Protein 2GI3 (pdb70)

Organism: Thermotoga maritima (strain ATCC 43589 / DSM 3109 / JCM 10099 / NBRC 100826 / MSB8) (NCBI:txid243274)

CATH classification: 3.90.1300.10 (+1 more: 6.10.140.860)

InterPro domains:
  IPR000120 Amidase [PTHR11895] (24-460)
  IPR004412 Glutamyl-tRNA(Gln) amidotransferase A subunit [MF_00120] (1-461)
  IPR004412 Glutamyl-tRNA(Gln) amidotransferase A subunit [TIGR00132] (7-459)
  IPR020556 Amidase, conserved site [PS00571] (139-170)
  IPR023631 Amidase signature domain [PF01425] (52-449)
  IPR036928 Amidase signature (AS) superfamily [G3DSA:3.90.1300.10] (1-475)
  IPR036928 Amidase signature (AS) superfamily [SSF75304] (23-461)

B-factor: mean 18.01, std 11.63, range [2.0, 92.08]

Foldseek 3Di:
DQPPDQQQDALVVLLVDDPVRLQCNLVVLVVLCVFFCVLFVFFPDFADDDGWDPAASSASQEEEEALLFADARFRQLLPPVRSPHHPNDGFLLRVLVNNHYDYGGHTQFQRLWFWFSCNRVPHAGAALLGRQFTLTARNSSQLRSSLQGSQKYKDKCQLQRQFRSVQQNFWKGKDAFFQFADCGRRSAQANLFMDMAMTHRALQSRQVSLSGTADDPSGPSHDHDDFRAHDCQAVFQADEEEEEPVLVVDDFDPVLVVLQVVLQVLNVVRHYYYYYDYQPLLVCQLVLSVLRRVLSNVVVVPPDDPVVVVVVVVVVVVVVSNVVSVVPVVVSCSLVSSLVSLVVVQVVGFWYKDWQDSYHTDGSVPDPDPVVSSPSSPRRNCSSNSWIKMWHWADDDPSTTTTMMITHHRSCNNSRSNHNQNSQCRHPDDDNRHDRRHRDD

Structure (mmCIF, N/CA/C/O backbone):
data_2GI3
#
_entry.id   2GI3
#
_cell.length_a   131.776
_cell.length_b   131.776
_cell.length_c   61.987
_cell.angle_alpha   90.000
_cell.angle_beta   90.000
_cell.angle_gamma   120.000
#
_symmetry.space_group_name_H-M   'P 32 2 1'
#
loop_
_entity.id
_entity.type
_entity.pdbx_description
1 polymer 'Glutamyl-tRNA(Gln) amidotransferase subunit A'
2 non-polymer 'ACETATE ION'
3 non-polymer (4S)-2-METHYL-2,4-PENTANEDIOL
4 water water
#
loop_
_atom_site.group_PDB
_atom_site.id
_atom_site.type_symbol
_atom_site.label_atom_id
_atom_site.label_alt_id
_atom_site.label_comp_id
_atom_site.label_asym_id
_atom_site.label_entity_id
_atom_site.label_seq_id
_atom_site.pdbx_PDB_ins_code
_atom_site.Cartn_x
_atom_site.Cartn_y
_atom_site.Cartn_z
_atom_site.occupancy
_atom_site.B_iso_or_equiv
_atom_site.auth_seq_id
_atom_site.auth_comp_id
_atom_site.auth_asym_id
_atom_site.auth_atom_id
_atom_site.pdbx_PDB_model_num
ATOM 1 N N . GLY A 1 1 ? 89.610 55.035 6.332 1.00 35.19 0 GLY A N 1
ATOM 2 C CA . GLY A 1 1 ? 88.498 55.960 5.987 1.00 34.10 0 GLY A CA 1
ATOM 3 C C . GLY A 1 1 ? 87.238 55.585 6.752 1.00 33.80 0 GLY A C 1
ATOM 4 O O . GLY A 1 1 ? 87.051 54.448 7.156 1.00 36.16 0 GLY A O 1
ATOM 13 N N . ILE A 1 3 ? 83.946 55.683 5.822 1.00 19.67 2 ILE A N 1
ATOM 14 C CA . ILE A 1 3 ? 82.843 55.066 5.096 1.00 17.95 2 ILE A CA 1
ATOM 15 C C . ILE A 1 3 ? 83.126 53.614 4.707 1.00 15.14 2 ILE A C 1
ATOM 16 O O . ILE A 1 3 ? 84.179 53.327 4.194 1.00 15.74 2 ILE A O 1
ATOM 21 N N . ASP A 1 4 ? 82.164 52.724 4.910 1.00 13.78 3 ASP A N 1
ATOM 22 C CA . ASP A 1 4 ? 82.249 51.335 4.389 1.00 14.06 3 ASP A CA 1
ATOM 23 C C . ASP A 1 4 ? 81.983 51.315 2.876 1.00 13.05 3 ASP A C 1
ATOM 24 O O . ASP A 1 4 ? 80.853 51.227 2.455 1.00 15.54 3 ASP A O 1
ATOM 29 N N . LEU A 1 5 ? 83.035 51.361 2.071 1.00 12.54 4 LEU A N 1
ATOM 30 C CA . LEU A 1 5 ? 82.885 51.351 0.604 1.00 13.68 4 LEU A CA 1
ATOM 31 C C . LEU A 1 5 ? 82.534 50.007 -0.020 1.00 14.98 4 LEU A C 1
ATOM 32 O O . LEU A 1 5 ? 82.080 49.942 -1.171 1.00 17.93 4 LEU A O 1
ATOM 37 N N . ASP A 1 6 ? 82.824 48.922 0.694 1.00 15.83 5 ASP A N 1
ATOM 38 C CA . ASP A 1 6 ? 82.564 47.570 0.193 1.00 13.31 5 ASP A CA 1
ATOM 39 C C . ASP A 1 6 ? 82.769 46.609 1.345 1.00 13.29 5 ASP A C 1
ATOM 40 O O . ASP A 1 6 ? 83.928 46.295 1.734 1.00 13.26 5 ASP A O 1
ATOM 45 N N . PHE A 1 7 ? 81.644 46.195 1.909 1.00 10.50 6 PHE A N 1
ATOM 46 C CA . PHE A 1 7 ? 81.634 45.372 3.093 1.00 11.23 6 PHE A CA 1
ATOM 47 C C . PHE A 1 7 ? 82.513 44.114 2.909 1.00 11.46 6 PHE A C 1
ATOM 48 O O . PHE A 1 7 ? 83.193 43.688 3.836 1.00 12.54 6 PHE A O 1
ATOM 56 N N . ARG A 1 8 ? 82.479 43.543 1.716 1.00 14.01 7 ARG A N 1
ATOM 57 C CA . ARG A 1 8 ? 83.162 42.279 1.426 1.00 14.08 7 ARG A CA 1
ATOM 58 C C . ARG A 1 8 ? 84.658 42.374 1.681 1.00 12.85 7 ARG A C 1
ATOM 59 O O . ARG A 1 8 ? 85.316 41.368 1.993 1.00 11.49 7 ARG A O 1
ATOM 67 N N . LYS A 1 9 ? 85.198 43.582 1.514 1.00 9.43 8 LYS A N 1
ATOM 68 C CA . LYS A 1 9 ? 86.643 43.780 1.557 1.00 8.80 8 LYS A CA 1
ATOM 69 C C . LYS A 1 9 ? 87.161 44.155 2.940 1.00 9.52 8 LYS A C 1
ATOM 70 O O . LYS A 1 9 ? 88.380 44.236 3.145 1.00 13.49 8 LYS A O 1
ATOM 76 N N . LEU A 1 10 ? 86.249 44.343 3.888 1.00 11.67 9 LEU A N 1
ATOM 77 C CA . LEU A 1 10 ? 86.610 44.882 5.185 1.00 10.68 9 LEU A CA 1
ATOM 78 C C . LEU A 1 10 ? 87.449 43.937 6.046 1.00 10.29 9 LEU A C 1
ATOM 79 O O . LEU A 1 10 ? 87.146 42.757 6.150 1.00 9.10 9 LEU A O 1
ATOM 84 N N . THR A 1 11 ? 88.493 44.519 6.630 1.00 9.27 10 THR A N 1
ATOM 85 C CA . THR A 1 11 ? 89.363 43.887 7.615 1.00 9.98 10 THR A CA 1
ATOM 86 C C . THR A 1 11 ? 88.957 44.403 8.984 1.00 12.93 10 THR A C 1
ATOM 87 O O . THR A 1 11 ? 88.220 45.392 9.114 1.00 12.62 10 THR A O 1
ATOM 91 N N . ILE A 1 12 ? 89.448 43.735 10.016 1.00 10.17 11 ILE A N 1
ATOM 92 C CA . ILE A 1 12 ? 89.213 44.149 11.368 1.00 11.84 11 ILE A CA 1
ATOM 93 C C . ILE A 1 12 ? 89.759 45.572 11.575 1.00 15.13 11 ILE A C 1
ATOM 94 O O . ILE A 1 12 ? 89.098 46.414 12.180 1.00 11.59 11 ILE A O 1
ATOM 99 N N . GLU A 1 13 ? 90.939 45.847 11.046 1.00 13.38 12 GLU A N 1
ATOM 100 C CA . GLU A 1 13 ? 91.563 47.151 11.274 1.00 12.21 12 GLU A CA 1
ATOM 101 C C . GLU A 1 13 ? 90.813 48.258 10.550 1.00 11.91 12 GLU A C 1
ATOM 102 O O . GLU A 1 13 ? 90.738 49.368 11.068 1.00 12.65 12 GLU A O 1
ATOM 108 N N . GLU A 1 14 ? 90.276 47.984 9.369 1.00 12.60 13 GLU A N 1
ATOM 109 C CA . GLU A 1 14 ? 89.452 48.971 8.656 1.00 13.79 13 GLU A CA 1
ATOM 110 C C . GLU A 1 14 ? 88.156 49.240 9.391 1.00 14.03 13 GLU A C 1
ATOM 111 O O . GLU A 1 14 ? 87.720 50.374 9.503 1.00 13.68 13 GLU A O 1
ATOM 117 N N . CYS A 1 15 ? 87.531 48.200 9.909 1.00 13.28 14 CYS A N 1
ATOM 118 C CA . CYS A 1 15 ? 86.332 48.400 10.727 1.00 13.40 14 CYS A CA 1
ATOM 119 C C . CYS A 1 15 ? 86.582 49.430 11.841 1.00 14.18 14 CYS A C 1
ATOM 120 O O . CYS A 1 15 ? 85.727 50.278 12.094 1.00 13.85 14 CYS A O 1
ATOM 123 N N . LEU A 1 16 ? 87.740 49.359 12.497 1.00 15.77 15 LEU A N 1
ATOM 124 C CA . LEU A 1 16 ? 88.033 50.261 13.605 1.00 15.12 15 LEU A CA 1
ATOM 125 C C . LEU A 1 16 ? 88.071 51.718 13.179 1.00 15.69 15 LEU A C 1
ATOM 126 O O . LEU A 1 16 ? 87.933 52.577 14.039 1.00 17.67 15 LEU A O 1
ATOM 131 N N . LYS A 1 17 ? 88.260 51.991 11.888 1.00 17.05 16 LYS A N 1
ATOM 132 C CA . LYS A 1 17 ? 88.334 53.371 11.374 1.00 18.51 16 LYS A CA 1
ATOM 133 C C . LYS A 1 17 ? 87.012 53.911 10.842 1.00 17.74 16 LYS A C 1
ATOM 134 O O . LYS A 1 17 ? 86.932 55.085 10.457 1.00 16.58 16 LYS A O 1
ATOM 140 N N . LEU A 1 18 ? 85.993 53.066 10.786 1.00 13.61 17 LEU A N 1
ATOM 141 C CA . LEU A 1 18 ? 84.669 53.481 10.364 1.00 14.76 17 LEU A CA 1
ATOM 142 C C . LEU A 1 18 ? 84.029 54.421 11.370 1.00 15.82 17 LEU A C 1
ATOM 143 O O . LEU A 1 18 ? 84.257 54.340 12.596 1.00 13.75 17 LEU A O 1
ATOM 148 N N . SER A 1 19 ? 83.203 55.311 10.840 1.00 16.39 18 SER A N 1
ATOM 149 C CA . SER A 1 19 ? 82.397 56.169 11.664 1.00 17.06 18 SER A CA 1
ATOM 150 C C . SER A 1 19 ? 81.438 55.256 12.429 1.00 18.41 18 SER A C 1
ATOM 151 O O . SER A 1 19 ? 81.103 54.132 11.990 1.00 14.38 18 SER A O 1
ATOM 154 N N . GLU A 1 20 ? 81.012 55.705 13.602 1.00 19.16 19 GLU A N 1
ATOM 155 C CA . GLU A 1 20 ? 80.046 54.938 14.365 1.00 20.56 19 GLU A CA 1
ATOM 156 C C . GLU A 1 20 ? 78.817 54.550 13.539 1.00 18.31 19 GLU A C 1
ATOM 157 O O . GLU A 1 20 ? 78.320 53.417 13.632 1.00 19.40 19 GLU A O 1
ATOM 163 N N . GLU A 1 21 ? 78.308 55.469 12.731 1.00 15.60 20 GLU A N 1
ATOM 164 C CA . GLU A 1 21 ? 77.097 55.159 11.971 1.00 17.98 20 GLU A CA 1
ATOM 165 C C . GLU A 1 21 ? 77.317 53.988 11.000 1.00 15.94 20 GLU A C 1
ATOM 166 O O . GLU A 1 21 ? 76.467 53.121 10.867 1.00 18.16 20 GLU A O 1
ATOM 169 N N . GLU A 1 22 ? 78.454 53.989 10.319 1.00 17.80 21 GLU A N 1
ATOM 170 C CA . GLU A 1 22 ? 78.771 52.932 9.346 1.00 16.80 21 GLU A CA 1
ATOM 171 C C . GLU A 1 22 ? 79.110 51.637 10.072 1.00 14.79 21 GLU A C 1
ATOM 172 O O . GLU A 1 22 ? 78.761 50.543 9.642 1.00 15.10 21 GLU A O 1
ATOM 178 N N . ARG A 1 23 ? 79.778 51.766 11.215 1.00 13.50 22 ARG A N 1
ATOM 179 C CA . ARG A 1 23 ? 80.163 50.588 11.978 1.00 15.35 22 ARG A CA 1
ATOM 180 C C . ARG A 1 23 ? 78.950 49.849 12.562 1.00 15.92 22 ARG A C 1
ATOM 181 O O . ARG A 1 23 ? 78.894 48.593 12.531 1.00 13.61 22 ARG A O 1
ATOM 189 N N . GLU A 1 24 ? 77.928 50.579 13.033 1.00 16.53 23 GLU A N 1
ATOM 190 C CA . GLU A 1 24 ? 76.794 49.886 13.644 1.00 18.79 23 GLU A CA 1
ATOM 191 C C . GLU A 1 24 ? 75.951 49.104 12.620 1.00 16.21 23 GLU A C 1
ATOM 192 O O . GLU A 1 24 ? 75.167 48.274 13.017 1.00 21.47 23 GLU A O 1
ATOM 198 N N . LYS A 1 25 ? 76.150 49.340 11.323 1.00 18.68 24 LYS A N 1
ATOM 199 C CA . LYS A 1 25 ? 75.441 48.603 10.252 1.00 17.82 24 LYS A CA 1
ATOM 200 C C . LYS A 1 25 ? 76.064 47.243 9.919 1.00 15.16 24 LYS A C 1
ATOM 201 O O . LYS A 1 25 ? 75.474 46.461 9.199 1.00 14.05 24 LYS A O 1
ATOM 207 N N . LEU A 1 26 ? 77.253 46.967 10.432 1.00 14.64 25 LEU A N 1
ATOM 208 C CA . LEU A 1 26 ? 77.999 45.771 9.987 1.00 13.44 25 LEU A CA 1
ATOM 209 C C . LEU A 1 26 ? 77.299 44.438 10.243 1.00 10.86 25 LEU A C 1
ATOM 210 O O . LEU A 1 26 ? 77.257 43.617 9.343 1.00 8.42 25 LEU A O 1
ATOM 215 N N . PR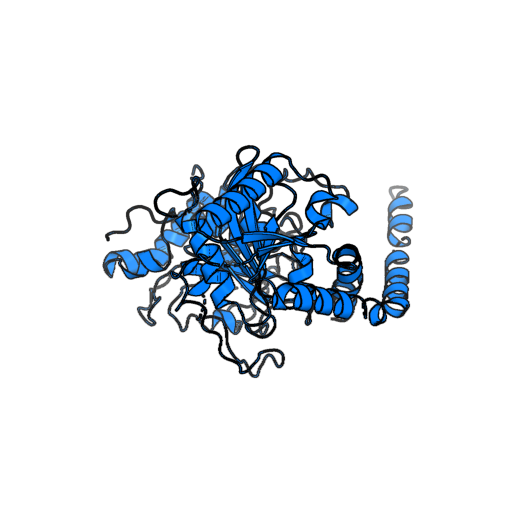O A 1 27 ? 76.776 44.188 11.451 1.00 8.95 26 PRO A N 1
ATOM 216 C CA . PRO A 1 27 ? 76.119 42.905 11.649 1.00 12.31 26 PRO A CA 1
ATOM 217 C C . PRO A 1 27 ? 74.930 42.676 10.729 1.00 14.09 26 PRO A C 1
ATOM 218 O O . PRO A 1 27 ? 74.753 41.570 10.223 1.00 13.80 26 PRO A O 1
ATOM 222 N N . GLN A 1 28 ? 74.137 43.716 10.484 1.00 14.90 27 GLN A N 1
ATOM 223 C CA . GLN A 1 28 ? 73.020 43.589 9.556 1.00 16.53 27 GLN A CA 1
ATOM 224 C C . GLN A 1 28 ? 73.496 43.408 8.124 1.00 12.85 27 GLN A C 1
ATOM 225 O O . GLN A 1 28 ? 72.948 42.608 7.377 1.00 14.40 27 GLN A O 1
ATOM 231 N N . LEU A 1 29 ? 74.513 44.148 7.729 1.00 12.83 28 LEU A N 1
ATOM 232 C CA . LEU A 1 29 ? 75.043 44.028 6.385 1.00 12.60 28 LEU A CA 1
ATOM 233 C C . LEU A 1 29 ? 75.677 42.620 6.147 1.00 13.10 28 LEU A C 1
ATOM 234 O O . LEU A 1 29 ? 75.596 42.059 5.053 1.00 12.80 28 LEU A O 1
ATOM 239 N N . SER A 1 30 ? 76.256 42.043 7.191 1.00 12.88 29 SER A N 1
ATOM 240 C CA . SER A 1 30 ? 76.752 40.663 7.125 1.00 11.04 29 SER A CA 1
ATOM 241 C C . SER A 1 30 ? 75.601 39.698 6.844 1.00 11.00 29 SER A C 1
ATOM 242 O O . SER A 1 30 ? 75.698 38.837 5.963 1.00 9.50 29 SER A O 1
ATOM 245 N N . LEU A 1 31 ? 74.526 39.798 7.609 1.00 10.80 30 LEU A N 1
ATOM 246 C CA . LEU A 1 31 ? 73.364 38.953 7.373 1.00 11.65 30 LEU A CA 1
ATOM 247 C C . LEU A 1 31 ? 72.852 39.106 5.934 1.00 11.48 30 LEU A C 1
ATOM 248 O O . LEU A 1 31 ? 72.471 38.121 5.301 1.00 14.09 30 LEU A O 1
ATOM 253 N N . GLU A 1 32 ? 72.840 40.328 5.423 1.00 13.71 31 GLU A N 1
ATOM 254 C CA . GLU A 1 32 ? 72.339 40.576 4.063 1.00 13.77 31 GLU A CA 1
ATOM 255 C C . GLU A 1 32 ? 73.266 39.983 3.022 1.00 15.01 31 GLU A C 1
ATOM 256 O O . GLU A 1 32 ? 72.806 39.461 2.009 1.00 12.18 31 GLU A O 1
ATOM 267 N N . THR A 1 33 ? 74.576 40.091 3.260 1.00 14.32 32 THR A N 1
ATOM 268 C CA . THR A 1 33 ? 75.575 39.516 2.358 1.00 13.67 32 THR A CA 1
ATOM 269 C C . THR A 1 33 ? 75.476 37.978 2.323 1.00 11.72 32 THR A C 1
ATOM 270 O O . THR A 1 33 ? 75.581 37.358 1.251 1.00 13.49 32 THR A O 1
ATOM 274 N N . ILE A 1 34 ? 75.255 37.371 3.499 1.00 11.98 33 ILE A N 1
ATOM 275 C CA . ILE A 1 34 ? 75.023 35.923 3.635 1.00 11.83 33 ILE A CA 1
ATOM 276 C C . ILE A 1 34 ? 73.757 35.516 2.808 1.00 12.72 33 ILE A C 1
ATOM 277 O O . ILE A 1 34 ? 73.794 34.642 1.905 1.00 13.53 33 ILE A O 1
ATOM 282 N N . LYS A 1 35 ? 72.646 36.201 3.068 1.00 15.52 34 LYS A N 1
ATOM 283 C CA . LYS A 1 35 ? 71.425 35.981 2.266 1.00 17.02 34 LYS A CA 1
ATOM 284 C C . LYS A 1 35 ? 71.676 36.008 0.735 1.00 17.88 34 LYS A C 1
ATOM 285 O O . LYS A 1 35 ? 71.167 35.149 -0.012 1.00 16.03 34 LYS A O 1
ATOM 291 N N . ARG A 1 36 ? 72.465 36.970 0.262 1.00 17.47 35 ARG A N 1
ATOM 292 C CA . ARG A 1 36 ? 72.833 37.078 -1.162 1.00 19.35 35 ARG A CA 1
ATOM 293 C C . ARG A 1 36 ? 73.800 36.001 -1.657 1.00 17.17 35 ARG A C 1
ATOM 294 O O . ARG A 1 36 ? 73.652 35.475 -2.760 1.00 12.48 35 ARG A O 1
ATOM 307 N N . LEU A 1 37 ? 74.858 35.733 -0.880 1.00 14.79 36 LEU A N 1
ATOM 308 C CA . LEU A 1 37 ? 75.947 34.892 -1.365 1.00 13.45 36 LEU A CA 1
ATOM 309 C C . LEU A 1 37 ? 75.860 33.466 -0.898 1.00 10.92 36 LEU A C 1
ATOM 310 O O . LEU A 1 37 ? 76.307 32.571 -1.625 1.00 13.19 36 LEU A O 1
ATOM 315 N N . ASP A 1 38 ? 75.286 33.215 0.277 1.00 10.92 37 ASP A N 1
ATOM 316 C CA . ASP A 1 38 ? 75.350 31.881 0.803 1.00 9.51 37 ASP A CA 1
ATOM 317 C C . ASP A 1 38 ? 74.558 30.817 0.013 1.00 13.42 37 ASP A C 1
ATOM 318 O O . ASP A 1 38 ? 74.929 29.659 0.047 1.00 12.93 37 ASP A O 1
ATOM 323 N N . PRO A 1 39 ? 73.485 31.212 -0.721 1.00 14.05 38 PRO A N 1
ATOM 324 C CA . PRO A 1 39 ? 72.840 30.209 -1.573 1.00 14.75 38 PRO A CA 1
ATOM 325 C C . PRO A 1 39 ? 73.809 29.597 -2.611 1.00 12.36 38 PRO A C 1
ATOM 326 O O . PRO A 1 39 ? 73.635 28.461 -2.991 1.00 12.58 38 PRO A O 1
ATOM 330 N N . HIS A 1 40 ? 74.831 30.341 -3.018 1.00 11.81 39 HIS A N 1
ATOM 331 C CA . HIS A 1 40 ? 75.859 29.858 -3.932 1.00 12.26 39 HIS A CA 1
ATOM 332 C C . HIS A 1 40 ? 77.032 29.165 -3.210 1.00 12.55 39 HIS A C 1
ATOM 333 O O . HIS A 1 40 ? 77.510 28.135 -3.647 1.00 16.73 39 HIS A O 1
ATOM 340 N N . VAL A 1 41 ? 77.491 29.763 -2.124 1.00 11.97 40 VAL A N 1
ATOM 341 C CA . VAL A 1 41 ? 78.688 29.272 -1.391 1.00 10.75 40 VAL A CA 1
ATOM 342 C C . VAL A 1 41 ? 78.378 28.144 -0.414 1.00 10.92 40 VAL A C 1
ATOM 343 O O . VAL A 1 41 ? 79.181 27.195 -0.257 1.00 12.53 40 VAL A O 1
ATOM 347 N N . LYS A 1 42 ? 77.228 28.234 0.254 1.00 11.06 41 LYS A N 1
ATOM 348 C CA . LYS A 1 42 ? 76.811 27.256 1.285 1.00 11.00 41 LYS A CA 1
ATOM 349 C C . LYS A 1 42 ? 77.854 27.106 2.417 1.00 10.83 41 LYS A C 1
ATOM 350 O O . LYS A 1 42 ? 78.232 25.993 2.794 1.00 11.06 41 LYS A O 1
ATOM 356 N N . ALA A 1 43 ? 78.274 28.249 2.975 1.00 9.27 42 ALA A N 1
ATOM 357 C CA . ALA A 1 43 ? 79.265 28.308 4.038 1.00 11.50 42 ALA A CA 1
ATOM 358 C C . ALA A 1 43 ? 78.637 28.114 5.435 1.00 8.89 42 ALA A C 1
ATOM 359 O O . ALA A 1 43 ? 79.321 27.676 6.371 1.00 13.75 42 ALA A O 1
ATOM 361 N N . PHE A 1 44 ? 77.369 28.522 5.577 1.00 11.22 43 PHE A N 1
ATOM 362 C CA . PHE A 1 44 ? 76.686 28.556 6.862 1.00 9.93 43 PHE A CA 1
ATOM 363 C C . PHE A 1 44 ? 75.678 27.441 7.093 1.00 11.62 43 PHE A C 1
ATOM 364 O O . PHE A 1 44 ? 74.930 27.065 6.182 1.00 15.32 43 PHE A O 1
ATOM 372 N N . ILE A 1 45 ? 75.699 26.930 8.319 1.00 11.00 44 ILE A N 1
ATOM 373 C CA . ILE A 1 45 ? 74.693 26.005 8.829 1.00 10.49 44 ILE A CA 1
ATOM 374 C C . ILE A 1 45 ? 73.539 26.798 9.449 1.00 14.58 44 ILE A C 1
ATOM 375 O O . ILE A 1 45 ? 72.385 26.474 9.191 1.00 15.56 44 ILE A O 1
ATOM 380 N N . SER A 1 46 ? 73.857 27.835 10.225 1.00 11.88 45 SER A N 1
ATOM 381 C CA . SER A 1 46 ? 72.862 28.732 10.819 1.00 11.63 45 SER A CA 1
ATOM 382 C C . SER A 1 46 ? 73.355 30.188 10.906 1.00 12.33 45 SER A C 1
ATOM 383 O O . SER A 1 46 ? 74.563 30.470 10.922 1.00 10.80 45 SER A O 1
ATOM 388 N N . VAL A 1 47 ? 72.412 31.125 10.913 1.00 11.05 46 VAL A N 1
ATOM 389 C CA . VAL A 1 47 ? 72.713 32.547 11.127 1.00 13.14 46 VAL A CA 1
ATOM 390 C C . VAL A 1 47 ? 71.882 33.078 12.285 1.00 15.76 46 VAL A C 1
ATOM 391 O O . VAL A 1 47 ? 70.844 32.503 12.616 1.00 19.90 46 VAL A O 1
ATOM 395 N N . ARG A 1 48 ? 72.375 34.128 12.943 1.00 18.12 47 ARG A N 1
ATOM 396 C CA . ARG A 1 48 ? 71.722 34.663 14.124 1.00 23.34 47 ARG A CA 1
ATOM 397 C C . ARG A 1 48 ? 70.510 35.486 13.726 1.00 24.93 47 ARG A C 1
ATOM 398 O O . ARG A 1 48 ? 70.332 35.834 12.543 1.00 24.30 47 ARG A O 1
ATOM 406 N N . GLU A 1 49 ? 69.688 35.765 14.741 1.00 30.10 48 GLU A N 1
ATOM 407 C CA . GLU A 1 49 ? 68.620 36.772 14.693 1.00 33.67 48 GLU A CA 1
ATOM 408 C C . GLU A 1 49 ? 69.207 38.197 14.694 1.00 34.06 48 GLU A C 1
ATOM 409 O O . GLU A 1 49 ? 69.995 38.557 15.584 1.00 31.84 48 GLU A O 1
ATOM 411 N N . ASN A 1 50 ? 68.852 39.010 13.698 1.00 34.93 49 ASN A N 1
ATOM 412 C CA . ASN A 1 50 ? 69.404 40.367 13.618 1.00 36.29 49 ASN A CA 1
ATOM 413 C C . ASN A 1 50 ? 68.949 41.161 14.837 1.00 37.90 49 ASN A C 1
ATOM 414 O O . ASN A 1 50 ? 67.738 41.329 15.049 1.00 40.19 49 ASN A O 1
ATOM 419 N N . VAL A 1 51 ? 69.895 41.607 15.658 1.00 37.77 50 VAL A N 1
ATOM 420 C CA . VAL A 1 51 ? 69.549 42.324 16.891 1.00 38.29 50 VAL A CA 1
ATOM 421 C C . VAL A 1 51 ? 70.359 43.601 17.052 1.00 38.36 50 VAL A C 1
ATOM 422 O O . VAL A 1 51 ? 71.283 43.873 16.280 1.00 37.48 50 VAL A O 1
ATOM 426 N N . SER A 1 52 ? 69.966 44.389 18.052 1.00 37.63 51 SER A N 1
ATOM 427 C CA . SER A 1 52 ? 70.598 45.664 18.351 1.00 38.18 51 SER A CA 1
ATOM 428 C C . SER A 1 52 ? 72.088 45.434 18.578 1.00 36.19 51 SER A C 1
ATOM 429 O O . SER A 1 52 ? 72.487 44.456 19.205 1.00 36.33 51 SER A O 1
ATOM 432 N N . VAL A 1 53 ? 72.900 46.331 18.039 1.00 34.58 52 VAL A N 1
ATOM 433 C CA . VAL A 1 53 ? 74.338 46.234 18.142 1.00 33.11 52 VAL A CA 1
ATOM 434 C C . VAL A 1 53 ? 74.760 46.915 19.430 1.00 33.02 52 VAL A C 1
ATOM 435 O O . VAL A 1 53 ? 74.457 48.086 19.628 1.00 34.94 52 VAL A O 1
ATOM 439 N N . GLU A 1 54 ? 75.440 46.184 20.312 1.00 34.13 53 GLU A N 1
ATOM 440 C CA . GLU A 1 54 ? 76.022 46.786 21.514 1.00 35.30 53 GLU A CA 1
ATOM 441 C C . GLU A 1 54 ? 77.308 47.490 21.121 1.00 32.56 53 GLU A C 1
ATOM 442 O O . GLU A 1 54 ? 78.064 47.008 20.274 1.00 32.73 53 GLU A O 1
ATOM 448 N N . LYS A 1 55 ? 77.585 48.615 21.748 1.00 29.39 54 LYS A N 1
ATOM 449 C CA . LYS A 1 55 ? 78.811 49.327 21.458 1.00 30.06 54 LYS A CA 1
ATOM 450 C C . LYS A 1 55 ? 79.718 49.131 22.647 1.00 30.02 54 LYS A C 1
ATOM 451 O O . LYS A 1 55 ? 80.080 50.081 23.322 1.00 34.13 54 LYS A O 1
ATOM 457 N N . LYS A 1 56 ? 80.056 47.876 22.920 1.00 25.59 55 LYS A N 1
ATOM 458 C CA . LYS A 1 56 ? 80.894 47.529 24.070 1.00 27.87 55 LYS A CA 1
ATOM 459 C C . LYS A 1 56 ? 82.086 46.710 23.618 1.00 21.54 55 LYS A C 1
ATOM 460 O O . LYS A 1 56 ? 81.934 45.726 22.912 1.00 23.60 55 LYS A O 1
ATOM 466 N N . GLY A 1 57 ? 83.271 47.109 24.039 1.00 17.55 56 GLY A N 1
ATOM 467 C CA . GLY A 1 57 ? 84.489 46.453 23.622 1.00 14.92 56 GLY A CA 1
ATOM 468 C C . GLY A 1 57 ? 85.061 47.202 22.434 1.00 13.41 56 GLY A C 1
ATOM 469 O O . GLY A 1 57 ? 84.336 47.837 21.677 1.00 14.60 56 GLY A O 1
ATOM 470 N N . LYS A 1 58 ? 86.380 47.157 22.317 1.00 12.30 57 LYS A N 1
ATOM 471 C CA . LYS A 1 58 ? 87.108 47.818 21.248 1.00 13.06 57 LYS A CA 1
ATOM 472 C C . LYS A 1 58 ? 86.690 47.366 19.853 1.00 13.29 57 LYS A C 1
ATOM 473 O O . LYS A 1 58 ? 86.742 48.152 18.887 1.00 13.00 57 LYS A O 1
ATOM 479 N N . PHE A 1 59 ? 86.250 46.120 19.761 1.00 11.06 58 PHE A N 1
ATOM 480 C CA . PHE A 1 59 ? 85.952 45.488 18.484 1.00 14.20 58 PHE A CA 1
ATOM 481 C C . PHE A 1 59 ? 84.443 45.344 18.264 1.00 12.82 58 PHE A C 1
ATOM 482 O O . PHE A 1 59 ? 83.975 44.495 17.475 1.00 12.62 58 PHE A O 1
ATOM 490 N N . TRP A 1 60 ? 83.692 46.253 18.893 1.00 12.67 59 TRP A N 1
ATOM 491 C CA . TRP A 1 60 ? 82.245 46.183 18.879 1.00 11.21 59 TRP A CA 1
ATOM 492 C C . TRP A 1 60 ? 81.755 46.238 17.424 1.00 8.64 59 TRP A C 1
ATOM 493 O O . TRP A 1 60 ? 82.372 46.896 16.569 1.00 10.58 59 TRP A O 1
ATOM 504 N N . GLY A 1 61 ? 80.668 45.520 17.157 1.00 10.82 60 GLY A N 1
ATOM 505 C CA . GLY A 1 61 ? 79.993 45.538 15.853 1.00 11.67 60 GLY A CA 1
ATOM 506 C C . GLY A 1 61 ? 80.596 44.699 14.743 1.00 12.35 60 GLY A C 1
ATOM 507 O O . GLY A 1 61 ? 80.030 44.636 13.683 1.00 12.16 60 GLY A O 1
ATOM 508 N N . ILE A 1 62 ? 81.759 44.065 14.958 1.00 12.82 61 ILE A N 1
ATOM 509 C CA . ILE A 1 62 ? 82.500 43.473 13.846 1.00 11.50 61 ILE A CA 1
ATOM 510 C C . ILE A 1 62 ? 82.004 42.024 13.638 1.00 8.39 61 ILE A C 1
ATOM 511 O O . ILE A 1 62 ? 82.126 41.202 14.543 1.00 12.05 61 ILE A O 1
ATOM 516 N N . PRO A 1 63 ? 81.389 41.733 12.490 1.00 11.32 62 PRO A N 1
ATOM 517 C CA . PRO A 1 63 ? 80.764 40.394 12.371 1.00 9.60 62 PRO A CA 1
ATOM 518 C C . PRO A 1 63 ? 81.755 39.275 12.041 1.00 8.77 62 PRO A C 1
ATOM 519 O O . PRO A 1 63 ? 82.610 39.425 11.145 1.00 7.23 62 PRO A O 1
ATOM 523 N N . VAL A 1 64 ? 81.589 38.137 12.719 1.00 8.54 63 VAL A N 1
ATOM 524 C CA . VAL A 1 64 ? 82.455 36.949 12.570 1.00 8.27 63 VAL A CA 1
ATOM 525 C C . VAL A 1 64 ? 81.623 35.660 12.493 1.00 8.94 63 VAL A C 1
ATOM 526 O O . VAL A 1 64 ? 80.480 35.615 12.971 1.00 9.73 63 VAL A O 1
ATOM 530 N N . ALA A 1 65 ? 82.198 34.631 11.853 1.00 7.93 64 ALA A N 1
ATOM 531 C CA . ALA A 1 65 ? 81.631 33.294 11.805 1.00 7.46 64 ALA A CA 1
ATOM 532 C C . ALA A 1 65 ? 82.408 32.361 12.721 1.00 8.23 64 ALA A C 1
ATOM 533 O O . ALA A 1 65 ? 83.622 32.505 12.910 1.00 7.79 64 ALA A O 1
ATOM 535 N N . ILE A 1 66 ? 81.692 31.418 13.305 1.00 8.25 65 ILE A N 1
ATOM 536 C CA . ILE A 1 66 ? 82.279 30.430 14.191 1.00 7.81 65 ILE A CA 1
ATOM 537 C C . ILE A 1 66 ? 81.965 29.028 13.602 1.00 9.76 65 ILE A C 1
ATOM 538 O O . ILE A 1 66 ? 80.799 28.658 13.415 1.00 9.00 65 ILE A O 1
ATOM 543 N N . LYS A 1 67 ? 83.005 28.232 13.380 1.00 7.28 66 LYS A N 1
ATOM 544 C CA . LYS A 1 67 ? 82.846 26.834 12.930 1.00 4.63 66 LYS A CA 1
ATOM 545 C C . LYS A 1 67 ? 81.886 26.096 13.824 1.00 8.73 66 LYS A C 1
ATOM 546 O O . LYS A 1 67 ? 81.978 26.202 15.038 1.00 6.89 66 LYS A O 1
ATOM 552 N N . ASP A 1 68 ? 81.016 25.274 13.244 1.00 7.44 67 ASP A N 1
ATOM 553 C CA . ASP A 1 68 ? 79.906 24.701 14.026 1.00 7.53 67 ASP A CA 1
ATOM 554 C C . ASP A 1 68 ? 80.249 23.448 14.859 1.00 9.47 67 ASP A C 1
ATOM 555 O O . ASP A 1 68 ? 79.370 22.672 15.207 1.00 9.10 67 ASP A O 1
ATOM 560 N N . ASN A 1 69 ? 81.529 23.251 15.182 1.00 9.03 68 ASN A N 1
ATOM 561 C CA . ASN A 1 69 ? 81.935 22.363 16.287 1.00 8.40 68 ASN A CA 1
ATOM 562 C C . ASN A 1 69 ? 82.379 23.133 17.545 1.00 8.85 68 ASN A C 1
ATOM 563 O O . ASN A 1 69 ? 82.885 22.542 18.509 1.00 10.56 68 ASN A O 1
ATOM 568 N N . ILE A 1 70 ? 82.093 24.428 17.559 1.00 8.64 69 ILE A N 1
ATOM 569 C CA . ILE A 1 70 ? 82.377 25.306 18.695 1.00 10.28 69 ILE A CA 1
ATOM 570 C C . ILE A 1 70 ? 81.045 25.799 19.269 1.00 10.17 69 ILE A C 1
ATOM 571 O O . ILE A 1 70 ? 80.214 26.371 18.546 1.00 8.61 69 ILE A O 1
ATOM 576 N N . LEU A 1 71 ? 80.856 25.520 20.555 1.00 11.35 70 LEU A N 1
ATOM 577 C CA . LEU A 1 71 ? 79.593 25.754 21.265 1.00 12.71 70 LEU A CA 1
ATOM 578 C C . LEU A 1 71 ? 79.303 27.236 21.424 1.00 13.44 70 LEU A C 1
ATOM 579 O O . LEU A 1 71 ? 80.189 28.021 21.743 1.00 15.78 70 LEU A O 1
ATOM 584 N N . THR A 1 72 ? 78.052 27.615 21.154 1.00 14.89 71 THR A N 1
ATOM 585 C CA . THR A 1 72 ? 77.612 29.016 21.212 1.00 11.94 71 THR A CA 1
ATOM 586 C C . THR A 1 72 ? 76.220 29.150 21.823 1.00 15.76 71 THR A C 1
ATOM 587 O O . THR A 1 72 ? 75.324 28.376 21.533 1.00 15.39 71 THR A O 1
ATOM 591 N N . LEU A 1 73 ? 76.071 30.134 22.704 1.00 17.54 72 LEU A N 1
ATOM 592 C CA . LEU A 1 73 ? 74.780 30.621 23.117 1.00 16.37 72 LEU A CA 1
ATOM 593 C C . LEU A 1 73 ? 74.000 31.104 21.901 1.00 16.76 72 LEU A C 1
ATOM 594 O O . LEU A 1 73 ? 74.544 31.669 20.927 1.00 17.51 72 LEU A O 1
ATOM 599 N N . GLY A 1 74 ? 72.697 30.875 21.909 1.00 16.97 73 GLY A N 1
ATOM 600 C CA . GLY A 1 74 ? 71.854 31.633 21.001 1.00 17.27 73 GLY A CA 1
ATOM 601 C C . GLY A 1 74 ? 71.545 30.896 19.732 1.00 18.17 73 GLY A C 1
ATOM 602 O O . GLY A 1 74 ? 70.478 31.020 19.176 1.00 20.91 73 GLY A O 1
ATOM 615 N N . ARG A 1 76 ? 72.283 27.040 17.567 1.00 13.20 75 ARG A N 1
ATOM 616 C CA . ARG A 1 76 ? 72.564 25.640 17.766 1.00 15.91 75 ARG A CA 1
ATOM 617 C C . ARG A 1 76 ? 74.010 25.332 17.328 1.00 12.54 75 ARG A C 1
ATOM 618 O O . ARG A 1 76 ? 74.637 26.150 16.652 1.00 11.80 75 ARG A O 1
ATOM 626 N N . THR A 1 77 ? 74.533 24.196 17.795 1.00 11.98 76 THR A N 1
ATOM 627 C CA . THR A 1 77 ? 75.840 23.691 17.398 1.00 10.52 76 THR A CA 1
ATOM 628 C C . THR A 1 77 ? 75.609 22.267 16.877 1.00 9.86 76 THR A C 1
ATOM 629 O O . THR A 1 77 ? 75.312 21.373 17.618 1.00 10.74 76 THR A O 1
ATOM 633 N N . THR A 1 78 ? 75.679 22.087 15.576 1.00 9.59 77 THR A N 1
ATOM 634 C CA . THR A 1 78 ? 75.333 20.829 14.984 1.00 7.34 77 THR A CA 1
ATOM 635 C C . THR A 1 78 ? 76.501 19.886 14.805 1.00 9.09 77 THR A C 1
ATOM 636 O O . THR A 1 78 ? 76.293 18.700 14.547 1.00 8.60 77 THR A O 1
ATOM 640 N N . CYS A 1 79 ? 77.739 20.411 14.838 1.00 10.58 78 CYS A N 1
ATOM 641 C CA . CYS A 1 79 ? 78.915 19.662 14.331 1.00 9.60 78 CYS A CA 1
ATOM 642 C C . CYS A 1 79 ? 78.725 19.049 12.937 1.00 11.56 78 CYS A C 1
ATOM 643 O O . CYS A 1 79 ? 79.327 18.029 12.613 1.00 14.04 78 CYS A O 1
ATOM 646 N N . ALA A 1 80 ? 77.882 19.696 12.114 1.00 11.00 79 ALA A N 1
ATOM 647 C CA . ALA A 1 80 ? 77.452 19.245 10.805 1.00 9.18 79 ALA A CA 1
ATOM 648 C C . ALA A 1 80 ? 76.974 17.799 10.808 1.00 8.62 79 ALA A C 1
ATOM 649 O O . ALA A 1 80 ? 77.295 17.037 9.898 1.00 9.52 79 ALA A O 1
ATOM 651 N N . SER A 1 81 ? 76.269 17.430 11.878 1.00 10.34 80 SER A N 1
ATOM 652 C CA . SER A 1 81 ? 75.696 16.100 12.059 1.00 12.93 80 SER A CA 1
ATOM 653 C C . SER A 1 81 ? 74.180 16.187 12.146 1.00 15.06 80 SER A C 1
ATOM 654 O O . SER A 1 81 ? 73.642 17.061 12.820 1.00 12.13 80 SER A O 1
ATOM 657 N N . ARG A 1 82 ? 73.502 15.226 11.534 1.00 17.60 81 ARG A N 1
ATOM 658 C CA . ARG A 1 82 ? 72.052 15.188 11.605 1.00 21.00 81 ARG A CA 1
ATOM 659 C C . ARG A 1 82 ? 71.569 15.016 13.029 1.00 17.43 81 ARG A C 1
ATOM 660 O O . ARG A 1 82 ? 70.569 15.612 13.432 1.00 19.54 81 ARG A O 1
ATOM 668 N N . ILE A 1 83 ? 72.291 14.233 13.817 1.00 17.86 82 ILE A N 1
ATOM 669 C CA . ILE A 1 83 ? 71.839 13.966 15.171 1.00 20.96 82 ILE A CA 1
ATOM 670 C C . ILE A 1 83 ? 71.825 15.213 16.060 1.00 20.54 82 ILE A C 1
ATOM 671 O O . ILE A 1 83 ? 71.100 15.246 17.074 1.00 16.72 82 ILE A O 1
ATOM 676 N N . LEU A 1 84 ? 72.609 16.234 15.688 1.00 15.71 83 LEU A N 1
ATOM 677 C CA . LEU A 1 84 ? 72.703 17.440 16.491 1.00 14.93 83 LEU A CA 1
ATOM 678 C C . LEU A 1 84 ? 72.033 18.594 15.762 1.00 13.71 83 LEU A C 1
ATOM 679 O O . LEU A 1 84 ? 72.188 19.770 16.112 1.00 13.43 83 LEU A O 1
ATOM 684 N N . GLU A 1 85 ? 71.207 18.262 14.787 1.00 13.44 84 GLU A N 1
ATOM 685 C CA . GLU A 1 85 ? 70.559 19.298 14.007 1.00 15.19 84 GLU A CA 1
ATOM 686 C C . GLU A 1 85 ? 69.839 20.314 14.866 1.00 15.10 84 GLU A C 1
ATOM 687 O O . GLU A 1 85 ? 69.727 21.450 14.473 1.00 14.86 84 GLU A O 1
ATOM 698 N N . ASN A 1 86 ? 69.291 19.893 16.013 1.00 14.50 85 ASN A N 1
ATOM 699 C CA . ASN A 1 86 ? 68.551 20.807 16.852 1.00 15.56 85 ASN A CA 1
ATOM 700 C C . ASN A 1 86 ? 69.189 21.000 18.220 1.00 15.40 85 ASN A C 1
ATOM 701 O O . ASN A 1 86 ? 68.537 21.484 19.127 1.00 14.96 85 ASN A O 1
ATOM 706 N N . TYR A 1 87 ? 70.486 20.663 18.356 1.00 12.08 86 TYR A N 1
ATOM 707 C CA . TYR A 1 87 ? 71.178 20.797 19.611 1.00 11.76 86 TYR A CA 1
ATOM 708 C C . TYR A 1 87 ? 71.535 22.254 19.971 1.00 12.10 86 TYR A C 1
ATOM 709 O O . TYR A 1 87 ? 72.138 22.971 19.190 1.00 13.74 86 TYR A O 1
ATOM 718 N N . GLU A 1 88 ? 71.199 22.646 21.192 1.00 17.29 87 GLU A N 1
ATOM 719 C CA . GLU A 1 88 ? 71.540 23.954 21.731 1.00 16.70 87 GLU A CA 1
ATOM 720 C C . GLU A 1 88 ? 72.394 23.774 22.956 1.00 16.52 87 GLU A C 1
ATOM 721 O O . GLU A 1 88 ? 71.976 23.132 23.905 1.00 17.34 87 GLU A O 1
ATOM 727 N N . SER A 1 89 ? 73.599 24.350 22.933 1.00 14.11 88 SER A N 1
ATOM 728 C CA . SER A 1 89 ? 74.510 24.277 24.056 1.00 16.91 88 SER A CA 1
ATOM 729 C C . SER A 1 89 ? 74.052 25.150 25.211 1.00 15.82 88 SER A C 1
ATOM 730 O O . SER A 1 89 ? 74.366 24.840 26.361 1.00 19.96 88 SER A O 1
ATOM 733 N N . VAL A 1 90 ? 73.403 26.274 24.914 1.00 18.45 89 VAL A N 1
ATOM 734 C CA . VAL A 1 90 ? 73.109 27.278 25.949 1.00 20.51 89 VAL A CA 1
ATOM 735 C C . VAL A 1 90 ? 74.382 27.640 26.740 1.00 21.61 89 VAL A C 1
ATOM 736 O O . VAL A 1 90 ? 74.350 27.830 27.944 1.00 20.13 89 VAL A O 1
ATOM 740 N N . PHE A 1 91 ? 75.502 27.765 26.029 1.00 21.57 90 PHE A N 1
ATOM 741 C CA . PHE A 1 91 ? 76.822 27.921 26.655 1.00 18.00 90 PHE A CA 1
ATOM 742 C C . PHE A 1 91 ? 77.794 28.314 25.553 1.00 14.43 90 PHE A C 1
ATOM 743 O O . PHE A 1 91 ? 77.799 27.672 24.505 1.00 15.56 90 PHE A O 1
ATOM 751 N N . ASP A 1 92 ? 78.595 29.352 25.798 1.00 13.13 91 ASP A N 1
ATOM 752 C CA . ASP A 1 92 ? 79.664 29.803 24.886 1.00 10.77 91 ASP A CA 1
ATOM 753 C C . ASP A 1 92 ? 81.006 29.123 25.217 1.00 10.31 91 ASP A C 1
ATOM 754 O O . ASP A 1 92 ? 81.431 29.134 26.370 1.00 13.84 91 ASP A O 1
ATOM 759 N N . ALA A 1 93 ? 81.658 28.529 24.218 1.00 11.29 92 ALA A N 1
ATOM 760 C CA . ALA A 1 93 ? 83.070 28.163 24.301 1.00 11.13 92 ALA A CA 1
ATOM 761 C C . ALA A 1 93 ? 83.866 29.355 24.826 1.00 8.24 92 ALA A C 1
ATOM 762 O O . ALA A 1 93 ? 83.558 30.504 24.532 1.00 9.65 92 ALA A O 1
ATOM 764 N N . THR A 1 94 ? 84.936 29.063 25.552 1.00 7.53 93 THR A N 1
ATOM 765 C CA . THR A 1 94 ? 85.849 30.097 26.049 1.00 8.32 93 THR A CA 1
ATOM 766 C C . THR A 1 94 ? 86.292 31.070 24.960 1.00 7.46 93 THR A C 1
ATOM 767 O O . THR A 1 94 ? 86.218 32.252 25.165 1.00 6.94 93 THR A O 1
ATOM 771 N N . VAL A 1 95 ? 86.671 30.574 23.786 1.00 6.82 94 VAL A N 1
ATOM 772 C CA . VAL A 1 95 ? 87.109 31.464 22.678 1.00 7.52 94 VAL A CA 1
ATOM 773 C C . VAL A 1 95 ? 85.959 32.393 22.210 1.00 8.04 94 VAL A C 1
ATOM 774 O O . VAL A 1 95 ? 86.175 33.571 21.918 1.00 6.70 94 VAL A O 1
ATOM 778 N N . VAL A 1 96 ? 84.729 31.891 22.239 1.00 7.52 95 VAL A N 1
ATOM 779 C CA . VAL A 1 96 ? 83.556 32.716 21.937 1.00 8.62 95 VAL A CA 1
ATOM 780 C C . VAL A 1 96 ? 83.276 33.744 23.037 1.00 5.17 95 VAL A C 1
ATOM 781 O O . VAL A 1 96 ? 83.013 34.900 22.733 1.00 7.03 95 VAL A O 1
ATOM 785 N N . LYS A 1 97 ? 83.378 33.369 24.309 1.00 8.97 96 LYS A N 1
ATOM 786 C CA . LYS A 1 97 ? 83.275 34.352 25.400 1.00 10.15 96 LYS A CA 1
ATOM 787 C C . LYS A 1 97 ? 84.264 35.505 25.195 1.00 10.96 96 LYS A C 1
ATOM 788 O O . LYS A 1 97 ? 83.889 36.684 25.226 1.00 10.52 96 LYS A O 1
ATOM 794 N N . LYS A 1 98 ? 85.536 35.140 24.962 1.00 10.14 97 LYS A N 1
ATOM 795 C CA . LYS A 1 98 ? 86.597 36.105 24.656 1.00 8.41 97 LYS A CA 1
ATOM 796 C C . LYS A 1 98 ? 86.302 37.039 23.481 1.00 6.61 97 LYS A C 1
ATOM 797 O O . LYS A 1 98 ? 86.473 38.271 23.597 1.00 6.98 97 LYS A O 1
ATOM 815 N N . LYS A 1 100 ? 83.395 37.744 22.193 1.00 8.77 99 LYS A N 1
ATOM 816 C CA . LYS A 1 100 ? 82.231 38.595 22.452 1.00 10.65 99 LYS A CA 1
ATOM 817 C C . LYS A 1 100 ? 82.582 39.679 23.469 1.00 12.83 99 LYS A C 1
ATOM 818 O O . LYS A 1 100 ? 82.171 40.827 23.311 1.00 13.30 99 LYS A O 1
ATOM 824 N N . GLU A 1 101 ? 83.391 39.340 24.465 1.00 14.65 100 GLU A N 1
ATOM 825 C CA . GLU A 1 101 ? 83.848 40.347 25.431 1.00 15.25 100 GLU A CA 1
ATOM 826 C C . GLU A 1 101 ? 84.663 41.443 24.770 1.00 13.67 100 GLU A C 1
ATOM 827 O O . GLU A 1 101 ? 84.584 42.583 25.176 1.00 13.40 100 GLU A O 1
ATOM 833 N N . ALA A 1 102 ? 85.423 41.102 23.731 1.00 11.47 101 ALA A N 1
ATOM 834 C CA . ALA A 1 102 ? 86.196 42.068 22.954 1.00 10.96 101 ALA A CA 1
ATOM 835 C C . ALA A 1 102 ? 85.311 42.942 22.040 1.00 10.75 101 ALA A C 1
ATOM 836 O O . ALA A 1 102 ? 85.786 43.970 21.542 1.00 11.67 101 ALA A O 1
ATOM 838 N N . GLY A 1 103 ? 84.065 42.506 21.817 1.00 9.96 102 GLY A N 1
ATOM 839 C CA . GLY A 1 103 ? 83.043 43.234 21.048 1.00 10.32 102 GLY A CA 1
ATOM 840 C C . GLY A 1 103 ? 82.575 42.558 19.763 1.00 11.56 102 GLY A C 1
ATOM 841 O O . GLY A 1 103 ? 81.597 42.980 19.127 1.00 12.03 102 GLY A O 1
ATOM 842 N N . PHE A 1 104 ? 83.298 41.539 19.313 1.00 10.04 103 PHE A N 1
ATOM 843 C CA . PHE A 1 104 ? 82.910 40.887 18.068 1.00 10.16 103 PHE A CA 1
ATOM 844 C C . PHE A 1 104 ? 81.491 40.303 18.168 1.00 10.00 103 PHE A C 1
ATOM 845 O O . PHE A 1 104 ? 81.033 39.876 19.255 1.00 12.70 103 PHE A O 1
ATOM 853 N N . VAL A 1 105 ? 80.810 40.283 17.025 1.00 13.14 104 VAL A N 1
ATOM 854 C CA . VAL A 1 105 ? 79.433 39.804 16.919 1.00 11.22 104 VAL A CA 1
ATOM 855 C C . VAL A 1 105 ? 79.400 38.505 16.116 1.00 10.55 104 VAL A C 1
ATOM 856 O O . VAL A 1 105 ? 79.791 38.464 14.946 1.00 9.84 104 VAL A O 1
ATOM 860 N N . VAL A 1 106 ? 78.922 37.442 16.749 1.00 11.38 105 VAL A N 1
ATOM 861 C CA . VAL A 1 106 ? 78.879 36.147 16.102 1.00 13.26 105 VAL A CA 1
ATOM 862 C C . VAL A 1 106 ? 77.583 36.090 15.291 1.00 12.39 105 VAL A C 1
ATOM 863 O O . VAL A 1 106 ? 76.488 35.973 15.840 1.00 11.20 105 VAL A O 1
ATOM 867 N N . VAL A 1 107 ? 77.710 36.195 13.993 1.00 9.45 106 VAL A N 1
ATOM 868 C CA . VAL A 1 107 ? 76.517 36.275 13.123 1.00 11.67 106 VAL A CA 1
ATOM 869 C C . VAL A 1 107 ? 76.087 34.943 12.587 1.00 13.37 106 VAL A C 1
ATOM 870 O O . VAL A 1 107 ? 74.959 34.788 12.108 1.00 10.53 106 VAL A O 1
ATOM 874 N N . GLY A 1 108 ? 76.963 33.947 12.680 1.00 13.52 107 GLY A N 1
ATOM 875 C CA . GLY A 1 108 ? 76.603 32.630 12.209 1.00 9.68 107 GLY A CA 1
ATOM 876 C C . GLY A 1 108 ? 77.556 31.502 12.521 1.00 9.74 107 GLY A C 1
ATOM 877 O O . GLY A 1 108 ? 78.704 31.714 12.960 1.00 11.14 107 GLY A O 1
ATOM 878 N N . LYS A 1 109 ? 77.061 30.287 12.282 1.00 10.23 108 LYS A N 1
ATOM 879 C CA . LYS A 1 109 ? 77.855 29.074 12.487 1.00 6.81 108 LYS A CA 1
ATOM 880 C C . LYS A 1 109 ? 78.169 28.422 11.127 1.00 9.05 108 LYS A C 1
ATOM 881 O O . LYS A 1 109 ? 77.269 28.147 10.337 1.00 8.85 108 LYS A O 1
ATOM 887 N N . ALA A 1 110 ? 79.463 28.194 10.883 1.00 5.76 109 ALA A N 1
ATOM 888 C CA . ALA A 1 110 ? 79.994 27.787 9.571 1.00 6.49 109 ALA A CA 1
ATOM 889 C C . ALA A 1 110 ? 80.063 26.260 9.433 1.00 6.13 109 ALA A C 1
ATOM 890 O O . ALA A 1 110 ? 80.392 25.541 10.383 1.00 9.57 109 ALA A O 1
ATOM 892 N N . ASN A 1 111 ? 79.849 25.795 8.203 1.00 6.80 110 ASN A N 1
ATOM 893 C CA . ASN A 1 111 ? 79.810 24.395 7.856 1.00 2.82 110 ASN A CA 1
ATOM 894 C C . ASN A 1 111 ? 81.209 23.752 7.996 1.00 8.01 110 ASN A C 1
ATOM 895 O O . ASN A 1 111 ? 82.257 24.438 7.971 1.00 11.56 110 ASN A O 1
ATOM 900 N N . LEU A 1 112 ? 81.206 22.440 8.170 1.00 8.24 111 LEU A N 1
ATOM 901 C CA . LEU A 1 112 ? 82.416 21.642 8.408 1.00 7.87 111 LEU A CA 1
ATOM 902 C C . LEU A 1 112 ? 82.109 20.220 7.976 1.00 12.37 111 LEU A C 1
ATOM 903 O O . LEU A 1 112 ? 80.933 19.838 7.812 1.00 9.39 111 LEU A O 1
ATOM 908 N N . ASP A 1 113 ? 83.157 19.419 7.815 1.00 13.05 112 ASP A N 1
ATOM 909 C CA . ASP A 1 113 ? 82.984 17.975 7.731 1.00 11.41 112 ASP A CA 1
ATOM 910 C C . ASP A 1 113 ? 82.329 17.505 9.028 1.00 8.58 112 ASP A C 1
ATOM 911 O O . ASP A 1 113 ? 82.574 18.086 10.133 1.00 7.10 112 ASP A O 1
ATOM 916 N N . GLU A 1 114 ? 81.470 16.489 8.951 1.00 9.64 113 GLU A N 1
ATOM 917 C CA . GLU A 1 114 ? 80.753 16.047 10.136 1.00 8.87 113 GLU A CA 1
ATOM 918 C C . GLU A 1 114 ? 81.745 15.661 11.265 1.00 10.11 113 GLU A C 1
ATOM 919 O O . GLU A 1 114 ? 82.648 14.857 11.057 1.00 11.57 113 GLU A O 1
ATOM 925 N N . PHE A 1 115 ? 81.542 16.243 12.445 1.00 11.35 114 PHE A N 1
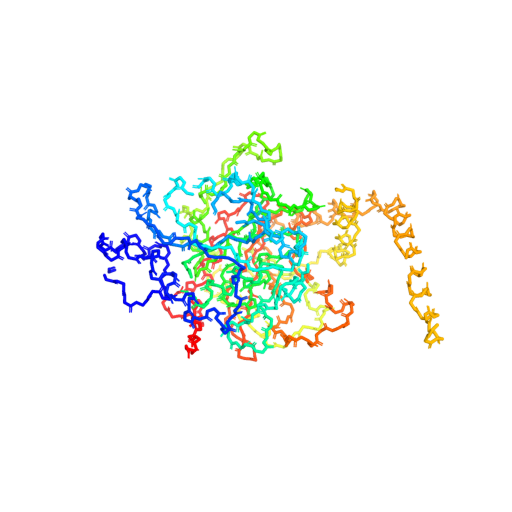ATOM 926 C CA . PHE A 1 115 ? 82.412 16.041 13.616 1.00 9.86 114 PHE A CA 1
ATOM 927 C C . PHE A 1 115 ? 83.889 16.411 13.347 1.00 12.47 114 PHE A C 1
ATOM 928 O O . PHE A 1 115 ? 84.804 15.970 14.075 1.00 13.71 114 PHE A O 1
ATOM 936 N N . ALA A 1 116 ? 84.098 17.269 12.352 1.00 13.12 115 ALA A N 1
ATOM 937 C CA . ALA A 1 116 ? 85.415 17.742 11.917 1.00 11.99 115 ALA A CA 1
ATOM 938 C C . ALA A 1 116 ? 86.299 16.627 11.338 1.00 16.77 115 ALA A C 1
ATOM 939 O O . ALA A 1 116 ? 87.515 16.754 11.260 1.00 15.67 115 ALA A O 1
ATOM 949 N N . GLY A 1 118 ? 87.369 15.372 8.395 1.00 16.42 117 GLY A N 1
ATOM 950 C CA . GLY A 1 118 ? 87.636 15.433 6.972 1.00 15.67 117 GLY A CA 1
ATOM 951 C C . GLY A 1 118 ? 88.517 16.596 6.547 1.00 13.87 117 GLY A C 1
ATOM 952 O O . GLY A 1 118 ? 88.913 17.450 7.354 1.00 18.09 117 GLY A O 1
ATOM 953 N N . SER A 1 119 ? 88.799 16.638 5.256 1.00 13.49 118 SER A N 1
ATOM 954 C CA . SER A 1 119 ? 89.752 17.581 4.680 1.00 12.03 118 SER A CA 1
ATOM 955 C C . SER A 1 119 ? 89.139 18.365 3.500 1.00 11.52 118 SER A C 1
ATOM 956 O O . SER A 1 119 ? 89.860 19.021 2.767 1.00 9.46 118 SER A O 1
ATOM 961 N N . SER A 1 120 ? 87.812 18.337 3.311 1.00 9.71 119 SER A N 1
ATOM 962 C CA . SER A 1 120 ? 87.216 19.046 2.176 1.00 10.87 119 SER A CA 1
ATOM 963 C C . SER A 1 120 ? 85.832 19.648 2.387 1.00 9.69 119 SER A C 1
ATOM 964 O O . SER A 1 120 ? 85.306 20.299 1.474 1.00 9.37 119 SER A O 1
ATOM 967 N N . THR A 1 121 ? 85.244 19.406 3.559 1.00 9.30 120 THR A N 1
ATOM 968 C CA . THR A 1 121 ? 83.908 19.862 3.956 1.00 12.50 120 THR A CA 1
ATOM 969 C C . THR A 1 121 ? 82.774 19.077 3.268 1.00 9.25 120 THR A C 1
ATOM 970 O O . THR A 1 121 ? 81.627 19.195 3.665 1.00 10.02 120 THR A O 1
ATOM 974 N N . GLU A 1 122 ? 83.123 18.177 2.344 1.00 12.01 121 GLU A N 1
ATOM 975 C CA . GLU A 1 122 ? 82.151 17.392 1.584 1.00 13.09 121 GLU A CA 1
ATOM 976 C C . GLU A 1 122 ? 81.411 16.406 2.416 1.00 13.38 121 GLU A C 1
ATOM 977 O O . GLU A 1 122 ? 80.342 15.950 1.986 1.00 13.02 121 GLU A O 1
ATOM 983 N N . ARG A 1 123 ? 81.987 16.035 3.569 1.00 10.21 122 ARG A N 1
ATOM 984 C CA . ARG A 1 123 ? 81.362 15.131 4.531 1.00 12.38 122 ARG A CA 1
ATOM 985 C C . ARG A 1 123 ? 80.441 15.799 5.555 1.00 11.23 122 ARG A C 1
ATOM 986 O O . ARG A 1 123 ? 79.992 15.160 6.482 1.00 9.13 122 ARG A O 1
ATOM 994 N N . SER A 1 124 ? 80.101 17.073 5.349 1.00 10.67 123 SER A N 1
ATOM 995 C CA . SER A 1 124 ? 79.019 17.682 6.072 1.00 12.44 123 SER A CA 1
ATOM 996 C C . SER A 1 124 ? 77.738 16.848 5.895 1.00 11.53 123 SER A C 1
ATOM 997 O O . SER A 1 124 ? 77.449 16.409 4.780 1.00 12.60 123 SER A O 1
ATOM 1000 N N . ALA A 1 125 ? 77.002 16.637 6.990 1.00 10.64 124 ALA A N 1
ATOM 1001 C CA . ALA A 1 125 ? 75.715 15.921 6.913 1.00 9.03 124 ALA A CA 1
ATOM 1002 C C . ALA A 1 125 ? 74.702 16.728 6.104 1.00 14.32 124 ALA A C 1
ATOM 1003 O O . ALA A 1 125 ? 73.735 16.167 5.575 1.00 14.23 124 ALA A O 1
ATOM 1005 N N . PHE A 1 126 ? 74.921 18.038 5.979 1.00 14.56 125 PHE A N 1
ATOM 1006 C CA . PHE A 1 126 ? 73.945 18.922 5.383 1.00 13.14 125 PHE A CA 1
ATOM 1007 C C . PHE A 1 126 ? 74.180 19.205 3.894 1.00 13.82 125 PHE A C 1
ATOM 1008 O O . PHE A 1 126 ? 73.277 19.036 3.081 1.00 14.57 125 PHE A O 1
ATOM 1016 N N . PHE A 1 127 ? 75.380 19.622 3.524 1.00 12.92 126 PHE A N 1
ATOM 1017 C CA . PHE A 1 127 ? 75.678 19.975 2.147 1.00 12.95 126 PHE A CA 1
ATOM 1018 C C . PHE A 1 127 ? 77.169 20.319 2.035 1.00 12.29 126 PHE A C 1
ATOM 1019 O O . PHE A 1 127 ? 77.759 20.722 3.019 1.00 12.27 126 PHE A O 1
ATOM 1027 N N . PRO A 1 128 ? 77.749 20.200 0.838 1.00 14.12 127 PRO A N 1
ATOM 1028 C CA . PRO A 1 128 ? 79.125 20.678 0.736 1.00 12.63 127 PRO A CA 1
ATOM 1029 C C . PRO A 1 128 ? 79.163 22.211 0.650 1.00 13.13 127 PRO A C 1
ATOM 1030 O O . PRO A 1 128 ? 78.209 22.835 0.172 1.00 13.21 127 PRO A O 1
ATOM 1034 N N . THR A 1 129 ? 80.218 22.807 1.206 1.00 7.15 128 THR A N 1
ATOM 1035 C CA . THR A 1 129 ? 80.523 24.212 1.030 1.00 7.71 128 THR A CA 1
ATOM 1036 C C . THR A 1 129 ? 81.283 24.296 -0.275 1.00 9.47 128 THR A C 1
ATOM 1037 O O . THR A 1 129 ? 81.963 23.318 -0.671 1.00 11.68 128 THR A O 1
ATOM 1041 N N . ARG A 1 130 ? 81.120 25.405 -0.979 1.00 10.35 129 ARG A N 1
ATOM 1042 C CA . ARG A 1 130 ? 81.737 25.599 -2.291 1.00 10.20 129 ARG A CA 1
ATOM 1043 C C . ARG A 1 130 ? 82.736 26.748 -2.267 1.00 10.80 129 ARG A C 1
ATOM 1044 O O . ARG A 1 130 ? 82.537 27.755 -1.588 1.00 11.25 129 ARG A O 1
ATOM 1052 N N . ASN A 1 131 ? 83.838 26.574 -2.978 1.00 10.39 130 ASN A N 1
ATOM 1053 C CA . ASN A 1 131 ? 84.934 27.550 -2.980 1.00 8.50 130 ASN A CA 1
ATOM 1054 C C . ASN A 1 131 ? 84.496 28.843 -3.674 1.00 9.90 130 ASN A C 1
ATOM 1055 O O . ASN A 1 131 ? 84.088 28.810 -4.816 1.00 11.09 130 ASN A O 1
ATOM 1060 N N . PRO A 1 132 ? 84.579 29.993 -2.984 1.00 10.08 131 PRO A N 1
ATOM 1061 C CA . PRO A 1 132 ? 84.204 31.235 -3.693 1.00 11.14 131 PRO A CA 1
ATOM 1062 C C . PRO A 1 132 ? 84.971 31.528 -4.988 1.00 12.34 131 PRO A C 1
ATOM 1063 O O . PRO A 1 132 ? 84.446 32.227 -5.832 1.00 12.14 131 PRO A O 1
ATOM 1067 N N . TRP A 1 133 ? 86.173 30.982 -5.148 1.00 11.46 132 TRP A N 1
ATOM 1068 C CA . TRP A 1 133 ? 86.972 31.210 -6.358 1.00 11.17 132 TRP A CA 1
ATOM 1069 C C . TRP A 1 133 ? 86.501 30.343 -7.549 1.00 12.91 132 TRP A C 1
ATOM 1070 O O . TRP A 1 133 ? 86.901 30.606 -8.682 1.00 11.98 132 TRP A O 1
ATOM 1081 N N . ASP A 1 134 ? 85.729 29.295 -7.247 1.00 12.83 133 ASP A N 1
ATOM 1082 C CA . ASP A 1 134 ? 85.213 28.316 -8.224 1.00 12.16 133 ASP A CA 1
ATOM 1083 C C . ASP A 1 134 ? 84.241 27.385 -7.489 1.00 10.57 133 ASP A C 1
ATOM 1084 O O . ASP A 1 134 ? 84.657 26.475 -6.760 1.00 13.00 133 ASP A O 1
ATOM 1089 N N . LEU A 1 135 ? 82.944 27.611 -7.721 1.00 12.41 134 LEU A N 1
ATOM 1090 C CA . LEU A 1 135 ? 81.861 26.959 -6.937 1.00 10.53 134 LEU A CA 1
ATOM 1091 C C . LEU A 1 135 ? 81.668 25.474 -7.183 1.00 10.17 134 LEU A C 1
ATOM 1092 O O . LEU A 1 135 ? 80.984 24.780 -6.402 1.00 14.77 134 LEU A O 1
ATOM 1097 N N . GLU A 1 136 ? 82.336 24.982 -8.222 1.00 12.28 135 GLU A N 1
ATOM 1098 C CA . GLU A 1 136 ? 82.494 23.559 -8.485 1.00 14.69 135 GLU A CA 1
ATOM 1099 C C . GLU A 1 136 ? 83.481 22.856 -7.547 1.00 11.95 135 GLU A C 1
ATOM 1100 O O . GLU A 1 136 ? 83.551 21.621 -7.516 1.00 10.36 135 GLU A O 1
ATOM 1111 N N . ARG A 1 137 ? 84.256 23.658 -6.833 1.00 12.49 136 ARG A N 1
ATOM 1112 C CA . ARG A 1 137 ? 85.389 23.143 -6.063 1.00 9.95 136 ARG A CA 1
ATOM 1113 C C . ARG A 1 137 ? 85.213 23.256 -4.566 1.00 10.10 136 ARG A C 1
ATOM 1114 O O . ARG A 1 137 ? 84.405 24.043 -4.064 1.00 9.74 136 ARG A O 1
ATOM 1122 N N . VAL A 1 138 ? 85.991 22.431 -3.876 1.00 8.85 137 VAL A N 1
ATOM 1123 C CA . VAL A 1 138 ? 86.025 22.362 -2.436 1.00 11.50 137 VAL A CA 1
ATOM 1124 C C . VAL A 1 138 ? 86.747 23.597 -1.867 1.00 8.82 137 VAL A C 1
ATOM 1125 O O . VAL A 1 138 ? 87.646 24.163 -2.518 1.00 9.32 137 VAL A O 1
ATOM 1129 N N . PRO A 1 139 ? 86.347 24.004 -0.665 1.00 7.81 138 PRO A N 1
ATOM 1130 C CA . PRO A 1 139 ? 86.992 25.090 0.072 1.00 8.05 138 PRO A CA 1
ATOM 1131 C C . PRO A 1 139 ? 88.097 24.543 1.016 1.00 10.05 138 PRO A C 1
ATOM 1132 O O . PRO A 1 139 ? 88.653 25.286 1.812 1.00 9.73 138 PRO A O 1
ATOM 1136 N N . GLY A 1 140 ? 88.399 23.253 0.893 1.00 6.66 139 GLY A N 1
ATOM 1137 C CA . GLY A 1 140 ? 89.190 22.516 1.883 1.00 8.41 139 GLY A CA 1
ATOM 1138 C C . GLY A 1 140 ? 88.375 22.201 3.109 1.00 9.72 139 GLY A C 1
ATOM 1139 O O . GLY A 1 140 ? 87.145 22.419 3.151 1.00 6.24 139 GLY A O 1
ATOM 1140 N N . GLY A 1 141 ? 89.058 21.756 4.150 1.00 7.71 140 GLY A N 1
ATOM 1141 C CA . GLY A 1 141 ? 88.381 21.404 5.371 1.00 7.78 140 GLY A CA 1
ATOM 1142 C C . GLY A 1 141 ? 89.343 20.956 6.450 1.00 8.84 140 GLY A C 1
ATOM 1143 O O . GLY A 1 141 ? 90.550 20.870 6.208 1.00 10.86 140 GLY A O 1
ATOM 1144 N N . SER A 1 142 ? 88.835 20.623 7.623 1.00 8.00 141 SER A N 1
ATOM 1145 C CA . SER A 1 142 ? 87.403 20.615 7.965 1.00 7.86 141 SER A CA 1
ATOM 1146 C C . SER A 1 142 ? 86.738 21.980 8.229 1.00 8.33 141 SER A C 1
ATOM 1147 O O . SER A 1 142 ? 85.510 22.038 8.332 1.00 9.69 141 SER A O 1
ATOM 1150 N N . SER A 1 143 ? 87.514 23.064 8.296 1.00 8.39 142 SER A N 1
ATOM 1151 C CA . SER A 1 143 ? 86.960 24.399 8.531 1.00 6.15 142 SER A CA 1
ATOM 1152 C C . SER A 1 143 ? 86.624 25.137 7.222 1.00 5.90 142 SER A C 1
ATOM 1153 O O . SER A 1 143 ? 86.938 26.308 7.076 1.00 6.89 142 SER A O 1
ATOM 1156 N N . GLY A 1 144 ? 86.012 24.437 6.269 1.00 4.63 143 GLY A N 1
ATOM 1157 C CA . GLY A 1 144 ? 85.740 24.984 4.917 1.00 6.67 143 GLY A CA 1
ATOM 1158 C C . GLY A 1 144 ? 84.725 26.099 4.930 1.00 6.17 143 GLY A C 1
ATOM 1159 O O . GLY A 1 144 ? 84.854 27.097 4.180 1.00 7.03 143 GLY A O 1
ATOM 1160 N N . GLY A 1 145 ? 83.689 25.937 5.750 1.00 4.86 144 GLY A N 1
ATOM 1161 C CA . GLY A 1 145 ? 82.649 26.975 5.868 1.00 7.36 144 GLY A CA 1
ATOM 1162 C C . GLY A 1 145 ? 83.244 28.280 6.352 1.00 7.73 144 GLY A C 1
ATOM 1163 O O . GLY A 1 145 ? 82.947 29.349 5.810 1.00 6.50 144 GLY A O 1
ATOM 1164 N N . SER A 1 146 ? 84.125 28.188 7.355 1.00 7.55 145 SER A N 1
ATOM 1165 C CA . SER A 1 146 ? 84.761 29.368 7.927 1.00 5.83 145 SER A CA 1
ATOM 1166 C C . SER A 1 146 ? 85.664 30.085 6.923 1.00 4.78 145 SER A C 1
ATOM 1167 O O . SER A 1 146 ? 85.590 31.322 6.788 1.00 9.44 145 SER A O 1
ATOM 1170 N N . ALA A 1 147 ? 86.490 29.334 6.206 1.00 6.31 146 ALA A N 1
ATOM 1171 C CA . ALA A 1 147 ? 87.377 29.913 5.204 1.00 8.06 146 ALA A CA 1
ATOM 1172 C C . ALA A 1 147 ? 86.569 30.540 4.039 1.00 7.88 146 ALA A C 1
ATOM 1173 O O . ALA A 1 147 ? 86.919 31.645 3.578 1.00 7.66 146 ALA A O 1
ATOM 1175 N N . ALA A 1 148 ? 85.544 29.833 3.553 1.00 9.44 147 ALA A N 1
ATOM 1176 C CA . ALA A 1 148 ? 84.713 30.296 2.424 1.00 9.78 147 ALA A CA 1
ATOM 1177 C C . ALA A 1 148 ? 83.941 31.588 2.778 1.00 10.25 147 ALA A C 1
ATOM 1178 O O . ALA A 1 148 ? 83.770 32.498 1.939 1.00 9.49 147 ALA A O 1
ATOM 1180 N N . ALA A 1 149 ? 83.424 31.641 3.995 1.00 10.45 148 ALA A N 1
ATOM 1181 C CA . ALA A 1 149 ? 82.721 32.831 4.480 1.00 8.76 148 ALA A CA 1
ATOM 1182 C C . ALA A 1 149 ? 83.597 34.071 4.525 1.00 8.39 148 ALA A C 1
ATOM 1183 O O . ALA A 1 149 ? 83.107 35.156 4.200 1.00 7.87 148 ALA A O 1
ATOM 1185 N N . VAL A 1 150 ? 84.846 33.925 4.963 1.00 6.92 149 VAL A N 1
ATOM 1186 C CA . VAL A 1 150 ? 85.817 35.033 5.003 1.00 6.88 149 VAL A CA 1
ATOM 1187 C C . VAL A 1 150 ? 86.217 35.433 3.572 1.00 9.41 149 VAL A C 1
ATOM 1188 O O . VAL A 1 150 ? 86.163 36.627 3.192 1.00 7.59 149 VAL A O 1
ATOM 1192 N N . SER A 1 151 ? 86.556 34.439 2.759 1.00 8.21 150 SER A N 1
ATOM 1193 C CA . SER A 1 151 ? 87.010 34.669 1.402 1.00 9.35 150 SER A CA 1
ATOM 1194 C C . SER A 1 151 ? 85.943 35.420 0.613 1.00 7.25 150 SER A C 1
ATOM 1195 O O . SER A 1 151 ? 86.225 36.440 -0.001 1.00 10.99 150 SER A O 1
ATOM 1198 N N . ALA A 1 152 ? 84.716 34.919 0.690 1.00 8.49 151 ALA A N 1
ATOM 1199 C CA . ALA A 1 152 ? 83.558 35.511 -0.006 1.00 9.48 151 ALA A CA 1
ATOM 1200 C C . ALA A 1 152 ? 83.113 36.873 0.561 1.00 12.37 151 ALA A C 1
ATOM 1201 O O . ALA A 1 152 ? 82.343 37.606 -0.095 1.00 11.59 151 ALA A O 1
ATOM 1203 N N . GLY A 1 153 ? 83.596 37.208 1.753 1.00 11.51 152 GLY A N 1
ATOM 1204 C CA . GLY A 1 153 ? 83.338 38.487 2.399 1.00 12.56 152 GLY A CA 1
ATOM 1205 C C . GLY A 1 153 ? 82.003 38.564 3.111 1.00 10.14 152 GLY A C 1
ATOM 1206 O O . GLY A 1 153 ? 81.506 39.646 3.342 1.00 12.38 152 GLY A O 1
ATOM 1215 N N . VAL A 1 155 ? 81.617 37.611 6.105 1.00 9.63 154 VAL A N 1
ATOM 1216 C CA . VAL A 1 155 ? 82.052 38.086 7.415 1.00 7.67 154 VAL A CA 1
ATOM 1217 C C . VAL A 1 155 ? 83.453 38.703 7.334 1.00 5.92 154 VAL A C 1
ATOM 1218 O O . VAL A 1 155 ? 84.157 38.507 6.349 1.00 10.11 154 VAL A O 1
ATOM 1222 N N . VAL A 1 156 ? 83.861 39.394 8.400 1.00 6.79 155 VAL A N 1
ATOM 1223 C CA . VAL A 1 156 ? 85.167 40.053 8.448 1.00 7.97 155 VAL A CA 1
ATOM 1224 C C . VAL A 1 156 ? 86.297 39.024 8.793 1.00 8.59 155 VAL A C 1
ATOM 1225 O O . VAL A 1 156 ? 87.401 39.100 8.231 1.00 11.49 155 VAL A O 1
ATOM 1229 N N . ALA A 1 157 ? 85.962 38.054 9.651 1.00 9.54 156 ALA A N 1
ATOM 1230 C CA . ALA A 1 157 ? 86.871 37.004 10.107 1.00 7.92 156 ALA A CA 1
ATOM 1231 C C . ALA A 1 157 ? 86.099 35.807 10.655 1.00 8.49 156 ALA A C 1
ATOM 1232 O O . ALA A 1 157 ? 84.875 35.871 10.892 1.00 9.42 156 ALA A O 1
ATOM 1234 N N . ALA A 1 158 ? 86.829 34.725 10.943 1.00 8.31 157 ALA A N 1
ATOM 1235 C CA . ALA A 1 158 ? 86.212 33.526 11.475 1.00 8.37 157 ALA A CA 1
ATOM 1236 C C . ALA A 1 158 ? 87.168 32.743 12.350 1.00 6.48 157 ALA A C 1
ATOM 1237 O O . ALA A 1 158 ? 88.386 32.985 12.311 1.00 7.69 157 ALA A O 1
ATOM 1239 N N . LEU A 1 159 ? 86.596 31.822 13.138 1.00 9.51 158 LEU A N 1
ATOM 1240 C CA . LEU A 1 159 ? 87.363 30.802 13.888 1.00 6.45 158 LEU A CA 1
ATOM 1241 C C . LEU A 1 159 ? 87.083 29.427 13.298 1.00 6.27 158 LEU A C 1
ATOM 1242 O O . LEU A 1 159 ? 85.942 29.142 12.872 1.00 8.61 158 LEU A O 1
ATOM 1247 N N . GLY A 1 160 ? 88.146 28.626 13.177 1.00 6.70 159 GLY A N 1
ATOM 1248 C CA . GLY A 1 160 ? 88.072 27.205 12.910 1.00 7.18 159 GLY A CA 1
ATOM 1249 C C . GLY A 1 160 ? 88.824 26.382 13.948 1.00 6.56 159 GLY A C 1
ATOM 1250 O O . GLY A 1 160 ? 89.232 26.879 15.016 1.00 7.10 159 GLY A O 1
ATOM 1251 N N . SER A 1 161 ? 89.010 25.116 13.647 1.00 9.22 160 SER A N 1
ATOM 1252 C CA . SER A 1 161 ? 89.729 24.203 14.543 1.00 6.50 160 SER A CA 1
ATOM 1253 C C . SER A 1 161 ? 90.695 23.451 13.690 1.00 9.46 160 SER A C 1
ATOM 1254 O O . SER A 1 161 ? 90.424 23.237 12.530 1.00 7.07 160 SER A O 1
ATOM 1257 N N . ASP A 1 162 ? 91.826 23.059 14.260 1.00 9.19 161 ASP A N 1
ATOM 1258 C CA . ASP A 1 162 ? 92.941 22.496 13.466 1.00 8.60 161 ASP A CA 1
ATOM 1259 C C . ASP A 1 162 ? 93.598 21.339 14.231 1.00 7.62 161 ASP A C 1
ATOM 1260 O O . ASP A 1 162 ? 94.304 21.550 15.228 1.00 11.34 161 ASP A O 1
ATOM 1265 N N . THR A 1 163 ? 93.327 20.121 13.780 1.00 9.33 162 THR A N 1
ATOM 1266 C CA . THR A 1 163 ? 93.897 18.921 14.356 1.00 12.34 162 THR A CA 1
ATOM 1267 C C . THR A 1 163 ? 95.101 18.429 13.576 1.00 10.82 162 THR A C 1
ATOM 1268 O O . THR A 1 163 ? 96.019 17.902 14.160 1.00 9.47 162 THR A O 1
ATOM 1272 N N . GLY A 1 164 ? 95.032 18.526 12.248 1.00 11.13 163 GLY A N 1
ATOM 1273 C CA . GLY A 1 164 ? 96.092 18.100 11.339 1.00 10.22 163 GLY A CA 1
ATOM 1274 C C . GLY A 1 164 ? 96.209 19.011 10.123 1.00 12.00 163 GLY A C 1
ATOM 1275 O O . GLY A 1 164 ? 96.812 18.664 9.114 1.00 12.45 163 GLY A O 1
ATOM 1276 N N . GLY A 1 165 ? 95.672 20.217 10.259 1.00 8.27 164 GLY A N 1
ATOM 1277 C CA . GLY A 1 165 ? 95.649 21.165 9.177 1.00 8.54 164 GLY A CA 1
ATOM 1278 C C . GLY A 1 165 ? 94.323 21.849 8.919 1.00 9.78 164 GLY A C 1
ATOM 1279 O O . GLY A 1 165 ? 94.231 22.621 7.993 1.00 4.70 164 GLY A O 1
ATOM 1280 N N . SER A 1 166 ? 93.298 21.565 9.714 1.00 6.91 165 SER A N 1
ATOM 1281 C CA . SER A 1 166 ? 91.918 21.949 9.350 1.00 7.11 165 SER A CA 1
ATOM 1282 C C . SER A 1 166 ? 91.577 23.450 9.463 1.00 8.19 165 SER A C 1
ATOM 1283 O O . SER A 1 166 ? 90.463 23.850 9.081 1.00 7.96 165 SER A O 1
ATOM 1288 N N . VAL A 1 167 ? 92.521 24.276 9.908 1.00 5.37 166 VAL A N 1
ATOM 1289 C CA . VAL A 1 167 ? 92.419 25.726 9.750 1.00 7.27 166 VAL A CA 1
ATOM 1290 C C . VAL A 1 167 ? 93.264 26.204 8.586 1.00 5.49 166 VAL A C 1
ATOM 1291 O O . VAL A 1 167 ? 92.806 26.955 7.731 1.00 7.91 166 VAL A O 1
ATOM 1295 N N . ARG A 1 168 ? 94.535 25.795 8.593 1.00 8.38 167 ARG A N 1
ATOM 1296 C CA . ARG A 1 168 ? 95.498 26.189 7.569 1.00 7.34 167 ARG A CA 1
ATOM 1297 C C . ARG A 1 168 ? 95.178 25.771 6.127 1.00 4.92 167 ARG A C 1
ATOM 1298 O O . ARG A 1 168 ? 95.306 26.563 5.194 1.00 8.10 167 ARG A O 1
ATOM 1306 N N . GLN A 1 169 ? 94.747 24.536 5.955 1.00 8.58 168 GLN A N 1
ATOM 1307 C CA . GLN A 1 169 ? 94.466 23.991 4.641 1.00 9.95 168 GLN A CA 1
ATOM 1308 C C . GLN A 1 169 ? 93.249 24.656 3.944 1.00 6.46 168 GLN A C 1
ATOM 1309 O O . GLN A 1 169 ? 93.361 24.993 2.772 1.00 9.39 168 GLN A O 1
ATOM 1315 N N . PRO A 1 170 ? 92.088 24.819 4.645 1.00 4.90 169 PRO A N 1
ATOM 1316 C CA . PRO A 1 170 ? 90.984 25.523 3.988 1.00 6.82 169 PRO A CA 1
ATOM 1317 C C . PRO A 1 170 ? 91.310 26.976 3.683 1.00 7.17 169 PRO A C 1
ATOM 1318 O O . PRO A 1 170 ? 90.865 27.514 2.693 1.00 7.44 169 PRO A O 1
ATOM 1322 N N . ALA A 1 171 ? 92.073 27.619 4.570 1.00 7.92 170 ALA A N 1
ATOM 1323 C CA . ALA A 1 171 ? 92.523 28.969 4.305 1.00 7.78 170 ALA A CA 1
ATOM 1324 C C . ALA A 1 171 ? 93.362 28.986 3.030 1.00 6.49 170 ALA A C 1
ATOM 1325 O O . ALA A 1 171 ? 93.187 29.855 2.180 1.00 8.55 170 ALA A O 1
ATOM 1327 N N . SER A 1 172 ? 94.305 28.056 2.918 1.00 7.70 171 SER A N 1
ATOM 1328 C CA . SER A 1 172 ? 95.128 27.930 1.715 1.00 7.54 171 SER A CA 1
ATOM 1329 C C . SER A 1 172 ? 94.247 27.805 0.457 1.00 8.00 171 SER A C 1
ATOM 1330 O O . SER A 1 172 ? 94.412 28.552 -0.489 1.00 9.80 171 SER A O 1
ATOM 1333 N N . LEU A 1 173 ? 93.301 26.878 0.476 1.00 8.24 172 LEU A N 1
ATOM 1334 C CA . LEU A 1 173 ? 92.489 26.585 -0.711 1.00 8.92 172 LEU A CA 1
ATOM 1335 C C . LEU A 1 173 ? 91.523 27.733 -1.081 1.00 8.22 172 LEU A C 1
ATOM 1336 O O . LEU A 1 173 ? 91.149 27.886 -2.244 1.00 8.85 172 LEU A O 1
ATOM 1341 N N . CYS A 1 174 ? 91.109 28.524 -0.087 1.00 7.72 173 CYS A N 1
ATOM 1342 C CA . CYS A 1 174 ? 90.221 29.678 -0.309 1.00 8.03 173 CYS A CA 1
ATOM 1343 C C . CYS A 1 174 ? 90.935 31.042 -0.491 1.00 5.73 173 CYS A C 1
ATOM 1344 O O . CYS A 1 174 ? 90.300 32.045 -0.710 1.00 9.24 173 CYS A O 1
ATOM 1347 N N . GLY A 1 175 ? 92.260 31.087 -0.319 1.00 7.84 174 GLY A N 1
ATOM 1348 C CA . GLY A 1 175 ? 93.005 32.295 -0.507 1.00 7.54 174 GLY A CA 1
ATOM 1349 C C . GLY A 1 175 ? 92.863 33.305 0.601 1.00 7.57 174 GLY A C 1
ATOM 1350 O O . GLY A 1 175 ? 92.754 34.507 0.334 1.00 8.45 174 GLY A O 1
ATOM 1351 N N . VAL A 1 176 ? 92.891 32.798 1.842 1.00 8.15 175 VAL A N 1
ATOM 1352 C CA . VAL A 1 176 ? 92.833 33.638 3.018 1.00 9.27 175 VAL A CA 1
ATOM 1353 C C . VAL A 1 176 ? 93.925 33.145 4.013 1.00 8.00 175 VAL A C 1
ATOM 1354 O O . VAL A 1 176 ? 94.595 32.141 3.787 1.00 8.06 175 VAL A O 1
ATOM 1358 N N . VAL A 1 177 ? 94.081 33.882 5.098 1.00 5.85 176 VAL A N 1
ATOM 1359 C CA . VAL A 1 177 ? 95.099 33.574 6.125 1.00 5.73 176 VAL A CA 1
ATOM 1360 C C . VAL A 1 177 ? 94.462 32.584 7.098 1.00 5.69 176 VAL A C 1
ATOM 1361 O O . VAL A 1 177 ? 93.338 32.776 7.512 1.00 5.44 176 VAL A O 1
ATOM 1365 N N . GLY A 1 178 ? 95.194 31.529 7.461 1.00 7.78 177 GLY A N 1
ATOM 1366 C CA . GLY A 1 178 ? 94.755 30.605 8.468 1.00 4.03 177 GLY A CA 1
ATOM 1367 C C . GLY A 1 178 ? 95.880 30.381 9.488 1.00 5.18 177 GLY A C 1
ATOM 1368 O O . GLY A 1 178 ? 97.001 30.108 9.097 1.00 4.43 177 GLY A O 1
ATOM 1369 N N . TYR A 1 179 ? 95.590 30.527 10.778 1.00 6.77 178 TYR A N 1
ATOM 1370 C CA . TYR A 1 179 ? 96.649 30.402 11.801 1.00 4.52 178 TYR A CA 1
ATOM 1371 C C . TYR A 1 179 ? 96.379 29.291 12.810 1.00 7.45 178 TYR A C 1
ATOM 1372 O O . TYR A 1 179 ? 95.310 29.222 13.387 1.00 7.66 178 TYR A O 1
ATOM 1381 N N . LYS A 1 180 ? 97.383 28.467 13.086 1.00 5.82 179 LYS A N 1
ATOM 1382 C CA . LYS A 1 180 ? 97.300 27.486 14.138 1.00 7.14 179 LYS A CA 1
ATOM 1383 C C . LYS A 1 180 ? 98.370 27.818 15.168 1.00 6.59 179 LYS A C 1
ATOM 1384 O O . LYS A 1 180 ? 99.573 27.725 14.860 1.00 8.32 179 LYS A O 1
ATOM 1390 N N . PRO A 1 181 ? 97.946 28.201 16.389 1.00 6.14 180 PRO A N 1
ATOM 1391 C CA . PRO A 1 181 ? 98.947 28.647 17.380 1.00 5.57 180 PRO A CA 1
ATOM 1392 C C . PRO A 1 181 ? 99.721 27.506 18.014 1.00 6.49 180 PRO A C 1
ATOM 1393 O O . PRO A 1 181 ? 99.350 26.319 17.867 1.00 6.99 180 PRO A O 1
ATOM 1397 N N . THR A 1 182 ? 100.783 27.855 18.743 1.00 8.51 181 THR A N 1
ATOM 1398 C CA . THR A 1 182 ? 101.458 26.892 19.602 1.00 9.42 181 THR A CA 1
ATOM 1399 C C . THR A 1 182 ? 100.451 26.163 20.475 1.00 9.32 181 THR A C 1
ATOM 1400 O O . THR A 1 182 ? 99.588 26.782 21.076 1.00 5.99 181 THR A O 1
ATOM 1404 N N . TYR A 1 183 ? 100.611 24.855 20.590 1.00 9.59 182 TYR A N 1
ATOM 1405 C CA . TYR A 1 183 ? 99.792 24.076 21.512 1.00 9.98 182 TYR A CA 1
ATOM 1406 C C . TYR A 1 183 ? 99.835 24.631 22.934 1.00 8.99 182 TYR A C 1
ATOM 1407 O O . TYR A 1 183 ? 100.896 24.902 23.511 1.00 9.56 182 TYR A O 1
ATOM 1416 N N . GLY A 1 184 ? 98.674 24.812 23.522 1.00 9.00 183 GLY A N 1
ATOM 1417 C CA . GLY A 1 184 ? 98.605 25.351 24.887 1.00 5.29 183 GLY A CA 1
ATOM 1418 C C . GLY A 1 184 ? 98.209 26.832 24.950 1.00 5.80 183 GLY A C 1
ATOM 1419 O O . GLY A 1 184 ? 97.857 27.322 25.999 1.00 7.51 183 GLY A O 1
ATOM 1420 N N . LEU A 1 185 ? 98.208 27.547 23.819 1.00 7.43 184 LEU A N 1
ATOM 1421 C CA . LEU A 1 185 ? 97.812 28.957 23.856 1.00 6.44 184 LEU A CA 1
ATOM 1422 C C . LEU A 1 185 ? 96.304 29.254 23.809 1.00 8.29 184 LEU A C 1
ATOM 1423 O O . LEU A 1 185 ? 95.891 30.313 24.281 1.00 10.13 184 LEU A O 1
ATOM 1428 N N . VAL A 1 186 ? 95.498 28.318 23.290 1.00 9.01 185 VAL A N 1
ATOM 1429 C CA . VAL A 1 186 ? 94.058 28.560 23.096 1.00 7.91 185 VAL A CA 1
ATOM 1430 C C . VAL A 1 186 ? 93.233 27.444 23.707 1.00 7.85 185 VAL A C 1
ATOM 1431 O O . VAL A 1 186 ? 93.487 26.273 23.460 1.00 5.70 185 VAL A O 1
ATOM 1435 N N . SER A 1 187 ? 92.277 27.833 24.550 1.00 8.81 186 SER A N 1
ATOM 1436 C CA . SER A 1 187 ? 91.377 26.874 25.216 1.00 9.41 186 SER A CA 1
ATOM 1437 C C . SER A 1 187 ? 90.558 26.065 24.199 1.00 8.15 186 SER A C 1
ATOM 1438 O O . SER A 1 187 ? 90.008 26.639 23.269 1.00 8.66 186 SER A O 1
ATOM 1441 N N . ARG A 1 188 ? 90.445 24.768 24.444 1.00 8.94 187 ARG A N 1
ATOM 1442 C CA . ARG A 1 188 ? 89.501 23.883 23.741 1.00 9.37 187 ARG A CA 1
ATOM 1443 C C . ARG A 1 188 ? 88.190 23.686 24.516 1.00 8.22 187 ARG A C 1
ATOM 1444 O O . ARG A 1 188 ? 87.403 22.827 24.192 1.00 9.49 187 ARG A O 1
ATOM 1452 N N . TYR A 1 189 ? 87.957 24.471 25.547 1.00 11.57 188 TYR A N 1
ATOM 1453 C CA . TYR A 1 189 ? 86.728 24.315 26.333 1.00 11.07 188 TYR A CA 1
ATOM 1454 C C . TYR A 1 189 ? 85.575 24.859 25.513 1.00 8.09 188 TYR A C 1
ATOM 1455 O O . TYR A 1 189 ? 85.551 26.056 25.230 1.00 6.94 188 TYR A O 1
ATOM 1464 N N . GLY A 1 190 ? 84.643 23.988 25.136 1.00 9.74 189 GLY A N 1
ATOM 1465 C CA . GLY A 1 190 ? 83.589 24.337 24.181 1.00 11.39 189 GLY A CA 1
ATOM 1466 C C . GLY A 1 190 ? 83.846 23.888 22.739 1.00 9.69 189 GLY A C 1
ATOM 1467 O O . GLY A 1 190 ? 83.016 24.126 21.904 1.00 13.37 189 GLY A O 1
ATOM 1468 N N . LEU A 1 191 ? 85.006 23.272 22.452 1.00 10.00 190 LEU A N 1
ATOM 1469 C CA . LEU A 1 191 ? 85.253 22.627 21.179 1.00 10.06 190 LEU A CA 1
ATOM 1470 C C . LEU A 1 191 ? 84.775 21.193 21.294 1.00 13.28 190 LEU A C 1
ATOM 1471 O O . LEU A 1 191 ? 85.179 20.494 22.223 1.00 13.87 190 LEU A O 1
ATOM 1476 N N . VAL A 1 192 ? 83.939 20.747 20.359 1.00 13.90 191 VAL A N 1
ATOM 1477 C CA . VAL A 1 192 ? 83.498 19.348 20.327 1.00 16.51 191 VAL A CA 1
ATOM 1478 C C . VAL A 1 192 ? 84.567 18.624 19.488 1.00 19.23 191 VAL A C 1
ATOM 1479 O O . VAL A 1 192 ? 84.574 18.719 18.287 1.00 21.35 191 VAL A O 1
ATOM 1483 N N . ALA A 1 193 ? 85.516 17.984 20.166 1.00 26.26 192 ALA A N 1
ATOM 1484 C CA . ALA A 1 193 ? 86.819 17.539 19.580 1.00 26.70 192 ALA A CA 1
ATOM 1485 C C . ALA A 1 193 ? 87.086 16.128 19.997 1.00 31.04 192 ALA A C 1
ATOM 1486 O O . ALA A 1 193 ? 86.694 15.715 21.108 1.00 31.16 192 ALA A O 1
ATOM 1488 N N . PHE A 1 194 ? 87.788 15.386 19.149 1.00 35.88 193 PHE A N 1
ATOM 1489 C CA . PHE A 1 194 ? 88.096 13.962 19.455 1.00 39.93 193 PHE A CA 1
ATOM 1490 C C . PHE A 1 194 ? 89.605 13.630 19.686 1.00 40.03 193 PHE A C 1
ATOM 1491 O O . PHE A 1 194 ? 89.947 12.444 19.927 1.00 37.44 193 PHE A O 1
ATOM 1499 N N . ALA A 1 195 ? 90.463 14.682 19.679 1.00 39.84 194 ALA A N 1
ATOM 1500 C CA . ALA A 1 195 ? 91.957 14.565 19.795 1.00 37.45 194 ALA A CA 1
ATOM 1501 C C . ALA A 1 195 ? 92.678 15.677 20.638 1.00 35.28 194 ALA A C 1
ATOM 1502 O O . ALA A 1 195 ? 93.201 16.696 20.118 1.00 35.99 194 ALA A O 1
ATOM 1504 N N . SER A 1 196 ? 92.767 15.425 21.936 1.00 30.11 195 SER A N 1
ATOM 1505 C CA . SER A 1 196 ? 93.298 16.385 22.890 1.00 27.79 195 SER A CA 1
ATOM 1506 C C . SER A 1 196 ? 94.746 16.797 22.719 1.00 23.75 195 SER A C 1
ATOM 1507 O O . SER A 1 196 ? 95.090 17.899 23.125 1.00 23.06 195 SER A O 1
ATOM 1510 N N . SER A 1 197 ? 95.610 15.955 22.152 1.00 17.55 196 SER A N 1
ATOM 1511 C CA . SER A 1 197 ? 97.020 16.335 22.092 1.00 15.87 196 SER A CA 1
ATOM 1512 C C . SER A 1 197 ? 97.380 17.107 20.823 1.00 11.82 196 SER A C 1
ATOM 1513 O O . SER A 1 197 ? 98.512 17.496 20.636 1.00 13.00 196 SER A O 1
ATOM 1516 N N . LEU A 1 198 ? 96.421 17.322 19.940 1.00 13.40 197 LEU A N 1
ATOM 1517 C CA . LEU A 1 198 ? 96.731 17.800 18.577 1.00 14.80 197 LEU A CA 1
ATOM 1518 C C . LEU A 1 198 ? 95.993 19.099 18.205 1.00 16.15 197 LEU A C 1
ATOM 1519 O O . LEU A 1 198 ? 96.489 19.905 17.416 1.00 16.87 197 LEU A O 1
ATOM 1524 N N . ASP A 1 199 ? 94.806 19.272 18.761 1.00 16.18 198 ASP A N 1
ATOM 1525 C CA . ASP A 1 199 ? 93.904 20.379 18.395 1.00 17.10 198 ASP A CA 1
ATOM 1526 C C . ASP A 1 199 ? 94.257 21.745 18.971 1.00 14.85 198 ASP A C 1
ATOM 1527 O O . ASP A 1 199 ? 94.604 21.857 20.165 1.00 14.30 198 ASP A O 1
ATOM 1532 N N . GLN A 1 200 ? 94.205 22.781 18.111 1.00 14.01 199 GLN A N 1
ATOM 1533 C CA . GLN A 1 200 ? 93.977 24.145 18.543 1.00 13.89 199 GLN A CA 1
ATOM 1534 C C . GLN A 1 200 ? 92.871 24.769 17.678 1.00 10.85 199 GLN A C 1
ATOM 1535 O O . GLN A 1 200 ? 92.750 24.511 16.489 1.00 14.80 199 GLN A O 1
ATOM 1541 N N . ILE A 1 201 ? 92.135 25.651 18.318 1.00 9.60 200 ILE A N 1
ATOM 1542 C CA . ILE A 1 201 ? 91.304 26.597 17.642 1.00 9.13 200 ILE A CA 1
ATOM 1543 C C . ILE A 1 201 ? 92.218 27.690 17.102 1.00 8.98 200 ILE A C 1
ATOM 1544 O O . ILE A 1 201 ? 93.158 28.140 17.788 1.00 9.15 200 ILE A O 1
ATOM 1549 N N . GLY A 1 202 ? 91.885 28.158 15.902 1.00 8.65 201 GLY A N 1
ATOM 1550 C CA . GLY A 1 202 ? 92.617 29.239 15.260 1.00 8.33 201 GLY A CA 1
ATOM 1551 C C . GLY A 1 202 ? 91.783 30.142 14.366 1.00 5.98 201 GLY A C 1
ATOM 1552 O O . GLY A 1 202 ? 90.705 29.755 13.876 1.00 7.72 201 GLY A O 1
ATOM 1553 N N . PRO A 1 203 ? 92.289 31.352 14.129 1.00 4.94 202 PRO A N 1
ATOM 1554 C CA . PRO A 1 203 ? 91.555 32.315 13.322 1.00 5.82 202 PRO A CA 1
ATOM 1555 C C . PRO A 1 203 ? 91.781 32.145 11.838 1.00 7.87 202 PRO A C 1
ATOM 1556 O O . PRO A 1 203 ? 92.853 31.696 11.419 1.00 5.60 202 PRO A O 1
ATOM 1560 N N . ILE A 1 204 ? 90.773 32.535 11.064 1.00 6.92 203 ILE A N 1
ATOM 1561 C CA . ILE A 1 204 ? 90.853 32.618 9.636 1.00 6.18 203 ILE A CA 1
ATOM 1562 C C . ILE A 1 204 ? 90.457 34.038 9.265 1.00 9.19 203 ILE A C 1
ATOM 1563 O O . ILE A 1 204 ? 89.361 34.509 9.647 1.00 6.05 203 ILE A O 1
ATOM 1568 N N . THR A 1 205 ? 91.336 34.685 8.502 1.00 6.36 204 THR A N 1
ATOM 1569 C CA . THR A 1 205 ? 91.274 36.128 8.263 1.00 6.60 204 THR A CA 1
ATOM 1570 C C . THR A 1 205 ? 91.676 36.554 6.839 1.00 8.66 204 THR A C 1
ATOM 1571 O O . THR A 1 205 ? 92.252 35.797 6.044 1.00 6.48 204 THR A O 1
ATOM 1575 N N . LYS A 1 206 ? 91.443 37.825 6.561 1.00 6.43 205 LYS A N 1
ATOM 1576 C CA . LYS A 1 206 ? 91.757 38.428 5.261 1.00 7.81 205 LYS A CA 1
ATOM 1577 C C . LYS A 1 206 ? 93.179 38.984 5.172 1.00 10.13 205 LYS A C 1
ATOM 1578 O O . LYS A 1 206 ? 93.691 39.252 4.072 1.00 12.26 205 LYS A O 1
ATOM 1584 N N . THR A 1 207 ? 93.802 39.203 6.327 1.00 7.65 206 THR A N 1
ATOM 1585 C CA . THR A 1 207 ? 95.153 39.716 6.454 1.00 7.94 206 THR A CA 1
ATOM 1586 C C . THR A 1 207 ? 95.861 39.024 7.594 1.00 7.91 206 THR A C 1
ATOM 1587 O O . THR A 1 207 ? 95.221 38.494 8.538 1.00 8.14 206 THR A O 1
ATOM 1591 N N . VAL A 1 208 ? 97.188 39.062 7.530 1.00 5.94 207 VAL A N 1
ATOM 1592 C CA . VAL A 1 208 ? 98.054 38.464 8.573 1.00 6.16 207 VAL A CA 1
ATOM 1593 C C . VAL A 1 208 ? 97.867 39.192 9.925 1.00 6.16 207 VAL A C 1
ATOM 1594 O O . VAL A 1 208 ? 97.635 38.556 10.970 1.00 4.82 207 VAL A O 1
ATOM 1598 N N . ARG A 1 209 ? 97.870 40.516 9.893 1.00 8.76 208 ARG A N 1
ATOM 1599 C CA . ARG A 1 209 ? 97.624 41.315 11.110 1.00 8.27 208 ARG A CA 1
ATOM 1600 C C . ARG A 1 209 ? 96.256 41.016 11.793 1.00 9.34 208 ARG A C 1
ATOM 1601 O O . ARG A 1 209 ? 96.151 40.926 13.035 1.00 6.84 208 ARG A O 1
ATOM 1609 N N . ASP A 1 210 ? 95.203 40.859 10.993 1.00 5.67 209 ASP A N 1
ATOM 1610 C CA . ASP A 1 210 ? 93.880 40.461 11.539 1.00 7.59 209 ASP A CA 1
ATOM 1611 C C . ASP A 1 210 ? 93.961 39.139 12.311 1.00 6.97 209 ASP A C 1
ATOM 1612 O O . ASP A 1 210 ? 93.285 38.942 13.332 1.00 5.31 209 ASP A O 1
ATOM 1617 N N . ALA A 1 211 ? 94.752 38.182 11.803 1.00 8.01 210 ALA A N 1
ATOM 1618 C CA . ALA A 1 211 ? 94.939 36.888 12.527 1.00 7.57 210 ALA A CA 1
ATOM 1619 C C . ALA A 1 211 ? 95.706 37.080 13.843 1.00 9.96 210 ALA A C 1
ATOM 1620 O O . ALA A 1 211 ? 95.334 36.511 14.863 1.00 5.04 210 ALA A O 1
ATOM 1622 N N . ALA A 1 212 ? 96.732 37.929 13.833 1.00 8.57 211 ALA A N 1
ATOM 1623 C CA . ALA A 1 212 ? 97.464 38.276 15.088 1.00 7.83 211 ALA A CA 1
ATOM 1624 C C . ALA A 1 212 ? 96.561 38.939 16.114 1.00 5.40 211 ALA A C 1
ATOM 1625 O O . ALA A 1 212 ? 96.657 38.687 17.369 1.00 6.85 211 ALA A O 1
ATOM 1627 N N . ILE A 1 213 ? 95.697 39.821 15.634 1.00 7.97 212 ILE A N 1
ATOM 1628 C CA . ILE A 1 213 ? 94.727 40.506 16.503 1.00 7.99 212 ILE A CA 1
ATOM 1629 C C . ILE A 1 213 ? 93.785 39.487 17.173 1.00 7.22 212 ILE A C 1
ATOM 1630 O O . ILE A 1 213 ? 93.624 39.498 18.397 1.00 9.10 212 ILE A O 1
ATOM 1635 N N . LEU A 1 214 ? 93.232 38.549 16.402 1.00 5.92 213 LEU A N 1
ATOM 1636 C CA . LEU A 1 214 ? 92.349 37.539 16.995 1.00 7.15 213 LEU A CA 1
ATOM 1637 C C . LEU A 1 214 ? 93.112 36.632 17.972 1.00 5.77 213 LEU A C 1
ATOM 1638 O O . LEU A 1 214 ? 92.536 36.260 19.001 1.00 8.69 213 LEU A O 1
ATOM 1651 N N . GLU A 1 216 ? 95.561 37.569 19.870 1.00 8.80 215 GLU A N 1
ATOM 1652 C CA . GLU A 1 216 ? 95.677 38.353 21.087 1.00 9.56 215 GLU A CA 1
ATOM 1653 C C . GLU A 1 216 ? 94.390 38.193 21.901 1.00 11.67 215 GLU A C 1
ATOM 1654 O O . GLU A 1 216 ? 94.442 38.166 23.112 1.00 11.21 215 GLU A O 1
ATOM 1665 N N . ILE A 1 217 ? 93.246 38.092 21.210 1.00 8.27 216 ILE A N 1
ATOM 1666 C CA . ILE A 1 217 ? 91.943 37.990 21.875 1.00 8.48 216 ILE A CA 1
ATOM 1667 C C . ILE A 1 217 ? 91.605 36.579 22.473 1.00 9.36 216 ILE A C 1
ATOM 1668 O O . ILE A 1 217 ? 91.203 36.471 23.644 1.00 10.97 216 ILE A O 1
ATOM 1673 N N . ILE A 1 218 ? 91.814 35.518 21.696 1.00 8.03 217 ILE A N 1
ATOM 1674 C CA . ILE A 1 218 ? 91.331 34.175 22.045 1.00 5.91 217 ILE A CA 1
ATOM 1675 C C . ILE A 1 218 ? 92.320 33.381 22.879 1.00 6.06 217 ILE A C 1
ATOM 1676 O O . ILE A 1 218 ? 91.923 32.412 23.512 1.00 10.88 217 ILE A O 1
ATOM 1681 N N . SER A 1 219 ? 93.588 33.803 22.889 1.00 7.32 218 SER A N 1
ATOM 1682 C CA . SER A 1 219 ? 94.615 33.110 23.659 1.00 7.48 218 SER A CA 1
ATOM 1683 C C . SER A 1 219 ? 94.411 33.333 25.156 1.00 6.61 218 SER A C 1
ATOM 1684 O O . SER A 1 219 ? 93.771 34.317 25.581 1.00 10.74 218 SER A O 1
ATOM 1687 N N . GLY A 1 220 ? 94.977 32.426 25.945 1.00 10.97 219 GLY A N 1
ATOM 1688 C CA . GLY A 1 220 ? 95.123 32.643 27.361 1.00 10.78 219 GLY A CA 1
ATOM 1689 C C . GLY A 1 220 ? 94.661 31.485 28.221 1.00 12.16 219 GLY A C 1
A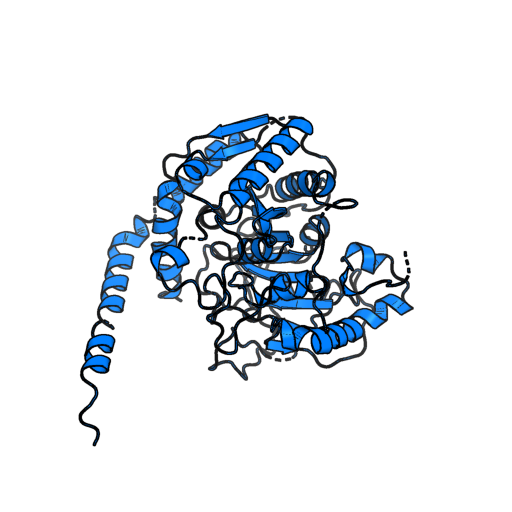TOM 1690 O O . GLY A 1 220 ? 93.854 30.670 27.817 1.00 10.44 219 GLY A O 1
ATOM 1691 N N . ARG A 1 221 ? 95.192 31.462 29.431 1.00 9.98 220 ARG A N 1
ATOM 1692 C CA . ARG A 1 221 ? 94.911 30.435 30.408 1.00 11.44 220 ARG A CA 1
ATOM 1693 C C . ARG A 1 221 ? 93.418 30.342 30.668 1.00 10.17 220 ARG A C 1
ATOM 1694 O O . ARG A 1 221 ? 92.753 31.350 30.787 1.00 10.92 220 ARG A O 1
ATOM 1702 N N . ASP A 1 222 ? 92.923 29.112 30.732 1.00 13.34 221 ASP A N 1
ATOM 1703 C CA . ASP A 1 222 ? 91.531 28.796 31.046 1.00 14.47 221 ASP A CA 1
ATOM 1704 C C . ASP A 1 222 ? 91.528 27.609 32.020 1.00 13.89 221 ASP A C 1
ATOM 1705 O O . ASP A 1 222 ? 91.948 26.508 31.685 1.00 13.66 221 ASP A O 1
ATOM 1710 N N . GLU A 1 223 ? 91.015 27.831 33.226 1.00 17.97 222 GLU A N 1
ATOM 1711 C CA . GLU A 1 223 ? 90.945 26.769 34.246 1.00 19.30 222 GLU A CA 1
ATOM 1712 C C . GLU A 1 223 ? 90.117 25.558 33.762 1.00 18.64 222 GLU A C 1
ATOM 1713 O O . GLU A 1 223 ? 90.333 24.442 34.232 1.00 18.98 222 GLU A O 1
ATOM 1719 N N . ASN A 1 224 ? 89.212 25.778 32.806 1.00 16.62 223 ASN A N 1
ATOM 1720 C CA . ASN A 1 224 ? 88.429 24.700 32.198 1.00 17.56 223 ASN A CA 1
ATOM 1721 C C . ASN A 1 224 ? 89.163 23.894 31.159 1.00 17.26 223 ASN A C 1
ATOM 1722 O O . ASN A 1 224 ? 88.635 22.896 30.687 1.00 15.57 223 ASN A O 1
ATOM 1727 N N . ASP A 1 225 ? 90.354 24.346 30.752 1.00 13.94 224 ASP A N 1
ATOM 1728 C CA . ASP A 1 225 ? 91.236 23.529 29.939 1.00 14.84 224 ASP A CA 1
ATOM 1729 C C . ASP A 1 225 ? 92.639 23.525 30.544 1.00 14.68 224 ASP A C 1
ATOM 1730 O O . ASP A 1 225 ? 93.415 24.478 30.385 1.00 16.71 224 ASP A O 1
ATOM 1735 N N . ALA A 1 226 ? 92.954 22.414 31.200 1.00 13.76 225 ALA A N 1
ATOM 1736 C CA . ALA A 1 226 ? 94.228 22.216 31.880 1.00 14.79 225 ALA A CA 1
ATOM 1737 C C . ALA A 1 226 ? 95.442 22.229 30.934 1.00 15.54 225 ALA A C 1
ATOM 1738 O O . ALA A 1 226 ? 96.553 22.456 31.389 1.00 17.87 225 ALA A O 1
ATOM 1740 N N . THR A 1 227 ? 95.234 22.013 29.641 1.00 14.94 226 THR A N 1
ATOM 1741 C CA . THR A 1 227 ? 96.327 22.117 28.654 1.00 14.31 226 THR A CA 1
ATOM 1742 C C . THR A 1 227 ? 96.752 23.557 28.325 1.00 11.55 226 THR A C 1
ATOM 1743 O O . THR A 1 227 ? 97.797 23.753 27.681 1.00 13.86 226 THR A O 1
ATOM 1747 N N . THR A 1 228 ? 95.956 24.546 28.730 1.00 11.60 227 THR A N 1
ATOM 1748 C CA . THR A 1 228 ? 96.266 25.937 28.465 1.00 10.18 227 THR A CA 1
ATOM 1749 C C . THR A 1 228 ? 97.400 26.407 29.381 1.00 13.22 227 THR A C 1
ATOM 1750 O O . THR A 1 228 ? 97.438 26.098 30.582 1.00 12.94 227 THR A O 1
ATOM 1754 N N . VAL A 1 229 ? 98.350 27.126 28.804 1.00 11.24 228 VAL A N 1
ATOM 1755 C CA . VAL A 1 229 ? 99.539 27.529 29.559 1.00 11.35 228 VAL A CA 1
ATOM 1756 C C . VAL A 1 229 ? 99.356 28.905 30.141 1.00 10.60 228 VAL A C 1
ATOM 1757 O O . VAL A 1 229 ? 98.455 29.673 29.714 1.00 12.11 228 VAL A O 1
ATOM 1761 N N . ASN A 1 230 ? 100.162 29.203 31.165 1.00 11.30 229 ASN A N 1
ATOM 1762 C CA . ASN A 1 230 ? 100.173 30.523 31.782 1.00 12.07 229 ASN A CA 1
ATOM 1763 C C . ASN A 1 230 ? 101.086 31.521 31.065 1.00 12.67 229 ASN A C 1
ATOM 1764 O O . ASN A 1 230 ? 100.925 32.700 31.198 1.00 14.85 229 ASN A O 1
ATOM 1769 N N . ARG A 1 231 ? 102.025 31.005 30.277 1.00 12.12 230 ARG A N 1
ATOM 1770 C CA . ARG A 1 231 ? 102.921 31.826 29.474 1.00 15.12 230 ARG A CA 1
ATOM 1771 C C . ARG A 1 231 ? 102.142 32.734 28.525 1.00 14.73 230 ARG A C 1
ATOM 1772 O O . ARG A 1 231 ? 101.334 32.248 27.747 1.00 14.87 230 ARG A O 1
ATOM 1780 N N . LYS A 1 232 ? 102.357 34.048 28.619 1.00 14.21 231 LYS A N 1
ATOM 1781 C CA . LYS A 1 232 ? 101.784 35.016 27.682 1.00 15.48 231 LYS A CA 1
ATOM 1782 C C . LYS A 1 232 ? 102.699 35.228 26.455 1.00 11.83 231 LYS A C 1
ATOM 1783 O O . LYS A 1 232 ? 103.912 35.445 26.602 1.00 11.23 231 LYS A O 1
ATOM 1789 N N . VAL A 1 233 ? 102.106 35.146 25.265 1.00 12.81 232 VAL A N 1
ATOM 1790 C CA . VAL A 1 233 ? 102.812 35.340 23.991 1.00 12.31 232 VAL A CA 1
ATOM 1791 C C . VAL A 1 233 ? 102.290 36.598 23.325 1.00 12.26 232 VAL A C 1
ATOM 1792 O O . VAL A 1 233 ? 101.091 36.811 23.272 1.00 12.87 232 VAL A O 1
ATOM 1796 N N . ASP A 1 234 ? 103.193 37.440 22.830 1.00 10.07 233 ASP A N 1
ATOM 1797 C CA . ASP A 1 234 ? 102.820 38.657 22.138 1.00 12.21 233 ASP A CA 1
ATOM 1798 C C . ASP A 1 234 ? 102.757 38.326 20.659 1.00 9.85 233 ASP A C 1
ATOM 1799 O O . ASP A 1 234 ? 103.772 37.896 20.076 1.00 11.98 233 ASP A O 1
ATOM 1804 N N . PHE A 1 235 ? 101.593 38.483 20.042 1.00 9.16 234 PHE A N 1
ATOM 1805 C CA . PHE A 1 235 ? 101.456 38.124 18.604 1.00 8.59 234 PHE A CA 1
ATOM 1806 C C . PHE A 1 235 ? 101.647 39.279 17.622 1.00 13.26 234 PHE A C 1
ATOM 1807 O O . PHE A 1 235 ? 101.879 39.060 16.434 1.00 10.73 234 PHE A O 1
ATOM 1815 N N . LEU A 1 236 ? 101.529 40.507 18.109 1.00 14.15 235 LEU A N 1
ATOM 1816 C CA . LEU A 1 236 ? 101.300 41.640 17.237 1.00 17.44 235 LEU A CA 1
ATOM 1817 C C . LEU A 1 236 ? 102.460 42.655 17.250 1.00 18.01 235 LEU A C 1
ATOM 1818 O O . LEU A 1 236 ? 102.702 43.339 16.264 1.00 18.69 235 LEU A O 1
ATOM 1823 N N . SER A 1 237 ? 103.212 42.724 18.339 1.00 18.91 236 SER A N 1
ATOM 1824 C CA . SER A 1 237 ? 104.105 43.872 18.543 1.00 20.65 236 SER A CA 1
ATOM 1825 C C . SER A 1 237 ? 105.205 43.988 17.486 1.00 20.88 236 SER A C 1
ATOM 1826 O O . SER A 1 237 ? 105.544 45.096 17.046 1.00 20.22 236 SER A O 1
ATOM 1829 N N . GLU A 1 238 ? 105.753 42.850 17.091 1.00 17.59 237 GLU A N 1
ATOM 1830 C CA . GLU A 1 238 ? 106.879 42.819 16.180 1.00 18.41 237 GLU A CA 1
ATOM 1831 C C . GLU A 1 238 ? 106.493 42.547 14.750 1.00 14.00 237 GLU A C 1
ATOM 1832 O O . GLU A 1 238 ? 107.351 42.267 13.906 1.00 13.41 237 GLU A O 1
ATOM 1838 N N . ILE A 1 239 ? 105.200 42.624 14.477 1.00 9.95 238 ILE A N 1
ATOM 1839 C CA . ILE A 1 239 ? 104.693 42.051 13.249 1.00 7.90 238 ILE A CA 1
ATOM 1840 C C . ILE A 1 239 ? 105.242 42.753 11.990 1.00 9.69 238 ILE A C 1
ATOM 1841 O O . ILE A 1 239 ? 105.332 42.143 10.919 1.00 10.65 238 ILE A O 1
ATOM 1846 N N . GLU A 1 240 ? 105.624 44.022 12.126 1.00 10.44 239 GLU A N 1
ATOM 1847 C CA . GLU A 1 240 ? 106.077 44.814 10.985 1.00 11.79 239 GLU A CA 1
ATOM 1848 C C . GLU A 1 240 ? 107.574 44.797 10.751 1.00 12.74 239 GLU A C 1
ATOM 1849 O O . GLU A 1 240 ? 108.064 45.465 9.836 1.00 14.22 239 GLU A O 1
ATOM 1855 N N . GLU A 1 241 ? 108.331 44.066 11.558 1.00 10.54 240 GLU A N 1
ATOM 1856 C CA . GLU A 1 241 ? 109.776 44.276 11.566 1.00 14.49 240 GLU A CA 1
ATOM 1857 C C . GLU A 1 241 ? 110.600 43.540 10.531 1.00 11.63 240 GLU A C 1
ATOM 1858 O O . GLU A 1 241 ? 111.814 43.742 10.439 1.00 13.73 240 GLU A O 1
ATOM 1864 N N . GLY A 1 242 ? 109.975 42.662 9.762 1.00 8.09 241 GLY A N 1
ATOM 1865 C CA . GLY A 1 242 ? 110.623 42.118 8.571 1.00 8.68 241 GLY A CA 1
ATOM 1866 C C . GLY A 1 242 ? 111.511 40.929 8.846 1.00 8.08 241 GLY A C 1
ATOM 1867 O O . GLY A 1 242 ? 111.622 40.443 9.987 1.00 11.42 241 GLY A O 1
ATOM 1868 N N . VAL A 1 243 ? 112.187 40.454 7.805 1.00 8.09 242 VAL A N 1
ATOM 1869 C CA . VAL A 1 243 ? 112.917 39.206 7.860 1.00 11.12 242 VAL A CA 1
ATOM 1870 C C . VAL A 1 243 ? 114.378 39.344 7.444 1.00 9.81 242 VAL A C 1
ATOM 1871 O O . VAL A 1 243 ? 115.069 38.331 7.329 1.00 8.30 242 VAL A O 1
ATOM 1875 N N . SER A 1 244 ? 114.860 40.581 7.280 1.00 11.70 243 SER A N 1
ATOM 1876 C CA . SER A 1 244 ? 116.264 40.785 6.924 1.00 11.16 243 SER A CA 1
ATOM 1877 C C . SER A 1 244 ? 117.163 40.054 7.915 1.00 12.53 243 SER A C 1
ATOM 1878 O O . SER A 1 244 ? 116.925 40.096 9.103 1.00 11.94 243 SER A O 1
ATOM 1881 N N . GLY A 1 245 ? 118.157 39.331 7.427 1.00 10.05 244 GLY A N 1
ATOM 1882 C CA . GLY A 1 245 ? 119.085 38.643 8.295 1.00 11.02 244 GLY A CA 1
ATOM 1883 C C . GLY A 1 245 ? 118.599 37.340 8.912 1.00 10.83 244 GLY A C 1
ATOM 1884 O O . GLY A 1 245 ? 119.354 36.698 9.672 1.00 9.04 244 GLY A O 1
ATOM 1893 N N . LYS A 1 247 ? 117.157 33.313 8.723 1.00 12.18 246 LYS A N 1
ATOM 1894 C CA . LYS A 1 247 ? 117.593 32.064 8.117 1.00 13.17 246 LYS A CA 1
ATOM 1895 C C . LYS A 1 247 ? 116.408 31.107 8.112 1.00 12.45 246 LYS A C 1
ATOM 1896 O O . LYS A 1 247 ? 115.852 30.821 9.149 1.00 10.58 246 LYS A O 1
ATOM 1902 N N . PHE A 1 248 ? 116.029 30.612 6.945 1.00 8.77 247 PHE A N 1
ATOM 1903 C CA . PHE A 1 248 ? 114.864 29.725 6.849 1.00 10.90 247 PHE A CA 1
ATOM 1904 C C . PHE A 1 248 ? 115.216 28.367 6.282 1.00 10.63 247 PHE A C 1
ATOM 1905 O O . PHE A 1 248 ? 116.057 28.262 5.399 1.00 9.58 247 PHE A O 1
ATOM 1913 N N . ALA A 1 249 ? 114.536 27.335 6.780 1.00 10.15 248 ALA A N 1
ATOM 1914 C CA . ALA A 1 249 ? 114.787 25.947 6.372 1.00 11.50 248 ALA A CA 1
ATOM 1915 C C . ALA A 1 249 ? 113.652 25.400 5.527 1.00 12.26 248 ALA A C 1
ATOM 1916 O O . ALA A 1 249 ? 112.470 25.616 5.830 1.00 13.11 248 ALA A O 1
ATOM 1918 N N . VAL A 1 250 ? 114.007 24.691 4.458 1.00 11.87 249 VAL A N 1
ATOM 1919 C CA . VAL A 1 250 ? 113.048 24.040 3.600 1.00 12.48 249 VAL A CA 1
ATOM 1920 C C . VAL A 1 250 ? 113.331 22.519 3.632 1.00 14.58 249 VAL A C 1
ATOM 1921 O O . VAL A 1 250 ? 114.442 22.064 3.299 1.00 14.23 249 VAL A O 1
ATOM 1925 N N . PRO A 1 251 ? 112.350 21.725 4.056 1.00 11.46 250 PRO A N 1
ATOM 1926 C CA . PRO A 1 251 ? 112.591 20.282 4.139 1.00 14.35 250 PRO A CA 1
ATOM 1927 C C . PRO A 1 251 ? 112.778 19.688 2.746 1.00 16.27 250 PRO A C 1
ATOM 1928 O O . PRO A 1 251 ? 111.994 19.962 1.827 1.00 18.36 250 PRO A O 1
ATOM 1932 N N . GLU A 1 252 ? 113.830 18.899 2.611 1.00 18.87 251 GLU A N 1
ATOM 1933 C CA . GLU A 1 252 ? 114.069 18.115 1.406 1.00 21.21 251 GLU A CA 1
ATOM 1934 C C . GLU A 1 252 ? 112.882 17.266 1.010 1.00 20.87 251 GLU A C 1
ATOM 1935 O O . GLU A 1 252 ? 112.616 17.075 -0.167 1.00 19.44 251 GLU A O 1
ATOM 1941 N N . GLU A 1 253 ? 112.160 16.766 2.004 1.00 23.96 252 GLU A N 1
ATOM 1942 C CA . GLU A 1 253 ? 110.984 15.936 1.780 1.00 27.03 252 GLU A CA 1
ATOM 1943 C C . GLU A 1 253 ? 109.932 16.542 0.839 1.00 27.42 252 GLU A C 1
ATOM 1944 O O . GLU A 1 253 ? 109.258 15.811 0.129 1.00 29.95 252 GLU A O 1
ATOM 1950 N N . ILE A 1 254 ? 109.792 17.861 0.831 1.00 25.14 253 ILE A N 1
ATOM 1951 C CA . ILE A 1 254 ? 108.870 18.554 -0.091 1.00 26.97 253 ILE A CA 1
ATOM 1952 C C . ILE A 1 254 ? 109.125 18.165 -1.544 1.00 30.00 253 ILE A C 1
ATOM 1953 O O . ILE A 1 254 ? 108.192 18.060 -2.355 1.00 32.80 253 ILE A O 1
ATOM 1958 N N . TYR A 1 255 ? 110.400 17.976 -1.868 1.00 29.88 254 TYR A N 1
ATOM 1959 C CA . TYR A 1 255 ? 110.816 17.734 -3.236 1.00 31.09 254 TYR A CA 1
ATOM 1960 C C . TYR A 1 255 ? 110.724 16.250 -3.621 1.00 34.44 254 TYR A C 1
ATOM 1961 O O . TYR A 1 255 ? 110.913 15.899 -4.769 1.00 36.21 254 TYR A O 1
ATOM 1970 N N . GLU A 1 256 ? 110.378 15.397 -2.667 1.00 35.95 255 GLU A N 1
ATOM 1971 C CA . GLU A 1 256 ? 110.327 13.960 -2.893 1.00 39.28 255 GLU A CA 1
ATOM 1972 C C . GLU A 1 256 ? 108.888 13.475 -3.045 1.00 39.53 255 GLU A C 1
ATOM 1973 O O . GLU A 1 256 ? 108.575 12.305 -2.834 1.00 40.78 255 GLU A O 1
ATOM 1979 N N . HIS A 1 257 ? 108.017 14.408 -3.389 1.00 39.06 256 HIS A N 1
ATOM 1980 C CA . HIS A 1 257 ? 106.645 14.119 -3.691 1.00 39.61 256 HIS A CA 1
ATOM 1981 C C . HIS A 1 257 ? 106.306 14.955 -4.891 1.00 39.75 256 HIS A C 1
ATOM 1982 O O . HIS A 1 257 ? 106.776 16.103 -5.019 1.00 42.01 256 HIS A O 1
ATOM 1989 N N . ASP A 1 258 ? 105.477 14.380 -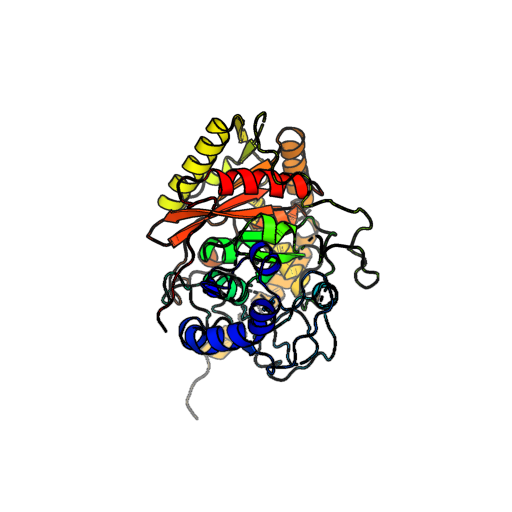5.753 1.00 37.30 257 ASP A N 1
ATOM 1990 C CA . ASP A 1 258 ? 105.047 15.040 -6.967 1.00 36.30 257 ASP A CA 1
ATOM 1991 C C . ASP A 1 258 ? 103.872 15.902 -6.618 1.00 31.89 257 ASP A C 1
ATOM 1992 O O . ASP A 1 258 ? 102.760 15.406 -6.531 1.00 37.30 257 ASP A O 1
ATOM 1997 N N . ILE A 1 259 ? 104.129 17.188 -6.409 1.00 23.96 258 ILE A N 1
ATOM 1998 C CA . ILE A 1 259 ? 103.081 18.149 -6.146 1.00 21.34 258 ILE A CA 1
ATOM 1999 C C . ILE A 1 259 ? 102.713 18.959 -7.396 1.00 18.65 258 ILE A C 1
ATOM 2000 O O . ILE A 1 259 ? 103.430 18.950 -8.406 1.00 16.15 258 ILE A O 1
ATOM 2005 N N . GLU A 1 260 ? 101.578 19.646 -7.313 1.00 15.38 259 GLU A N 1
ATOM 2006 C CA . GLU A 1 260 ? 101.064 20.433 -8.402 1.00 13.84 259 GLU A CA 1
ATOM 2007 C C . GLU A 1 260 ? 102.116 21.444 -8.836 1.00 16.59 259 GLU A C 1
ATOM 2008 O O . GLU A 1 260 ? 102.699 22.162 -7.995 1.00 15.32 259 GLU A O 1
ATOM 2014 N N . GLU A 1 261 ? 102.373 21.498 -10.140 1.00 17.67 260 GLU A N 1
ATOM 2015 C CA . GLU A 1 261 ? 103.466 22.298 -10.648 1.00 19.28 260 GLU A CA 1
ATOM 2016 C C . GLU A 1 261 ? 103.335 23.762 -10.266 1.00 17.10 260 GLU A C 1
ATOM 2017 O O . GLU A 1 261 ? 104.310 24.376 -9.884 1.00 16.12 260 GLU A O 1
ATOM 2028 N N . GLY A 1 262 ? 102.137 24.326 -10.376 1.00 15.58 261 GLY A N 1
ATOM 2029 C CA . GLY A 1 262 ? 101.946 25.719 -10.059 1.00 14.28 261 GLY A CA 1
ATOM 2030 C C . GLY A 1 262 ? 102.146 26.022 -8.592 1.00 11.93 261 GLY A C 1
ATOM 2031 O O . GLY A 1 262 ? 102.546 27.124 -8.231 1.00 14.78 261 GLY A O 1
ATOM 2032 N N . VAL A 1 263 ? 101.856 25.043 -7.742 1.00 11.25 262 VAL A N 1
ATOM 2033 C CA . VAL A 1 263 ? 102.082 25.179 -6.299 1.00 10.32 262 VAL A CA 1
ATOM 2034 C C . VAL A 1 263 ? 103.611 25.277 -6.041 1.00 11.79 262 VAL A C 1
ATOM 2035 O O . VAL A 1 263 ? 104.082 26.223 -5.397 1.00 8.78 262 VAL A O 1
ATOM 2039 N N . SER A 1 264 ? 104.368 24.363 -6.640 1.00 13.83 263 SER A N 1
ATOM 2040 C CA . SER A 1 264 ? 105.843 24.409 -6.613 1.00 14.03 263 SER A CA 1
ATOM 2041 C C . SER A 1 264 ? 106.389 25.732 -7.092 1.00 13.60 263 SER A C 1
ATOM 2042 O O . SER A 1 264 ? 107.344 26.242 -6.526 1.00 13.34 263 SER A O 1
ATOM 2047 N N . GLU A 1 265 ? 105.824 26.272 -8.164 1.00 14.61 264 GLU A N 1
ATOM 2048 C CA . GLU A 1 265 ? 106.330 27.507 -8.745 1.00 17.17 264 GLU A CA 1
ATOM 2049 C C . GLU A 1 265 ? 106.093 28.706 -7.836 1.00 16.20 264 GLU A C 1
ATOM 2050 O O . GLU A 1 265 ? 107.006 29.517 -7.608 1.00 14.23 264 GLU A O 1
ATOM 2056 N N . ARG A 1 266 ? 104.860 28.822 -7.343 1.00 13.77 265 ARG A N 1
ATOM 2057 C CA . ARG A 1 266 ? 104.534 29.824 -6.322 1.00 12.83 265 ARG A CA 1
ATOM 2058 C C . ARG A 1 266 ? 105.433 29.698 -5.089 1.00 10.30 265 ARG A C 1
ATOM 2059 O O . ARG A 1 266 ? 105.983 30.708 -4.626 1.00 12.78 265 ARG A O 1
ATOM 2067 N N . PHE A 1 267 ? 105.612 28.485 -4.571 1.00 11.26 266 PHE A N 1
ATOM 2068 C CA . PHE A 1 267 ? 106.479 28.293 -3.398 1.00 9.52 266 PHE A CA 1
ATOM 2069 C C . PHE A 1 267 ? 107.925 28.738 -3.675 1.00 10.86 266 PHE A C 1
ATOM 2070 O O . PHE A 1 267 ? 108.495 29.475 -2.884 1.00 9.88 266 PHE A O 1
ATOM 2078 N N . GLU A 1 268 ? 108.523 28.331 -4.795 1.00 12.30 267 GLU A N 1
ATOM 2079 C CA . GLU A 1 268 ? 109.860 28.798 -5.110 1.00 11.62 267 GLU A CA 1
ATOM 2080 C C . GLU A 1 268 ? 109.935 30.329 -5.220 1.00 12.27 267 GLU A C 1
ATOM 2081 O O . GLU A 1 268 ? 110.960 30.921 -4.859 1.00 10.62 267 GLU A O 1
ATOM 2092 N N . GLU A 1 269 ? 108.906 30.972 -5.759 1.00 10.45 268 GLU A N 1
ATOM 2093 C CA . GLU A 1 269 ? 108.901 32.428 -5.827 1.00 12.29 268 GLU A CA 1
ATOM 2094 C C . GLU A 1 269 ? 108.889 33.058 -4.413 1.00 12.90 268 GLU A C 1
ATOM 2095 O O . GLU A 1 269 ? 109.538 34.095 -4.165 1.00 14.76 268 GLU A O 1
ATOM 2101 N N . ALA A 1 270 ? 108.145 32.452 -3.490 1.00 9.17 269 ALA A N 1
ATOM 2102 C CA . ALA A 1 270 ? 108.119 32.970 -2.117 1.00 10.00 269 ALA A CA 1
ATOM 2103 C C . ALA A 1 270 ? 109.516 32.911 -1.491 1.00 9.19 269 ALA A C 1
ATOM 2104 O O . ALA A 1 270 ? 109.940 33.866 -0.816 1.00 10.18 269 ALA A O 1
ATOM 2106 N N . LEU A 1 271 ? 110.212 31.803 -1.726 1.00 9.90 270 LEU A N 1
ATOM 2107 C CA . LEU A 1 271 ? 111.591 31.609 -1.274 1.00 9.45 270 LEU A CA 1
ATOM 2108 C C . LEU A 1 271 ? 112.517 32.680 -1.840 1.00 13.28 270 LEU A C 1
ATOM 2109 O O . LEU A 1 271 ? 113.302 33.289 -1.100 1.00 11.58 270 LEU A O 1
ATOM 2114 N N . LYS A 1 272 ? 112.368 32.964 -3.135 1.00 11.36 271 LYS A N 1
ATOM 2115 C CA . LYS A 1 272 ? 113.154 34.019 -3.759 1.00 13.63 271 LYS A CA 1
ATOM 2116 C C . LYS A 1 272 ? 112.835 35.394 -3.201 1.00 15.03 271 LYS A C 1
ATOM 2117 O O . LYS A 1 272 ? 113.748 36.184 -2.999 1.00 13.53 271 LYS A O 1
ATOM 2123 N N . LEU A 1 273 ? 111.549 35.661 -2.918 1.00 11.77 272 LEU A N 1
ATOM 2124 C CA . LEU A 1 273 ? 111.160 36.928 -2.341 1.00 11.92 272 LEU A CA 1
ATOM 2125 C C . LEU A 1 273 ? 111.861 37.099 -0.982 1.00 11.58 272 LEU A C 1
ATOM 2126 O O . LEU A 1 273 ? 112.452 38.159 -0.707 1.00 11.26 272 LEU A O 1
ATOM 2131 N N . LEU A 1 274 ? 111.822 36.050 -0.165 1.00 11.18 273 LEU A N 1
ATOM 2132 C CA . LEU A 1 274 ? 112.489 36.069 1.142 1.00 8.12 273 LEU A CA 1
ATOM 2133 C C . LEU A 1 274 ? 113.980 36.399 1.040 1.00 13.79 273 LEU A C 1
ATOM 2134 O O . LEU A 1 274 ? 114.503 37.160 1.849 1.00 9.83 273 LEU A O 1
ATOM 2139 N N . GLU A 1 275 ? 114.652 35.862 0.031 1.00 13.03 274 GLU A N 1
ATOM 2140 C CA . GLU A 1 275 ? 116.065 36.175 -0.181 1.00 15.19 274 GLU A CA 1
ATOM 2141 C C . GLU A 1 275 ? 116.245 37.631 -0.599 1.00 15.47 274 GLU A C 1
ATOM 2142 O O . GLU A 1 275 ? 117.163 38.291 -0.105 1.00 16.31 274 GLU A O 1
ATOM 2148 N N . ARG A 1 276 ? 115.351 38.148 -1.442 1.00 14.06 275 ARG A N 1
ATOM 2149 C CA . ARG A 1 276 ? 115.368 39.570 -1.787 1.00 14.58 275 ARG A CA 1
ATOM 2150 C C . ARG A 1 276 ? 115.172 40.490 -0.603 1.00 15.47 275 ARG A C 1
ATOM 2151 O O . ARG A 1 276 ? 115.709 41.603 -0.579 1.00 15.05 275 ARG A O 1
ATOM 2159 N N . LEU A 1 277 ? 114.446 40.023 0.411 1.00 10.42 276 LEU A N 1
ATOM 2160 C CA . LEU A 1 277 ? 114.239 40.804 1.632 1.00 10.94 276 LEU A CA 1
ATOM 2161 C C . LEU A 1 277 ? 115.383 40.666 2.646 1.00 11.39 276 LEU A C 1
ATOM 2162 O O . LEU A 1 277 ? 115.320 41.247 3.712 1.00 13.98 276 LEU A O 1
ATOM 2167 N N . GLY A 1 278 ? 116.415 39.905 2.301 1.00 11.34 277 GLY A N 1
ATOM 2168 C CA . GLY A 1 278 ? 117.651 39.832 3.093 1.00 12.05 277 GLY A CA 1
ATOM 2169 C C . GLY A 1 278 ? 117.758 38.614 3.992 1.00 12.51 277 GLY A C 1
ATOM 2170 O O . GLY A 1 278 ? 118.644 38.545 4.881 1.00 9.86 277 GLY A O 1
ATOM 2171 N N . ALA A 1 279 ? 116.883 37.629 3.782 1.00 11.88 278 ALA A N 1
ATOM 2172 C CA . ALA A 1 279 ? 117.012 36.351 4.465 1.00 10.49 278 ALA A CA 1
ATOM 2173 C C . ALA A 1 279 ? 117.790 35.330 3.651 1.00 11.02 278 ALA A C 1
ATOM 2174 O O . ALA A 1 279 ? 117.967 35.444 2.420 1.00 13.36 278 ALA A O 1
ATOM 2176 N N . LYS A 1 280 ? 118.260 34.303 4.325 1.00 9.15 279 LYS A N 1
ATOM 2177 C CA . LYS A 1 280 ? 118.820 33.136 3.630 1.00 12.20 279 LYS A CA 1
ATOM 2178 C C . LYS A 1 280 ? 117.896 31.924 3.717 1.00 12.74 279 LYS A C 1
ATOM 2179 O O . LYS A 1 280 ? 117.258 31.707 4.747 1.00 13.78 279 LYS A O 1
ATOM 2185 N N . VAL A 1 281 ? 117.877 31.121 2.652 1.00 11.77 280 VAL A N 1
ATOM 2186 C CA . VAL A 1 281 ? 117.007 29.961 2.570 1.00 12.43 280 VAL A CA 1
ATOM 2187 C C . VAL A 1 281 ? 117.871 28.761 2.282 1.00 11.92 280 VAL A C 1
ATOM 2188 O O . VAL A 1 281 ? 118.666 28.780 1.318 1.00 15.79 280 VAL A O 1
ATOM 2192 N N . GLU A 1 282 ? 117.742 27.721 3.084 1.00 12.09 281 GLU A N 1
ATOM 2193 C CA . GLU A 1 282 ? 118.540 26.496 2.921 1.00 15.85 281 GLU A CA 1
ATOM 2194 C C . GLU A 1 282 ? 117.690 25.233 3.021 1.00 16.03 281 GLU A C 1
ATOM 2195 O O . GLU A 1 282 ? 116.760 25.177 3.836 1.00 12.71 281 GLU A O 1
ATOM 2201 N N . ARG A 1 283 ? 117.967 24.231 2.184 1.00 14.97 282 ARG A N 1
ATOM 2202 C CA . ARG A 1 283 ? 117.319 22.917 2.348 1.00 15.14 282 ARG A CA 1
ATOM 2203 C C . ARG A 1 283 ? 117.915 22.166 3.510 1.00 17.53 282 ARG A C 1
ATOM 2204 O O . ARG A 1 283 ? 119.121 22.193 3.725 1.00 19.56 282 ARG A O 1
ATOM 2212 N N . VAL A 1 284 ? 117.079 21.472 4.262 1.00 15.27 283 VAL A N 1
ATOM 2213 C CA . VAL A 1 284 ? 117.531 20.681 5.378 1.00 16.85 283 VAL A CA 1
ATOM 2214 C C . VAL A 1 284 ? 116.932 19.296 5.233 1.00 18.93 283 VAL A C 1
ATOM 2215 O O . VAL A 1 284 ? 115.937 19.125 4.542 1.00 18.16 283 VAL A O 1
ATOM 2219 N N . LYS A 1 285 ? 117.561 18.317 5.861 1.00 21.21 284 LYS A N 1
ATOM 2220 C CA . LYS A 1 285 ? 117.062 16.946 5.872 1.00 21.71 284 LYS A CA 1
ATOM 2221 C C . LYS A 1 2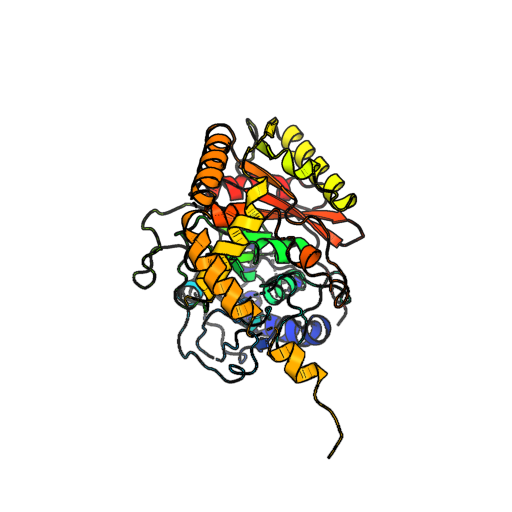85 ? 116.601 16.627 7.272 1.00 20.33 284 LYS A C 1
ATOM 2222 O O . LYS A 1 285 ? 117.370 16.760 8.218 1.00 20.78 284 LYS A O 1
ATOM 2228 N N . ILE A 1 286 ? 115.332 16.239 7.414 1.00 19.06 285 ILE A N 1
ATOM 2229 C CA . ILE A 1 286 ? 114.719 15.943 8.714 1.00 19.77 285 ILE A CA 1
ATOM 2230 C C . ILE A 1 286 ? 114.418 14.431 8.687 1.00 19.89 285 ILE A C 1
ATOM 2231 O O . ILE A 1 286 ? 113.434 14.000 8.093 1.00 21.20 285 ILE A O 1
ATOM 2236 N N . PRO A 1 287 ? 115.312 13.614 9.271 1.00 20.02 286 PRO A N 1
ATOM 2237 C CA . PRO A 1 287 ? 115.311 12.157 9.048 1.00 20.64 286 PRO A CA 1
ATOM 2238 C C . PRO A 1 287 ? 113.963 11.433 9.173 1.00 21.16 286 PRO A C 1
ATOM 2239 O O . PRO A 1 287 ? 113.622 10.628 8.302 1.00 23.37 286 PRO A O 1
ATOM 2243 N N . HIS A 1 288 ? 113.208 11.729 10.230 1.00 19.00 287 HIS A N 1
ATOM 2244 C CA . HIS A 1 288 ? 111.959 11.027 10.481 1.00 21.33 287 HIS A CA 1
ATOM 2245 C C . HIS A 1 288 ? 110.701 11.715 10.020 1.00 21.05 287 HIS A C 1
ATOM 2246 O O . HIS A 1 288 ? 109.617 11.220 10.314 1.00 20.04 287 HIS A O 1
ATOM 2253 N N . ILE A 1 289 ? 110.838 12.818 9.278 1.00 19.35 288 ILE A N 1
ATOM 2254 C CA . ILE A 1 289 ? 109.683 13.604 8.882 1.00 18.20 288 ILE A CA 1
ATOM 2255 C C . ILE A 1 289 ? 108.775 12.805 7.965 1.00 18.73 288 ILE A C 1
ATOM 2256 O O . ILE A 1 289 ? 107.574 13.025 7.943 1.00 16.07 288 ILE A O 1
ATOM 2261 N N . LYS A 1 290 ? 109.343 11.868 7.215 1.00 18.69 289 LYS A N 1
ATOM 2262 C CA . LYS A 1 290 ? 108.549 11.054 6.323 1.00 21.56 289 LYS A CA 1
ATOM 2263 C C . LYS A 1 290 ? 107.594 10.142 7.077 1.00 19.18 289 LYS A C 1
ATOM 2264 O O . LYS A 1 290 ? 106.667 9.636 6.482 1.00 20.04 289 LYS A O 1
ATOM 2270 N N . TYR A 1 291 ? 107.811 9.933 8.372 1.00 16.22 290 TYR A N 1
ATOM 2271 C CA . TYR A 1 291 ? 106.855 9.166 9.199 1.00 16.96 290 TYR A CA 1
ATOM 2272 C C . TYR A 1 291 ? 105.710 9.968 9.845 1.00 15.79 290 TYR A C 1
ATOM 2273 O O . TYR A 1 291 ? 104.923 9.401 10.620 1.00 15.19 290 TYR A O 1
ATOM 2282 N N . SER A 1 292 ? 105.601 11.253 9.517 1.00 16.77 291 SER A N 1
ATOM 2283 C CA . SER A 1 292 ? 104.611 12.144 10.158 1.00 14.26 291 SER A CA 1
ATOM 2284 C C . SER A 1 292 ? 103.151 11.711 9.946 1.00 14.31 291 SER A C 1
ATOM 2285 O O . SER A 1 292 ? 102.358 11.585 10.907 1.00 12.03 291 SER A O 1
ATOM 2288 N N . VAL A 1 293 ? 102.819 11.459 8.692 1.00 14.33 292 VAL A N 1
ATOM 2289 C CA . VAL A 1 293 ? 101.437 11.146 8.296 1.00 17.21 292 VAL A CA 1
ATOM 2290 C C . VAL A 1 293 ? 101.022 9.822 8.938 1.00 16.77 292 VAL A C 1
ATOM 2291 O O . VAL A 1 293 ? 100.025 9.784 9.636 1.00 15.99 292 VAL A O 1
ATOM 2295 N N . ALA A 1 294 ? 101.820 8.763 8.768 1.00 17.46 293 ALA A N 1
ATOM 2296 C CA . ALA A 1 294 ? 101.530 7.464 9.403 1.00 17.99 293 ALA A CA 1
ATOM 2297 C C . ALA A 1 294 ? 101.396 7.613 10.912 1.00 14.89 293 ALA A C 1
ATOM 2298 O O . ALA A 1 294 ? 100.491 7.051 11.531 1.00 13.38 293 ALA A O 1
ATOM 2300 N N . THR A 1 295 ? 102.279 8.395 11.509 1.00 14.07 294 THR A N 1
ATOM 2301 C CA . THR A 1 295 ? 102.238 8.602 12.979 1.00 11.43 294 THR A CA 1
ATOM 2302 C C . THR A 1 295 ? 100.935 9.301 13.410 1.00 12.51 294 THR A C 1
ATOM 2303 O O . THR A 1 295 ? 100.246 8.902 14.370 1.00 12.98 294 THR A O 1
ATOM 2307 N N . TYR A 1 296 ? 100.596 10.352 12.684 1.00 10.78 295 TYR A N 1
ATOM 2308 C CA . TYR A 1 296 ? 99.345 11.080 12.902 1.00 11.15 295 TYR A CA 1
ATOM 2309 C C . TYR A 1 296 ? 98.126 10.194 12.838 1.00 11.32 295 TYR A C 1
ATOM 2310 O O . TYR A 1 296 ? 97.256 10.252 13.676 1.00 11.11 295 TYR A O 1
ATOM 2319 N N . TYR A 1 297 ? 98.069 9.375 11.803 1.00 13.18 296 TYR A N 1
ATOM 2320 C CA . TYR A 1 297 ? 96.931 8.470 11.661 1.00 13.87 296 TYR A CA 1
ATOM 2321 C C . TYR A 1 297 ? 96.854 7.284 12.643 1.00 13.41 296 TYR A C 1
ATOM 2322 O O . TYR A 1 297 ? 95.839 6.583 12.638 1.00 15.04 296 TYR A O 1
ATOM 2331 N N . VAL A 1 298 ? 97.862 7.068 13.494 1.00 12.19 297 VAL A N 1
ATOM 2332 C CA . VAL A 1 298 ? 97.717 6.183 14.659 1.00 13.80 297 VAL A CA 1
ATOM 2333 C C . VAL A 1 298 ? 97.169 6.999 15.847 1.00 13.54 297 VAL A C 1
ATOM 2334 O O . VAL A 1 298 ? 96.269 6.566 16.604 1.00 15.46 297 VAL A O 1
ATOM 2338 N N . ILE A 1 299 ? 97.703 8.194 16.035 1.00 10.28 298 ILE A N 1
ATOM 2339 C CA . ILE A 1 299 ? 97.411 8.927 17.259 1.00 12.19 298 ILE A CA 1
ATOM 2340 C C . ILE A 1 299 ? 96.031 9.591 17.240 1.00 10.02 298 ILE A C 1
ATOM 2341 O O . ILE A 1 299 ? 95.262 9.474 18.190 1.00 15.14 298 ILE A O 1
ATOM 2346 N N . ALA A 1 300 ? 95.731 10.313 16.170 1.00 13.45 299 ALA A N 1
ATOM 2347 C CA . ALA A 1 300 ? 94.507 11.103 16.095 1.00 15.29 299 ALA A CA 1
ATOM 2348 C C . ALA A 1 300 ? 93.274 10.219 16.196 1.00 19.33 299 ALA A C 1
ATOM 2349 O O . ALA A 1 300 ? 92.394 10.490 17.014 1.00 22.01 299 ALA A O 1
ATOM 2351 N N . PRO A 1 301 ? 93.207 9.152 15.375 1.00 22.43 300 PRO A N 1
ATOM 2352 C CA . PRO A 1 301 ? 92.121 8.163 15.517 1.00 25.22 300 PRO A CA 1
ATOM 2353 C C . PRO A 1 301 ? 92.178 7.356 16.811 1.00 26.71 300 PRO A C 1
ATOM 2354 O O . PRO A 1 301 ? 91.157 7.225 17.462 1.00 28.31 300 PRO A O 1
ATOM 2358 N N . ALA A 1 302 ? 93.334 6.813 17.185 1.00 23.83 301 ALA A N 1
ATOM 2359 C CA . ALA A 1 302 ? 93.416 6.205 18.507 1.00 26.23 301 ALA A CA 1
ATOM 2360 C C . ALA A 1 302 ? 92.695 7.142 19.489 1.00 26.81 301 ALA A C 1
ATOM 2361 O O . ALA A 1 302 ? 91.753 6.717 20.126 1.00 29.34 301 ALA A O 1
ATOM 2363 N N . GLU A 1 303 ? 93.071 8.424 19.543 1.00 30.20 302 GLU A N 1
ATOM 2364 C CA . GLU A 1 303 ? 92.416 9.403 20.457 1.00 29.23 302 GLU A CA 1
ATOM 2365 C C . GLU A 1 303 ? 90.904 9.436 20.236 1.00 29.36 302 GLU A C 1
ATOM 2366 O O . GLU A 1 303 ? 90.145 9.310 21.188 1.00 29.84 302 GLU A O 1
ATOM 2372 N N . ALA A 1 304 ? 90.464 9.536 18.984 1.00 34.17 303 ALA A N 1
ATOM 2373 C CA . ALA A 1 304 ? 89.022 9.632 18.661 1.00 34.15 303 ALA A CA 1
ATOM 2374 C C . ALA A 1 304 ? 88.186 8.475 19.240 1.00 35.98 303 ALA A C 1
ATOM 2375 O O . ALA A 1 304 ? 87.144 8.696 19.870 1.00 33.29 303 ALA A O 1
ATOM 2377 N N . SER A 1 305 ? 88.683 7.252 19.021 1.00 39.04 304 SER A N 1
ATOM 2378 C CA . SER A 1 305 ? 88.074 6.013 19.529 1.00 42.00 304 SER A CA 1
ATOM 2379 C C . SER A 1 305 ? 88.147 5.935 21.054 1.00 45.32 304 SER A C 1
ATOM 2380 O O . SER A 1 305 ? 87.303 5.311 21.683 1.00 47.90 304 SER A O 1
ATOM 2383 N N . SER A 1 306 ? 89.147 6.584 21.639 1.00 49.06 305 SER A N 1
ATOM 2384 C CA . SER A 1 306 ? 89.203 6.840 23.081 1.00 51.73 305 SER A CA 1
ATOM 2385 C C . SER A 1 306 ? 88.698 8.268 23.471 1.00 53.61 305 SER A C 1
ATOM 2386 O O . SER A 1 306 ? 89.359 8.994 24.219 1.00 55.94 305 SER A O 1
ATOM 2389 N N . ASN A 1 307 ? 87.549 8.676 22.936 1.00 54.19 306 ASN A N 1
ATOM 2390 C CA . ASN A 1 307 ? 86.854 9.880 23.404 1.00 53.46 306 ASN A CA 1
ATOM 2391 C C . ASN A 1 307 ? 85.353 9.668 23.256 1.00 54.52 306 ASN A C 1
ATOM 2392 O O . ASN A 1 307 ? 84.898 8.549 22.974 1.00 55.00 306 ASN A O 1
ATOM 2394 N N . THR A 1 332 ? 61.396 -10.853 0.748 1.00 56.16 331 THR A N 1
ATOM 2395 C CA . THR A 1 332 ? 60.484 -10.005 -0.032 1.00 54.51 331 THR A CA 1
ATOM 2396 C C . THR A 1 332 ? 61.138 -9.359 -1.272 1.00 54.24 331 THR A C 1
ATOM 2397 O O . THR A 1 332 ? 60.430 -8.954 -2.206 1.00 54.15 331 THR A O 1
ATOM 2401 N N . ARG A 1 333 ? 62.472 -9.252 -1.273 1.00 52.40 332 ARG A N 1
ATOM 2402 C CA . ARG A 1 333 ? 63.227 -8.746 -2.443 1.00 50.85 332 ARG A CA 1
ATOM 2403 C C . ARG A 1 333 ? 64.373 -9.680 -2.912 1.00 49.41 332 ARG A C 1
ATOM 2404 O O . ARG A 1 333 ? 64.999 -9.424 -3.955 1.00 49.59 332 ARG A O 1
ATOM 2406 N N . ASN A 1 334 ? 64.616 -10.764 -2.165 1.00 47.53 333 ASN A N 1
ATOM 2407 C CA . ASN A 1 334 ? 65.779 -11.648 -2.367 1.00 47.17 333 ASN A CA 1
ATOM 2408 C C . ASN A 1 334 ? 67.120 -10.887 -2.461 1.00 46.27 333 ASN A C 1
ATOM 2409 O O . ASN A 1 334 ? 67.854 -10.990 -3.459 1.00 47.10 333 ASN A O 1
ATOM 2414 N N . VAL A 1 335 ? 67.422 -10.140 -1.399 1.00 45.77 334 VAL A N 1
ATOM 2415 C CA . VAL A 1 335 ? 68.529 -9.174 -1.383 1.00 45.88 334 VAL A CA 1
ATOM 2416 C C . VAL A 1 335 ? 69.207 -9.153 -0.005 1.00 44.20 334 VAL A C 1
ATOM 2417 O O . VAL A 1 335 ? 68.608 -9.570 0.997 1.00 42.43 334 VAL A O 1
ATOM 2421 N N . GLY A 1 336 ? 70.456 -8.679 0.030 1.00 43.93 335 GLY A N 1
ATOM 2422 C CA . GLY A 1 336 ? 71.127 -8.329 1.288 1.00 43.77 335 GLY A CA 1
ATOM 2423 C C . GLY A 1 336 ? 72.465 -9.000 1.540 1.00 43.61 335 GLY A C 1
ATOM 2424 O O . GLY A 1 336 ? 73.104 -8.728 2.562 1.00 42.42 335 GLY A O 1
ATOM 2425 N N . PHE A 1 337 ? 72.901 -9.873 0.631 1.00 41.50 336 PHE A N 1
ATOM 2426 C CA . PHE A 1 337 ? 74.184 -10.543 0.808 1.00 42.30 336 PHE A CA 1
ATOM 2427 C C . PHE A 1 337 ? 75.347 -9.529 0.829 1.00 42.67 336 PHE A C 1
ATOM 2428 O O . PHE A 1 337 ? 76.246 -9.631 1.658 1.00 43.17 336 PHE A O 1
ATOM 2436 N N . GLY A 1 338 ? 75.316 -8.564 -0.086 1.00 43.03 337 GLY A N 1
ATOM 2437 C CA . GLY A 1 338 ? 76.325 -7.512 -0.136 1.00 42.96 337 GLY A CA 1
ATOM 2438 C C . GLY A 1 338 ? 76.407 -6.698 1.143 1.00 42.55 337 GLY A C 1
ATOM 2439 O O . GLY A 1 338 ? 77.499 -6.490 1.674 1.00 42.28 337 GLY A O 1
ATOM 2440 N N . GLU A 1 339 ? 75.255 -6.246 1.643 1.00 42.03 338 GLU A N 1
ATOM 2441 C CA . GLU A 1 339 ? 75.216 -5.406 2.856 1.00 42.10 338 GLU A CA 1
ATOM 2442 C C . GLU A 1 339 ? 75.769 -6.122 4.080 1.00 41.85 338 GLU A C 1
ATOM 2443 O O . GLU A 1 339 ? 76.484 -5.511 4.875 1.00 42.71 338 GLU A O 1
ATOM 2445 N N . GLU A 1 340 ? 75.437 -7.403 4.232 1.00 40.13 339 GLU A N 1
ATOM 2446 C CA . GLU A 1 340 ? 75.894 -8.184 5.383 1.00 40.94 339 GLU A CA 1
ATOM 2447 C C . GLU A 1 340 ? 77.408 -8.401 5.329 1.00 40.40 339 GLU A C 1
ATOM 2448 O O . GLU A 1 340 ? 78.096 -8.355 6.367 1.00 39.56 339 GLU A O 1
ATOM 2454 N N . VAL A 1 341 ? 77.914 -8.670 4.125 1.00 39.09 340 VAL A N 1
ATOM 2455 C CA . VAL A 1 341 ? 79.334 -8.904 3.949 1.00 38.74 340 VAL A CA 1
ATOM 2456 C C . VAL A 1 341 ? 80.083 -7.604 4.233 1.00 39.09 340 VAL A C 1
ATOM 2457 O O . VAL A 1 341 ? 81.101 -7.625 4.907 1.00 37.96 340 VAL A O 1
ATOM 2461 N N . ARG A 1 342 ? 79.572 -6.481 3.727 1.00 41.92 341 ARG A N 1
ATOM 2462 C CA . ARG A 1 342 ? 80.190 -5.178 3.984 1.00 43.52 341 ARG A CA 1
ATOM 2463 C C . ARG A 1 342 ? 80.162 -4.846 5.483 1.00 42.54 341 ARG A C 1
ATOM 2464 O O . ARG A 1 342 ? 81.162 -4.398 6.044 1.00 41.18 341 ARG A O 1
ATOM 2472 N N . ARG A 1 343 ? 79.020 -5.084 6.124 1.00 42.42 342 ARG A N 1
ATOM 2473 C CA . ARG A 1 343 ? 78.880 -4.913 7.568 1.00 43.29 342 ARG A CA 1
ATOM 2474 C C . ARG A 1 343 ? 79.915 -5.707 8.333 1.00 37.98 342 ARG A C 1
ATOM 2475 O O . ARG A 1 343 ? 80.586 -5.170 9.209 1.00 36.34 342 ARG A O 1
ATOM 2483 N N . ARG A 1 344 ? 80.018 -6.995 8.026 1.00 33.58 343 ARG A N 1
ATOM 2484 C CA . ARG A 1 344 ? 80.940 -7.857 8.750 1.00 33.78 343 ARG A CA 1
ATOM 2485 C C . ARG A 1 344 ? 82.369 -7.360 8.566 1.00 30.23 343 ARG A C 1
ATOM 2486 O O . ARG A 1 344 ? 83.141 -7.292 9.524 1.00 27.98 343 ARG A O 1
ATOM 2494 N N . ILE A 1 345 ? 82.702 -6.990 7.337 1.00 29.41 344 ILE A N 1
ATOM 2495 C CA . ILE A 1 345 ? 84.047 -6.513 7.033 1.00 29.83 344 ILE A CA 1
ATOM 2496 C C . ILE A 1 345 ? 84.317 -5.198 7.772 1.00 29.05 344 ILE A C 1
ATOM 2497 O O . ILE A 1 345 ? 85.409 -4.989 8.315 1.00 27.72 344 ILE A O 1
ATOM 2510 N N . ILE A 1 347 ? 82.838 -4.080 10.593 1.00 25.33 346 ILE A N 1
ATOM 2511 C CA . ILE A 1 347 ? 82.962 -4.336 12.020 1.00 26.76 346 ILE A CA 1
ATOM 2512 C C . ILE A 1 347 ? 84.306 -5.011 12.304 1.00 25.74 346 ILE A C 1
ATOM 2513 O O . ILE A 1 347 ? 84.966 -4.719 13.308 1.00 24.24 346 ILE A O 1
ATOM 2518 N N . GLY A 1 348 ? 84.694 -5.925 11.412 1.00 23.57 347 GLY A N 1
ATOM 2519 C CA . GLY A 1 348 ? 85.976 -6.619 11.504 1.00 23.49 347 GLY A CA 1
ATOM 2520 C C . GLY A 1 348 ? 87.157 -5.667 11.455 1.00 23.04 347 GLY A C 1
ATOM 2521 O O . GLY A 1 348 ? 88.067 -5.753 12.288 1.00 18.77 347 GLY A O 1
ATOM 2522 N N . THR A 1 349 ? 87.134 -4.767 10.476 1.00 24.94 348 THR A N 1
ATOM 2523 C CA . THR A 1 349 ? 88.166 -3.735 10.345 1.00 24.92 348 THR A CA 1
ATOM 2524 C C . THR A 1 349 ? 88.258 -2.846 11.582 1.00 24.80 348 THR A C 1
ATOM 2525 O O . THR A 1 349 ? 89.353 -2.439 12.007 1.00 24.97 348 THR A O 1
ATOM 2529 N N . PHE A 1 350 ? 87.111 -2.565 12.176 1.00 22.60 349 PHE A N 1
ATOM 2530 C CA . PHE A 1 350 ? 87.098 -1.732 13.337 1.00 22.22 349 PHE A CA 1
ATOM 2531 C C . PHE A 1 350 ? 87.814 -2.393 14.512 1.00 22.10 349 PHE A C 1
ATOM 2532 O O . PHE A 1 350 ? 88.585 -1.750 15.220 1.00 18.67 349 PHE A O 1
ATOM 2540 N N . THR A 1 351 ? 87.544 -3.675 14.725 1.00 19.36 350 THR A N 1
ATOM 2541 C CA . THR A 1 351 ? 88.162 -4.418 15.825 1.00 19.52 350 THR A CA 1
ATOM 2542 C C . THR A 1 351 ? 89.656 -4.603 15.564 1.00 18.01 350 THR A C 1
ATOM 2543 O O . THR A 1 351 ? 90.481 -4.510 16.460 1.00 16.30 350 THR A O 1
ATOM 2547 N N . LEU A 1 352 ? 89.997 -4.845 14.315 1.00 18.57 351 LEU A N 1
ATOM 2548 C CA . LEU A 1 352 ? 91.407 -4.989 13.973 1.00 20.97 351 LEU A CA 1
ATOM 2549 C C . LEU A 1 352 ? 92.173 -3.664 14.190 1.00 21.08 351 LEU A C 1
ATOM 2550 O O . LEU A 1 352 ? 93.326 -3.681 14.631 1.00 19.86 351 LEU A O 1
ATOM 2555 N N . SER A 1 353 ? 91.535 -2.537 13.871 1.00 19.98 352 SER A N 1
ATOM 2556 C CA . SER A 1 353 ? 92.167 -1.220 14.051 1.00 18.86 352 SER A CA 1
ATOM 2557 C C . SER A 1 353 ? 92.402 -0.992 15.521 1.00 12.97 352 SER A C 1
ATOM 2558 O O . SER A 1 353 ? 93.434 -0.451 15.893 1.00 17.08 352 SER A O 1
ATOM 2561 N N . ALA A 1 354 ? 91.448 -1.398 16.365 1.00 15.15 353 ALA A N 1
ATOM 2562 C CA . ALA A 1 354 ? 91.608 -1.307 17.813 1.00 14.50 353 ALA A CA 1
ATOM 2563 C C . ALA A 1 354 ? 92.817 -2.062 18.325 1.00 16.22 353 ALA A C 1
ATOM 2564 O O . ALA A 1 354 ? 93.527 -1.590 19.238 1.00 16.99 353 ALA A O 1
ATOM 2566 N N . ALA A 1 355 ? 93.014 -3.270 17.787 1.00 17.27 354 ALA A N 1
ATOM 2567 C CA . ALA A 1 355 ? 94.208 -4.075 18.050 1.00 15.59 354 ALA A CA 1
ATOM 2568 C C . ALA A 1 355 ? 95.503 -3.319 17.651 1.00 13.85 354 ALA A C 1
ATOM 2569 O O . ALA A 1 355 ? 96.497 -3.315 18.392 1.00 14.32 354 ALA A O 1
ATOM 2571 N N . TYR A 1 356 ? 95.487 -2.751 16.462 1.00 15.94 355 TYR A N 1
ATOM 2572 C CA . TYR A 1 356 ? 96.597 -1.968 15.930 1.00 18.07 355 TYR A CA 1
ATOM 2573 C C . TYR A 1 356 ? 96.956 -0.820 16.858 1.00 17.83 355 TYR A C 1
ATOM 2574 O O . TYR A 1 356 ? 98.134 -0.659 17.216 1.00 21.82 355 TYR A O 1
ATOM 2583 N N . TYR A 1 357 ? 95.951 -0.061 17.301 1.00 18.69 356 TYR A N 1
ATOM 2584 C CA . TYR A 1 357 ? 96.195 1.052 18.240 1.00 19.73 356 TYR A CA 1
ATOM 2585 C C . TYR A 1 357 ? 96.815 0.520 19.510 1.00 19.54 356 TYR A C 1
ATOM 2586 O O . TYR A 1 357 ? 97.791 1.073 20.015 1.00 17.28 356 TYR A O 1
ATOM 2595 N N . GLU A 1 358 ? 96.273 -0.585 20.017 1.00 19.43 357 GLU A N 1
ATOM 2596 C CA . GLU A 1 358 ? 96.851 -1.202 21.190 1.00 16.93 357 GLU A CA 1
ATOM 2597 C C . GLU A 1 358 ? 98.311 -1.600 20.975 1.00 18.16 357 GLU A C 1
ATOM 2598 O O . GLU A 1 358 ? 99.140 -1.412 21.857 1.00 18.67 357 GLU A O 1
ATOM 2604 N N . ALA A 1 359 ? 98.633 -2.148 19.820 1.00 16.91 358 ALA A N 1
ATOM 2605 C CA . ALA A 1 359 ? 99.994 -2.641 19.570 1.00 17.88 358 ALA A CA 1
ATOM 2606 C C . ALA A 1 359 ? 100.966 -1.498 19.312 1.00 19.19 358 ALA A C 1
ATOM 2607 O O . ALA A 1 359 ? 102.142 -1.611 19.621 1.00 20.45 358 ALA A O 1
ATOM 2609 N N . TYR A 1 360 ? 100.465 -0.401 18.756 1.00 20.43 359 TYR A N 1
ATOM 2610 C CA . TYR A 1 360 ? 101.327 0.587 18.136 1.00 19.40 359 TYR A CA 1
ATOM 2611 C C . TYR A 1 360 ? 101.248 2.016 18.630 1.00 18.62 359 TYR A C 1
ATOM 2612 O O . TYR A 1 360 ? 102.067 2.827 18.190 1.00 18.91 359 TYR A O 1
ATOM 2621 N N . PHE A 1 361 ? 100.333 2.327 19.544 1.00 18.70 360 PHE A N 1
ATOM 2622 C CA . PHE A 1 361 ? 100.194 3.702 20.031 1.00 18.63 360 PHE A CA 1
ATOM 2623 C C . PHE A 1 361 ? 101.472 4.205 20.673 1.00 20.15 360 PHE A C 1
ATOM 2624 O O . PHE A 1 361 ? 101.933 5.296 20.386 1.00 17.51 360 PHE A O 1
ATOM 2632 N N . ASN A 1 362 ? 102.027 3.414 21.579 1.00 23.40 361 ASN A N 1
ATOM 2633 C CA . ASN A 1 362 ? 103.254 3.803 22.256 1.00 24.89 361 ASN A CA 1
ATOM 2634 C C . ASN A 1 362 ? 104.394 4.036 21.280 1.00 22.51 361 ASN A C 1
ATOM 2635 O O . ASN A 1 362 ? 105.128 5.010 21.419 1.00 22.56 361 ASN A O 1
ATOM 2640 N N . LYS A 1 363 ? 104.555 3.156 20.301 1.00 19.15 362 LYS A N 1
ATOM 2641 C CA . LYS A 1 363 ? 105.563 3.364 19.278 1.00 20.08 362 LYS A CA 1
ATOM 2642 C C . LYS A 1 363 ? 105.323 4.645 18.473 1.00 18.69 362 LYS A C 1
ATOM 2643 O O . LYS A 1 363 ? 106.279 5.353 18.129 1.00 15.45 362 LYS A O 1
ATOM 2647 N N . ALA A 1 364 ? 104.064 4.908 18.130 1.00 15.84 363 ALA A N 1
ATOM 2648 C CA . ALA A 1 364 ? 103.717 6.135 17.388 1.00 12.35 363 ALA A CA 1
ATOM 2649 C C . ALA A 1 364 ? 104.076 7.366 18.224 1.00 11.96 363 ALA A C 1
ATOM 2650 O O . ALA A 1 364 ? 104.574 8.345 17.685 1.00 14.09 363 ALA A O 1
ATOM 2660 N N . LYS A 1 366 ? 106.510 7.499 20.465 1.00 16.13 365 LYS A N 1
ATOM 2661 C CA . LYS A 1 366 ? 107.966 7.591 20.380 1.00 17.88 365 LYS A CA 1
ATOM 2662 C C . LYS A 1 366 ? 108.407 8.252 19.092 1.00 14.93 365 LYS A C 1
ATOM 2663 O O . LYS A 1 366 ? 109.317 9.076 19.112 1.00 17.99 365 LYS A O 1
ATOM 2669 N N . VAL A 1 367 ? 107.781 7.882 17.984 1.00 14.24 366 VAL A N 1
ATOM 2670 C CA . VAL A 1 367 ? 108.151 8.447 16.673 1.00 12.92 366 VAL A CA 1
ATOM 2671 C C . VAL A 1 367 ? 107.761 9.934 16.617 1.00 13.56 366 VAL A C 1
ATOM 2672 O O . VAL A 1 367 ? 108.502 10.767 16.075 1.00 11.32 366 VAL A O 1
ATOM 2676 N N . ARG A 1 368 ? 106.614 10.250 17.211 1.00 13.06 367 ARG A N 1
ATOM 2677 C CA . ARG A 1 368 ? 106.183 11.639 17.391 1.00 13.77 367 ARG A CA 1
ATOM 2678 C C . ARG A 1 368 ? 107.207 12.482 18.168 1.00 14.65 367 ARG A C 1
ATOM 2679 O O . ARG A 1 368 ? 107.516 13.614 17.759 1.00 11.79 367 ARG A O 1
ATOM 2687 N N . ARG A 1 369 ? 107.710 11.956 19.288 1.00 15.58 368 ARG A N 1
ATOM 2688 C CA . ARG A 1 369 ? 108.785 12.645 20.045 1.00 17.47 368 ARG A CA 1
ATOM 2689 C C . ARG A 1 369 ? 110.021 12.860 19.184 1.00 16.30 368 ARG A C 1
ATOM 2690 O O . ARG A 1 369 ? 110.617 13.928 19.204 1.00 17.92 368 ARG A O 1
ATOM 2705 N N . LYS A 1 370 ? 110.406 11.840 18.437 1.00 15.66 369 LYS A N 1
ATOM 2706 C CA . LYS A 1 370 ? 111.581 11.920 17.573 1.00 16.75 369 LYS A CA 1
ATOM 2707 C C . LYS A 1 370 ? 111.417 12.992 16.498 1.00 16.22 369 LYS A C 1
ATOM 2708 O O . LYS A 1 370 ? 112.304 13.807 16.307 1.00 15.54 369 LYS A O 1
ATOM 2714 N N . ILE A 1 371 ? 110.272 12.998 15.821 1.00 13.74 370 ILE A N 1
ATOM 2715 C CA . ILE A 1 371 ? 109.982 14.008 14.794 1.00 11.00 370 ILE A CA 1
ATOM 2716 C C . ILE A 1 371 ? 110.045 15.400 15.433 1.00 12.96 370 ILE A C 1
ATOM 2717 O O . ILE A 1 371 ? 110.642 16.321 14.905 1.00 12.42 370 ILE A O 1
ATOM 2722 N N . SER A 1 372 ? 109.451 15.515 16.608 1.00 11.46 371 SER A N 1
ATOM 2723 C CA . SER A 1 372 ? 109.391 16.771 17.334 1.00 12.87 371 SER A CA 1
ATOM 2724 C C . SER A 1 372 ? 110.790 17.264 17.702 1.00 14.11 371 SER A C 1
ATOM 2725 O O . SER A 1 372 ? 111.107 18.452 17.527 1.00 13.00 371 SER A O 1
ATOM 2730 N N . ASP A 1 373 ? 111.630 16.349 18.186 1.00 14.49 372 ASP A N 1
ATOM 2731 C CA . ASP A 1 373 ? 113.050 16.637 18.485 1.00 14.40 372 ASP A CA 1
ATOM 2732 C C . ASP A 1 373 ? 113.788 17.136 17.264 1.00 12.50 372 ASP A C 1
ATOM 2733 O O . ASP A 1 373 ? 114.526 18.115 17.320 1.00 12.39 372 ASP A O 1
ATOM 2738 N N . GLU A 1 374 ? 113.611 16.452 16.152 1.00 11.69 373 GLU A N 1
ATOM 2739 C CA . GLU A 1 374 ? 114.310 16.844 14.936 1.00 14.09 373 GLU A CA 1
ATOM 2740 C C . GLU A 1 374 ? 113.873 18.241 14.451 1.00 15.09 373 GLU A C 1
ATOM 2741 O O . GLU A 1 374 ? 114.711 19.029 13.964 1.00 13.00 373 GLU A O 1
ATOM 2747 N N . LEU A 1 375 ? 112.573 18.527 14.585 1.00 12.68 374 LEU A N 1
ATOM 2748 C CA . LEU A 1 375 ? 112.023 19.828 14.185 1.00 12.35 374 LEU A CA 1
ATOM 2749 C C . LEU A 1 375 ? 112.585 20.914 15.085 1.00 13.12 374 LEU A C 1
ATOM 2750 O O . LEU A 1 375 ? 112.959 21.988 14.590 1.00 12.40 374 LEU A O 1
ATOM 2755 N N . ASN A 1 376 ? 112.613 20.649 16.398 1.00 14.26 375 ASN A N 1
ATOM 2756 C CA . ASN A 1 376 ? 113.294 21.555 17.352 1.00 17.97 375 ASN A CA 1
ATOM 2757 C C . ASN A 1 376 ? 114.797 21.764 17.061 1.00 18.77 375 ASN A C 1
ATOM 2758 O O . ASN A 1 376 ? 115.290 22.873 17.216 1.00 21.53 375 ASN A O 1
ATOM 2763 N N . GLU A 1 377 ? 115.501 20.728 16.603 1.00 20.95 376 GLU A N 1
ATOM 2764 C CA . GLU A 1 377 ? 116.901 20.868 16.146 1.00 22.67 376 GLU A CA 1
ATOM 2765 C C . GLU A 1 377 ? 116.968 21.832 14.982 1.00 19.16 376 GLU A C 1
ATOM 2766 O O . GLU A 1 377 ? 117.750 22.780 15.008 1.00 18.59 376 GLU A O 1
ATOM 2772 N N . VAL A 1 378 ? 116.117 21.636 13.973 1.00 17.60 377 VAL A N 1
ATOM 2773 C CA . VAL A 1 378 ? 116.078 22.582 12.858 1.00 14.11 377 VAL A CA 1
ATOM 2774 C C . VAL A 1 378 ? 115.784 24.004 13.365 1.00 14.96 377 VAL A C 1
ATOM 2775 O O . VAL A 1 378 ? 116.491 24.946 13.006 1.00 15.94 377 VAL A O 1
ATOM 2779 N N . LEU A 1 379 ? 114.779 24.148 14.230 1.00 12.98 378 LEU A N 1
ATOM 2780 C CA . LEU A 1 379 ? 114.346 25.452 14.684 1.00 13.68 378 LEU A CA 1
ATOM 2781 C C . LEU A 1 379 ? 115.280 26.102 15.723 1.00 15.97 378 LEU A C 1
ATOM 2782 O O . LEU A 1 379 ? 115.059 27.240 16.103 1.00 21.46 378 LEU A O 1
ATOM 2787 N N . SER A 1 380 ? 116.303 25.395 16.176 1.00 17.11 379 SER A N 1
ATOM 2788 C CA . SER A 1 380 ? 117.385 26.017 16.942 1.00 19.71 379 SER A CA 1
ATOM 2789 C C . SER A 1 380 ? 118.393 26.763 16.039 1.00 20.82 379 SER A C 1
ATOM 2790 O O . SER A 1 380 ? 119.070 27.687 16.499 1.00 22.99 379 SER A O 1
ATOM 2793 N N . GLN A 1 381 ? 118.505 26.352 14.783 1.00 18.02 380 GLN A N 1
ATOM 2794 C CA . GLN A 1 381 ? 119.417 26.986 13.821 1.00 21.06 380 GLN A CA 1
ATOM 2795 C C . GLN A 1 381 ? 118.756 27.858 12.770 1.00 19.01 380 GLN A C 1
ATOM 2796 O O . GLN A 1 381 ? 119.432 28.656 12.110 1.00 16.94 380 GLN A O 1
ATOM 2802 N N . TYR A 1 382 ? 117.446 27.692 12.593 1.00 14.48 381 TYR A N 1
ATOM 2803 C CA . TYR A 1 382 ? 116.686 28.464 11.632 1.00 12.81 381 TYR A CA 1
ATOM 2804 C C . TYR A 1 382 ? 115.516 29.169 12.301 1.00 12.95 381 TYR A C 1
ATOM 2805 O O . TYR A 1 382 ? 114.970 28.685 13.293 1.00 13.50 381 TYR A O 1
ATOM 2814 N N . ASP A 1 383 ? 115.122 30.309 11.746 1.00 11.89 382 ASP A N 1
ATOM 2815 C CA . ASP A 1 383 ? 114.018 31.085 12.303 1.00 10.68 382 ASP A CA 1
ATOM 2816 C C . ASP A 1 383 ? 112.666 30.425 12.074 1.00 11.12 382 ASP A C 1
ATOM 2817 O O . ASP A 1 383 ? 111.742 30.662 12.813 1.00 10.64 382 ASP A O 1
ATOM 2822 N N . ALA A 1 384 ? 112.541 29.661 10.990 1.00 11.16 383 ALA A N 1
ATOM 2823 C CA . ALA A 1 384 ? 111.286 29.027 10.658 1.00 7.41 383 ALA A CA 1
ATOM 2824 C C . ALA A 1 384 ? 111.574 27.985 9.607 1.00 7.61 383 ALA A C 1
ATOM 2825 O O . ALA A 1 384 ? 112.628 28.026 8.962 1.00 9.03 383 ALA A O 1
ATOM 2827 N N . ILE A 1 385 ? 110.600 27.081 9.453 1.00 6.81 384 ILE A N 1
ATOM 2828 C CA . ILE A 1 385 ? 110.504 26.124 8.362 1.00 6.50 384 ILE A CA 1
ATOM 2829 C C . ILE A 1 385 ? 109.427 26.577 7.382 1.00 8.70 384 ILE A C 1
ATOM 2830 O O . ILE A 1 385 ? 108.356 27.018 7.788 1.00 8.98 384 ILE A O 1
ATOM 2835 N N . LEU A 1 386 ? 109.721 26.467 6.093 1.00 8.30 385 LEU A N 1
ATOM 2836 C CA . LEU A 1 386 ? 108.804 26.901 5.018 1.00 8.63 385 LEU A CA 1
ATOM 2837 C C . LEU A 1 386 ? 108.425 25.707 4.156 1.00 8.68 385 LEU A C 1
ATOM 2838 O O . LEU A 1 386 ? 109.273 24.885 3.804 1.00 9.03 385 LEU A O 1
ATOM 2847 N N . THR A 1 387 ? 107.134 25.619 3.838 1.00 7.71 386 THR A N 1
ATOM 2848 C CA . THR A 1 387 ? 106.587 24.595 2.972 1.00 7.19 386 THR A CA 1
ATOM 2849 C C . THR A 1 387 ? 105.397 25.173 2.252 1.00 7.42 386 THR A C 1
ATOM 2850 O O . THR A 1 387 ? 104.869 26.200 2.681 1.00 6.56 386 THR A O 1
ATOM 2854 N N . PRO A 1 388 ? 104.931 24.503 1.186 1.00 6.92 387 PRO A N 1
ATOM 2855 C CA . PRO A 1 388 ? 103.595 24.820 0.693 1.00 7.58 387 PRO A CA 1
ATOM 2856 C C . PRO A 1 388 ? 102.602 24.340 1.730 1.00 7.19 387 PRO A C 1
ATOM 2857 O O . PRO A 1 388 ? 102.849 23.350 2.425 1.00 7.44 387 PRO A O 1
ATOM 2861 N N . THR A 1 389 ? 101.504 25.048 1.890 1.00 8.57 388 THR A N 1
ATOM 2862 C CA . THR A 1 389 ? 100.481 24.614 2.841 1.00 9.39 388 THR A CA 1
ATOM 2863 C C . THR A 1 389 ? 99.842 23.309 2.351 1.00 8.18 388 THR A C 1
ATOM 2864 O O . THR A 1 389 ? 99.602 22.404 3.150 1.00 5.82 388 THR A O 1
ATOM 2868 N N . SER A 1 390 ? 99.577 23.252 1.040 1.00 6.94 389 SER A N 1
ATOM 2869 C CA . SER A 1 390 ? 98.906 22.136 0.381 1.00 8.25 389 SER A CA 1
ATOM 2870 C C . SER A 1 390 ? 99.694 21.699 -0.843 1.00 8.52 389 SER A C 1
ATOM 2871 O O . SER A 1 390 ? 100.279 22.527 -1.557 1.00 11.33 389 SER A O 1
ATOM 2874 N N . PRO A 1 391 ? 99.698 20.385 -1.135 1.00 9.20 390 PRO A N 1
ATOM 2875 C CA . PRO A 1 391 ? 100.350 19.967 -2.385 1.00 11.73 390 PRO A CA 1
ATOM 2876 C C . PRO A 1 391 ? 99.571 20.301 -3.645 1.00 13.18 390 PRO A C 1
ATOM 2877 O O . PRO A 1 391 ? 100.107 20.186 -4.757 1.00 14.71 390 PRO A O 1
ATOM 2881 N N . VAL A 1 392 ? 98.303 20.668 -3.479 1.00 11.27 391 VAL A N 1
ATOM 2882 C CA . VAL A 1 392 ? 97.414 20.954 -4.611 1.00 10.49 391 VAL A CA 1
ATOM 2883 C C . VAL A 1 392 ? 96.583 22.196 -4.337 1.00 11.39 391 VAL A C 1
ATOM 2884 O O . VAL A 1 392 ? 96.475 22.630 -3.192 1.00 13.44 391 VAL A O 1
ATOM 2888 N N . THR A 1 393 ? 96.039 22.771 -5.389 1.00 10.59 392 THR A N 1
ATOM 2889 C CA . THR A 1 393 ? 94.987 23.776 -5.257 1.00 13.43 392 THR A CA 1
ATOM 2890 C C . THR A 1 393 ? 93.656 23.032 -5.135 1.00 13.72 392 THR A C 1
ATOM 2891 O O . THR A 1 393 ? 93.593 21.777 -5.146 1.00 9.02 392 THR A O 1
ATOM 2895 N N . ALA A 1 394 ? 92.589 23.794 -4.930 1.00 12.00 393 ALA A N 1
ATOM 2896 C CA . ALA A 1 394 ? 91.258 23.206 -4.694 1.00 10.14 393 ALA A CA 1
ATOM 2897 C C . ALA A 1 394 ? 90.829 22.218 -5.783 1.00 10.61 393 ALA A C 1
ATOM 2898 O O . ALA A 1 394 ? 90.832 22.546 -6.981 1.00 13.04 393 ALA A O 1
ATOM 2900 N N . PHE A 1 395 ? 90.414 21.030 -5.365 1.00 11.53 394 PHE A N 1
ATOM 2901 C CA . PHE A 1 395 ? 89.935 20.011 -6.314 1.00 10.67 394 PHE A CA 1
ATOM 2902 C C . PHE A 1 395 ? 88.399 20.106 -6.449 1.00 13.23 394 PHE A C 1
ATOM 2903 O O . PHE A 1 395 ? 87.737 20.770 -5.665 1.00 11.93 394 PHE A O 1
ATOM 2911 N N . LYS A 1 396 ? 87.823 19.448 -7.448 1.00 13.89 395 LYS A N 1
ATOM 2912 C CA . LYS A 1 396 ? 86.360 19.480 -7.616 1.00 14.73 395 LYS A CA 1
ATOM 2913 C C . LYS A 1 396 ? 85.597 18.697 -6.561 1.00 15.15 395 LYS A C 1
ATOM 2914 O O . LYS A 1 396 ? 86.039 17.649 -6.098 1.00 13.20 395 LYS A O 1
ATOM 2920 N N . ILE A 1 397 ? 84.441 19.226 -6.186 1.00 13.07 396 ILE A N 1
ATOM 2921 C CA . ILE A 1 397 ? 83.510 18.486 -5.344 1.00 13.87 396 ILE A CA 1
ATOM 2922 C C . ILE A 1 397 ? 83.154 17.185 -6.064 1.00 14.52 396 ILE A C 1
ATOM 2923 O O . ILE A 1 397 ? 82.775 17.233 -7.219 1.00 17.22 396 ILE A O 1
ATOM 2928 N N . GLY A 1 398 ? 83.309 16.048 -5.391 1.00 15.67 397 GLY A N 1
ATOM 2929 C CA . GLY A 1 398 ? 83.052 14.729 -6.001 1.00 17.05 397 GLY A CA 1
ATOM 2930 C C . GLY A 1 398 ? 84.250 14.122 -6.744 1.00 19.54 397 GLY A C 1
ATOM 2931 O O . GLY A 1 398 ? 84.182 12.986 -7.207 1.00 21.63 397 GLY A O 1
ATOM 2932 N N . GLU A 1 399 ? 85.342 14.867 -6.852 1.00 19.97 398 GLU A N 1
ATOM 2933 C CA . GLU A 1 399 ? 86.533 14.455 -7.596 1.00 21.49 398 GLU A CA 1
ATOM 2934 C C . GLU A 1 399 ? 87.378 13.429 -6.840 1.00 22.07 398 GLU A C 1
ATOM 2935 O O . GLU A 1 399 ? 87.850 12.480 -7.442 1.00 24.10 398 GLU A O 1
ATOM 2941 N N . ILE A 1 400 ? 87.597 13.624 -5.539 1.00 22.46 399 ILE A N 1
ATOM 2942 C CA . ILE A 1 400 ? 88.512 12.766 -4.780 1.00 21.13 399 ILE A CA 1
ATOM 2943 C C . ILE A 1 400 ? 87.715 11.671 -4.085 1.00 23.21 399 ILE A C 1
ATOM 2944 O O . ILE A 1 400 ? 86.968 11.917 -3.134 1.00 22.95 399 ILE A O 1
ATOM 2949 N N . LYS A 1 401 ? 87.851 10.464 -4.615 1.00 22.35 400 LYS A N 1
ATOM 2950 C CA . LYS A 1 401 ? 87.279 9.269 -4.026 1.00 23.02 400 LYS A CA 1
ATOM 2951 C C . LYS A 1 401 ? 88.374 8.315 -3.520 1.00 21.45 400 LYS A C 1
ATOM 2952 O O . LYS A 1 401 ? 88.085 7.468 -2.681 1.00 24.87 400 LYS A O 1
ATOM 2958 N N . ASP A 1 402 ? 89.612 8.472 -3.993 1.00 18.12 401 ASP A N 1
ATOM 2959 C CA . ASP A 1 402 ? 90.718 7.623 -3.548 1.00 18.46 401 ASP A CA 1
ATOM 2960 C C . ASP A 1 402 ? 91.107 7.914 -2.100 1.00 19.42 401 ASP A C 1
ATOM 2961 O O . ASP A 1 402 ? 91.544 9.026 -1.759 1.00 17.59 401 ASP A O 1
ATOM 2966 N N . PRO A 1 403 ? 90.974 6.907 -1.231 1.00 18.27 402 PRO A N 1
ATOM 2967 C CA . PRO A 1 403 ? 91.315 7.125 0.162 1.00 16.85 402 PRO A CA 1
ATOM 2968 C C . PRO A 1 403 ? 92.748 7.629 0.436 1.00 13.94 402 PRO A C 1
ATOM 2969 O O . PRO A 1 403 ? 92.914 8.615 1.126 1.00 15.48 402 PRO A O 1
ATOM 2973 N N . LEU A 1 404 ? 93.761 6.960 -0.079 1.00 14.77 403 LEU A N 1
ATOM 2974 C CA . LEU A 1 404 ? 95.129 7.399 0.139 1.00 15.26 403 LEU A CA 1
ATOM 2975 C C . LEU A 1 404 ? 95.342 8.866 -0.295 1.00 13.44 403 LEU A C 1
ATOM 2976 O O . LEU A 1 404 ? 95.931 9.656 0.449 1.00 12.52 403 LEU A O 1
ATOM 2981 N N . THR A 1 405 ? 94.846 9.236 -1.487 1.00 14.66 404 THR A N 1
ATOM 2982 C CA . THR A 1 405 ? 94.937 10.620 -1.970 1.00 15.60 404 THR A CA 1
ATOM 2983 C C . THR A 1 405 ? 94.312 11.604 -0.982 1.00 16.30 404 THR A C 1
ATOM 2984 O O . THR A 1 405 ? 94.901 12.625 -0.635 1.00 13.54 404 THR A O 1
ATOM 2988 N N . TYR A 1 406 ? 93.124 11.259 -0.517 1.00 14.36 405 TYR A N 1
ATOM 2989 C CA . TYR A 1 406 ? 92.373 12.117 0.373 1.00 13.86 405 TYR A CA 1
ATOM 2990 C C . TYR A 1 406 ? 93.143 12.357 1.658 1.00 15.17 405 TYR A C 1
ATOM 2991 O O . TYR A 1 406 ? 93.263 13.472 2.131 1.00 12.99 405 TYR A O 1
ATOM 3000 N N . TYR A 1 407 ? 93.667 11.285 2.230 1.00 13.19 406 TYR A N 1
ATOM 3001 C CA . TYR A 1 407 ? 94.363 11.375 3.505 1.00 12.03 406 TYR A CA 1
ATOM 3002 C C . TYR A 1 407 ? 95.767 11.947 3.413 1.00 11.89 406 TYR A C 1
ATOM 3003 O O . TYR A 1 407 ? 96.370 12.275 4.430 1.00 14.20 406 TYR A O 1
ATOM 3012 N N . LEU A 1 408 ? 96.264 12.136 2.200 1.00 9.79 407 LEU A N 1
ATOM 3013 C CA . LEU A 1 408 ? 97.529 12.845 1.990 1.00 10.81 407 LEU A CA 1
ATOM 3014 C C . LEU A 1 408 ? 97.364 14.360 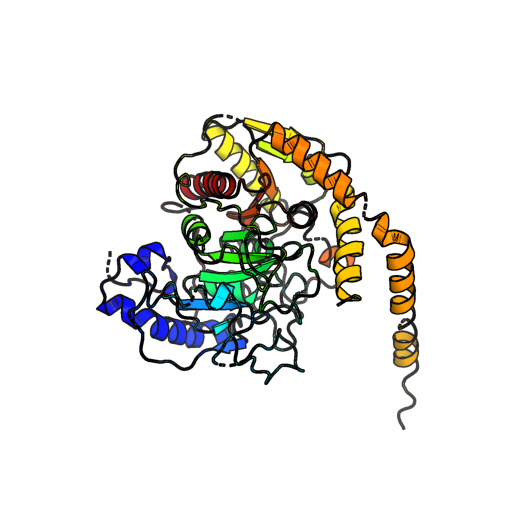1.791 1.00 10.96 407 LEU A C 1
ATOM 3015 O O . LEU A 1 408 ? 98.354 15.084 1.615 1.00 12.78 407 LEU A O 1
ATOM 3028 N N . ASP A 1 410 ? 96.699 16.559 3.969 1.00 9.38 409 ASP A N 1
ATOM 3029 C CA . ASP A 1 410 ? 97.309 17.234 5.110 1.00 9.72 409 ASP A CA 1
ATOM 3030 C C . ASP A 1 410 ? 98.818 16.908 5.270 1.00 9.91 409 ASP A C 1
ATOM 3031 O O . ASP A 1 410 ? 99.383 17.161 6.338 1.00 9.55 409 ASP A O 1
ATOM 3036 N N . ILE A 1 411 ? 99.464 16.398 4.230 1.00 11.98 410 ILE A N 1
ATOM 3037 C CA . ILE A 1 411 ? 100.879 15.991 4.329 1.00 11.21 410 ILE A CA 1
ATOM 3038 C C . ILE A 1 411 ? 101.778 17.083 4.963 1.00 11.90 410 ILE A C 1
ATOM 3039 O O . ILE A 1 411 ? 102.614 16.805 5.828 1.00 10.42 410 ILE A O 1
ATOM 3044 N N . PHE A 1 412 ? 101.624 18.326 4.521 1.00 9.13 411 PHE A N 1
ATOM 3045 C CA . PHE A 1 412 ? 102.519 19.403 4.969 1.00 8.00 411 PHE A CA 1
ATOM 3046 C C . PHE A 1 412 ? 102.063 20.110 6.237 1.00 10.49 411 PHE A C 1
ATOM 3047 O O . PHE A 1 412 ? 102.848 20.807 6.905 1.00 10.13 411 PHE A O 1
ATOM 3055 N N . THR A 1 413 ? 100.798 19.941 6.595 1.00 11.62 412 THR A N 1
ATOM 3056 C CA . THR A 1 413 ? 100.252 20.627 7.770 1.00 7.74 412 THR A CA 1
ATOM 3057 C C . THR A 1 413 ? 100.389 19.758 9.048 1.00 9.53 412 THR A C 1
ATOM 3058 O O . THR A 1 413 ? 100.542 20.291 10.140 1.00 9.38 412 THR A O 1
ATOM 3062 N N . ILE A 1 414 ? 100.341 18.431 8.913 1.00 7.38 413 ILE A N 1
ATOM 3063 C CA . ILE A 1 414 ? 100.365 17.532 10.048 1.00 7.64 413 ILE A CA 1
ATOM 3064 C C . ILE A 1 414 ? 101.523 17.726 11.058 1.00 5.90 413 ILE A C 1
ATOM 3065 O O . ILE A 1 414 ? 101.313 17.657 12.262 1.00 8.92 413 ILE A O 1
ATOM 3070 N N . PRO A 1 415 ? 102.750 17.895 10.557 1.00 7.37 414 PRO A N 1
ATOM 3071 C CA . PRO A 1 415 ? 103.907 18.033 11.453 1.00 9.98 414 PRO A CA 1
ATOM 3072 C C . PRO A 1 415 ? 103.782 19.096 12.529 1.00 8.29 414 PRO A C 1
ATOM 3073 O O . PRO A 1 415 ? 104.164 18.824 13.715 1.00 8.05 414 PRO A O 1
ATOM 3077 N N . ALA A 1 416 ? 103.181 20.252 12.213 1.00 10.23 415 ALA A N 1
ATOM 3078 C CA . ALA A 1 416 ? 102.975 21.289 13.248 1.00 9.72 415 ALA A CA 1
ATOM 3079 C C . ALA A 1 416 ? 102.087 20.836 14.403 1.00 11.47 415 ALA A C 1
ATOM 3080 O O . ALA A 1 416 ? 102.343 21.200 15.543 1.00 13.00 415 ALA A O 1
ATOM 3082 N N . ASN A 1 417 ? 101.066 20.039 14.114 1.00 11.35 416 ASN A N 1
ATOM 3083 C CA . ASN A 1 417 ? 100.235 19.479 15.175 1.00 11.20 416 ASN A CA 1
ATOM 3084 C C . ASN A 1 417 ? 100.999 18.435 15.967 1.00 11.65 416 ASN A C 1
ATOM 3085 O O . ASN A 1 417 ? 100.927 18.417 17.202 1.00 9.42 416 ASN A O 1
ATOM 3090 N N . LEU A 1 418 ? 101.742 17.564 15.283 1.00 9.42 417 LEU A N 1
ATOM 3091 C CA . LEU A 1 418 ? 102.542 16.547 16.000 1.00 9.41 417 LEU A CA 1
ATOM 3092 C C . LEU A 1 418 ? 103.499 17.183 16.998 1.00 11.21 417 LEU A C 1
ATOM 3093 O O . LEU A 1 418 ? 103.580 16.725 18.168 1.00 9.92 417 LEU A O 1
ATOM 3098 N N . ALA A 1 419 ? 104.175 18.252 16.570 1.00 6.77 418 ALA A N 1
ATOM 3099 C CA . ALA A 1 419 ? 105.187 18.907 17.411 1.00 9.03 418 ALA A CA 1
ATOM 3100 C C . ALA A 1 419 ? 104.656 20.072 18.259 1.00 8.41 418 ALA A C 1
ATOM 3101 O O . ALA A 1 419 ? 105.430 20.684 19.011 1.00 10.66 418 ALA A O 1
ATOM 3103 N N . GLY A 1 420 ? 103.362 20.381 18.137 1.00 9.09 419 GLY A N 1
ATOM 3104 C CA . GLY A 1 420 ? 102.734 21.473 18.890 1.00 8.21 419 GLY A CA 1
ATOM 3105 C C . GLY A 1 420 ? 103.213 22.873 18.496 1.00 9.78 419 GLY A C 1
ATOM 3106 O O . GLY A 1 420 ? 103.235 23.781 19.328 1.00 7.61 419 GLY A O 1
ATOM 3107 N N . LEU A 1 421 ? 103.564 23.050 17.228 1.00 8.28 420 LEU A N 1
ATOM 3108 C CA . LEU A 1 421 ? 104.250 24.258 16.760 1.00 8.45 420 LEU A CA 1
ATOM 3109 C C . LEU A 1 421 ? 103.281 25.260 16.155 1.00 7.08 420 LEU A C 1
ATOM 3110 O O . LEU A 1 421 ? 102.261 24.864 15.569 1.00 9.58 420 LEU A O 1
ATOM 3115 N N . PRO A 1 422 ? 103.624 26.563 16.218 1.00 7.95 421 PRO A N 1
ATOM 3116 C CA . PRO A 1 422 ? 102.834 27.602 15.554 1.00 4.68 421 PRO A CA 1
ATOM 3117 C C . PRO A 1 422 ? 103.043 27.483 14.060 1.00 6.12 421 PRO A C 1
ATOM 3118 O O . PRO A 1 422 ? 104.171 27.268 13.633 1.00 5.91 421 PRO A O 1
ATOM 3122 N N . ALA A 1 423 ? 101.987 27.612 13.286 1.00 7.69 422 ALA A N 1
ATOM 3123 C CA . AL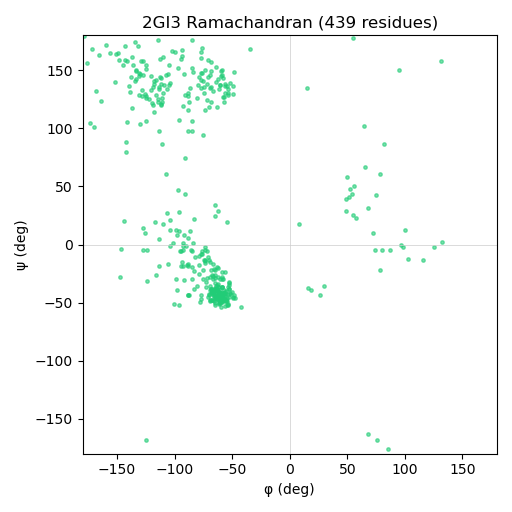A A 1 423 ? 102.066 27.570 11.824 1.00 4.50 422 ALA A CA 1
ATOM 3124 C C . ALA A 1 423 ? 100.944 28.386 11.202 1.00 4.31 422 ALA A C 1
ATOM 3125 O O . ALA A 1 423 ? 99.791 28.321 11.649 1.00 7.66 422 ALA A O 1
ATOM 3127 N N . ILE A 1 424 ? 101.290 29.089 10.145 1.00 6.58 423 ILE A N 1
ATOM 3128 C CA . ILE A 1 424 ? 100.366 29.973 9.444 1.00 6.69 423 ILE A CA 1
ATOM 3129 C C . ILE A 1 424 ? 100.381 29.611 7.983 1.00 7.59 423 ILE A C 1
ATOM 3130 O O . ILE A 1 424 ? 101.420 29.227 7.451 1.00 7.89 423 ILE A O 1
ATOM 3135 N N . SER A 1 425 ? 99.229 29.744 7.320 1.00 8.27 424 SER A N 1
ATOM 3136 C CA . SER A 1 425 ? 99.157 29.711 5.845 1.00 7.24 424 SER A CA 1
ATOM 3137 C C . SER A 1 425 ? 98.827 31.114 5.366 1.00 7.66 424 SER A C 1
ATOM 3138 O O . SER A 1 425 ? 97.888 31.747 5.872 1.00 7.70 424 SER A O 1
ATOM 3141 N N . VAL A 1 426 ? 99.603 31.595 4.398 1.00 7.25 425 VAL A N 1
ATOM 3142 C CA . VAL A 1 426 ? 99.453 32.933 3.834 1.00 9.75 425 VAL A CA 1
ATOM 3143 C C . VAL A 1 426 ? 99.373 32.785 2.311 1.00 8.89 425 VAL A C 1
ATOM 3144 O O . VAL A 1 426 ? 100.114 31.996 1.702 1.00 7.15 425 VAL A O 1
ATOM 3151 N N . PRO A 1 427 ? 98.402 33.463 1.694 1.00 11.89 426 PRO A N 1
ATOM 3152 C CA . PRO A 1 427 ? 98.279 33.339 0.242 1.00 10.80 426 PRO A CA 1
ATOM 3153 C C . PRO A 1 427 ? 99.489 33.876 -0.541 1.00 9.97 426 PRO A C 1
ATOM 3154 O O . PRO A 1 427 ? 100.052 34.916 -0.200 1.00 8.99 426 PRO A O 1
ATOM 3158 N N . PHE A 1 428 ? 99.856 33.157 -1.588 1.00 7.86 427 PHE A N 1
ATOM 3159 C CA . PHE A 1 428 ? 100.957 33.549 -2.468 1.00 10.22 427 PHE A CA 1
ATOM 3160 C C . PHE A 1 428 ? 100.617 33.208 -3.923 1.00 10.37 427 PHE A C 1
ATOM 3161 O O . PHE A 1 428 ? 101.045 32.194 -4.484 1.00 11.18 427 PHE A O 1
ATOM 3169 N N . GLY A 1 429 ? 99.821 34.064 -4.522 1.00 11.63 428 GLY A N 1
ATOM 3170 C CA . GLY A 1 429 ? 99.443 33.875 -5.917 1.00 12.63 428 GLY A CA 1
ATOM 3171 C C . GLY A 1 429 ? 98.551 32.671 -6.148 1.00 12.85 428 GLY A C 1
ATOM 3172 O O . GLY A 1 429 ? 97.928 32.113 -5.191 1.00 12.62 428 GLY A O 1
ATOM 3173 N N . PHE A 1 430 ? 98.489 32.291 -7.421 1.00 12.67 429 PHE A N 1
ATOM 3174 C CA . PHE A 1 430 ? 97.542 31.280 -7.913 1.00 14.18 429 PHE A CA 1
ATOM 3175 C C . PHE A 1 430 ? 98.238 30.173 -8.705 1.00 14.61 429 PHE A C 1
ATOM 3176 O O . PHE A 1 430 ? 99.333 30.335 -9.234 1.00 13.16 429 PHE A O 1
ATOM 3184 N N . SER A 1 431 ? 97.567 29.035 -8.777 1.00 17.39 430 SER A N 1
ATOM 3185 C CA . SER A 1 431 ? 97.916 27.956 -9.708 1.00 15.83 430 SER A CA 1
ATOM 3186 C C . SER A 1 431 ? 96.570 27.468 -10.239 1.00 18.17 430 SER A C 1
ATOM 3187 O O . SER A 1 431 ? 95.632 27.224 -9.464 1.00 15.38 430 SER A O 1
ATOM 3190 N N . ASN A 1 432 ? 96.473 27.342 -11.555 1.00 21.48 431 ASN A N 1
ATOM 3191 C CA . ASN A 1 432 ? 95.216 26.907 -12.208 1.00 22.30 431 ASN A CA 1
ATOM 3192 C C . ASN A 1 432 ? 94.039 27.775 -11.795 1.00 20.53 431 ASN A C 1
ATOM 3193 O O . ASN A 1 432 ? 92.957 27.259 -11.499 1.00 18.80 431 ASN A O 1
ATOM 3198 N N . ASN A 1 433 ? 94.303 29.083 -11.773 1.00 17.82 432 ASN A N 1
ATOM 3199 C CA . ASN A 1 433 ? 93.392 30.134 -11.311 1.00 19.34 432 ASN A CA 1
ATOM 3200 C C . ASN A 1 433 ? 92.834 29.973 -9.907 1.00 16.11 432 ASN A C 1
ATOM 3201 O O . ASN A 1 433 ? 91.752 30.489 -9.589 1.00 13.72 432 ASN A O 1
ATOM 3206 N N . LEU A 1 434 ? 93.565 29.261 -9.063 1.00 12.90 433 LEU A N 1
ATOM 3207 C CA . LEU A 1 434 ? 93.106 29.002 -7.703 1.00 12.46 433 LEU A CA 1
ATOM 3208 C C . LEU A 1 434 ? 94.238 29.369 -6.753 1.00 13.44 433 LEU A C 1
ATOM 3209 O O . LEU A 1 434 ? 95.396 29.209 -7.102 1.00 9.89 433 LEU A O 1
ATOM 3214 N N . PRO A 1 435 ? 93.889 29.874 -5.555 1.00 11.80 434 PRO A N 1
ATOM 3215 C CA . PRO A 1 435 ? 94.882 30.331 -4.596 1.00 11.25 434 PRO A CA 1
ATOM 3216 C C . PRO A 1 435 ? 95.815 29.246 -4.109 1.00 7.77 434 PRO A C 1
ATOM 3217 O O . PRO A 1 435 ? 95.415 28.082 -3.940 1.00 9.17 434 PRO A O 1
ATOM 3221 N N . VAL A 1 436 ? 97.078 29.631 -3.935 1.00 7.64 435 VAL A N 1
ATOM 3222 C CA . VAL A 1 436 ? 98.104 28.764 -3.378 1.00 9.92 435 VAL A CA 1
ATOM 3223 C C . VAL A 1 436 ? 98.465 29.333 -2.015 1.00 10.25 435 VAL A C 1
ATOM 3224 O O . VAL A 1 436 ? 98.513 30.544 -1.863 1.00 10.87 435 VAL A O 1
ATOM 3228 N N . GLY A 1 437 ? 98.749 28.466 -1.041 1.00 7.55 436 GLY A N 1
ATOM 3229 C CA . GLY A 1 437 ? 99.184 28.909 0.282 1.00 11.51 436 GLY A CA 1
ATOM 3230 C C . GLY A 1 437 ? 100.633 28.519 0.538 1.00 8.49 436 GLY A C 1
ATOM 3231 O O . GLY A 1 437 ? 101.118 27.470 0.090 1.00 9.77 436 GLY A O 1
ATOM 3232 N N . VAL A 1 438 ? 101.338 29.390 1.240 1.00 9.81 437 VAL A N 1
ATOM 3233 C CA . VAL A 1 438 ? 102.675 29.114 1.740 1.00 9.97 437 VAL A CA 1
ATOM 3234 C C . VAL A 1 438 ? 102.582 29.078 3.271 1.00 9.96 437 VAL A C 1
ATOM 3235 O O . VAL A 1 438 ? 101.899 29.915 3.896 1.00 11.30 437 VAL A O 1
ATOM 3239 N N . GLN A 1 439 ? 103.236 28.078 3.872 1.00 7.79 438 GLN A N 1
ATOM 3240 C CA . GLN A 1 439 ? 103.221 27.838 5.280 1.00 7.78 438 GLN A CA 1
ATOM 3241 C C . GLN A 1 439 ? 104.537 28.228 5.945 1.00 7.55 438 GLN A C 1
ATOM 3242 O O . GLN A 1 439 ? 105.613 27.868 5.478 1.00 7.67 438 GLN A O 1
ATOM 3248 N N . VAL A 1 440 ? 104.413 28.938 7.069 1.00 7.56 439 VAL A N 1
ATOM 3249 C CA . VAL A 1 440 ? 105.550 29.269 7.907 1.00 6.24 439 VAL A CA 1
ATOM 3250 C C . VAL A 1 440 ? 105.322 28.517 9.226 1.00 7.72 439 VAL A C 1
ATOM 3251 O O . VAL A 1 440 ? 104.297 28.698 9.868 1.00 5.95 439 VAL A O 1
ATOM 3255 N N . ILE A 1 441 ? 106.301 27.717 9.641 1.00 7.83 440 ILE A N 1
ATOM 3256 C CA . ILE A 1 441 ? 106.251 26.966 10.869 1.00 10.10 440 ILE A CA 1
ATOM 3257 C C . ILE A 1 441 ? 107.352 27.473 11.791 1.00 9.48 440 ILE A C 1
ATOM 3258 O O . ILE A 1 441 ? 108.499 27.548 11.381 1.00 8.75 440 ILE A O 1
ATOM 3263 N N . GLY A 1 442 ? 107.017 27.814 13.035 1.00 6.74 441 GLY A N 1
ATOM 3264 C CA . GLY A 1 442 ? 108.006 28.329 13.992 1.00 8.23 441 GLY A CA 1
ATOM 3265 C C . GLY A 1 442 ? 108.245 27.414 15.176 1.00 9.07 441 GLY A C 1
ATOM 3266 O O . GLY A 1 442 ? 107.592 26.343 15.327 1.00 8.89 441 GLY A O 1
ATOM 3267 N N . ARG A 1 443 ? 109.180 27.783 16.039 1.00 13.15 442 ARG A N 1
ATOM 3268 C CA . ARG A 1 443 ? 109.338 26.995 17.259 1.00 14.99 442 ARG A CA 1
ATOM 3269 C C . ARG A 1 443 ? 108.246 27.330 18.265 1.00 10.21 442 ARG A C 1
ATOM 3270 O O . ARG A 1 443 ? 107.570 28.343 18.189 1.00 7.45 442 ARG A O 1
ATOM 3278 N N . ARG A 1 444 ? 108.040 26.433 19.201 1.00 9.05 443 ARG A N 1
ATOM 3279 C CA . ARG A 1 444 ? 107.031 26.656 20.234 1.00 10.52 443 ARG A CA 1
ATOM 3280 C C . ARG A 1 444 ? 107.154 28.009 20.871 1.00 9.73 443 ARG A C 1
ATOM 3281 O O . ARG A 1 444 ? 108.250 28.403 21.274 1.00 7.00 443 ARG A O 1
ATOM 3289 N N . PHE A 1 445 ? 106.029 28.726 20.927 1.00 7.41 444 PHE A N 1
ATOM 3290 C CA . PHE A 1 445 ? 105.906 30.045 21.563 1.00 7.92 444 PHE A CA 1
ATOM 3291 C C . PHE A 1 445 ? 106.590 31.167 20.775 1.00 7.19 444 PHE A C 1
ATOM 3292 O O . PHE A 1 445 ? 106.611 32.285 21.227 1.00 5.92 444 PHE A O 1
ATOM 3300 N N . ALA A 1 446 ? 107.020 30.878 19.554 1.00 7.56 445 ALA A N 1
ATOM 3301 C CA . ALA A 1 446 ? 107.588 31.879 18.661 1.00 7.64 445 ALA A CA 1
ATOM 3302 C C . ALA A 1 446 ? 106.493 32.389 17.712 1.00 7.19 445 ALA A C 1
ATOM 3303 O O . ALA A 1 446 ? 106.803 32.840 16.587 1.00 6.29 445 ALA A O 1
ATOM 3305 N N . ASP A 1 447 ? 105.230 32.347 18.161 1.00 8.91 446 ASP A N 1
ATOM 3306 C CA . ASP A 1 447 ? 104.090 32.828 17.364 1.00 6.50 446 ASP A CA 1
ATOM 3307 C C . ASP A 1 447 ? 104.276 34.250 16.783 1.00 6.46 446 ASP A C 1
ATOM 3308 O O . ASP A 1 447 ? 103.957 34.515 15.608 1.00 6.26 446 ASP A O 1
ATOM 3313 N N . GLY A 1 448 ? 104.832 35.158 17.580 1.00 6.62 447 GLY A N 1
ATOM 3314 C CA . GLY A 1 448 ? 105.101 36.516 17.116 1.00 10.25 447 GLY A CA 1
ATOM 3315 C C . GLY A 1 448 ? 106.025 36.577 15.905 1.00 7.93 447 GLY A C 1
ATOM 3316 O O . GLY A 1 448 ? 105.796 37.340 14.970 1.00 8.91 447 GLY A O 1
ATOM 3317 N N . LYS A 1 449 ? 107.080 35.760 15.944 1.00 8.72 448 LYS A N 1
ATOM 3318 C CA . LYS A 1 449 ? 108.012 35.637 14.827 1.00 10.01 448 LYS A CA 1
ATOM 3319 C C . LYS A 1 449 ? 107.350 35.016 13.602 1.00 9.59 448 LYS A C 1
ATOM 3320 O O . LYS A 1 449 ? 107.544 35.474 12.480 1.00 6.90 448 LYS A O 1
ATOM 3326 N N . VAL A 1 450 ? 106.506 34.012 13.814 1.00 9.06 449 VAL A N 1
ATOM 3327 C CA . VAL A 1 450 ? 105.768 33.425 12.716 1.00 6.63 449 VAL A CA 1
ATOM 3328 C C . VAL A 1 450 ? 104.917 34.477 12.026 1.00 6.25 449 VAL A C 1
ATOM 3329 O O . VAL A 1 450 ? 104.902 34.567 10.780 1.00 7.05 449 VAL A O 1
ATOM 3333 N N . PHE A 1 451 ? 104.195 35.257 12.814 1.00 6.74 450 PHE A N 1
ATOM 3334 C CA . PHE A 1 451 ? 103.397 36.365 12.276 1.00 4.53 450 PHE A CA 1
ATOM 3335 C C . PHE A 1 451 ? 104.251 37.418 11.536 1.00 5.50 450 PHE A C 1
ATOM 3336 O O . PHE A 1 451 ? 103.886 37.843 10.442 1.00 8.66 450 PHE A O 1
ATOM 3344 N N . ARG A 1 452 ? 105.379 37.789 12.128 1.00 7.76 451 ARG A N 1
ATOM 3345 C CA . ARG A 1 452 ? 106.334 38.695 11.503 1.00 8.09 451 ARG A CA 1
ATOM 3346 C C . ARG A 1 452 ? 106.833 38.207 10.116 1.00 10.81 451 ARG A C 1
ATOM 3347 O O . ARG A 1 452 ? 106.914 38.986 9.174 1.00 9.01 451 ARG A O 1
ATOM 3355 N N . ILE A 1 453 ? 107.136 36.921 9.996 1.00 8.50 452 ILE A N 1
ATOM 3356 C CA . ILE A 1 453 ? 107.625 36.364 8.746 1.00 7.16 452 ILE A CA 1
ATOM 3357 C C . ILE A 1 453 ? 106.492 36.379 7.726 1.00 8.73 452 ILE A C 1
ATOM 3358 O O . ILE A 1 453 ? 106.697 36.826 6.615 1.00 5.23 452 ILE A O 1
ATOM 3363 N N . ALA A 1 454 ? 105.297 35.909 8.127 1.00 8.05 453 ALA A N 1
ATOM 3364 C CA . ALA A 1 454 ? 104.127 35.891 7.277 1.00 9.36 453 ALA A CA 1
ATOM 3365 C C . ALA A 1 454 ? 103.767 37.283 6.769 1.00 7.66 453 ALA A C 1
ATOM 3366 O O . ALA A 1 454 ? 103.428 37.470 5.595 1.00 6.90 453 ALA A O 1
ATOM 3368 N N . ARG A 1 455 ? 103.860 38.277 7.644 1.00 9.01 454 ARG A N 1
ATOM 3369 C CA . ARG A 1 455 ? 103.541 39.640 7.257 1.00 7.65 454 ARG A CA 1
ATOM 3370 C C . ARG A 1 455 ? 104.502 40.186 6.198 1.00 8.94 454 ARG A C 1
ATOM 3371 O O . ARG A 1 455 ? 104.095 40.960 5.335 1.00 7.36 454 ARG A O 1
ATOM 3379 N N . ALA A 1 456 ? 105.782 39.821 6.310 1.00 7.23 455 ALA A N 1
ATOM 3380 C CA . ALA A 1 456 ? 106.789 40.238 5.329 1.00 8.69 455 ALA A CA 1
ATOM 3381 C C . ALA A 1 456 ? 106.445 39.657 3.934 1.00 8.40 455 ALA A C 1
ATOM 3382 O O . ALA A 1 456 ? 106.574 40.341 2.914 1.00 9.18 455 ALA A O 1
ATOM 3384 N N . ILE A 1 457 ? 105.971 38.409 3.923 1.00 8.29 456 ILE A N 1
ATOM 3385 C CA . ILE A 1 457 ? 105.586 37.756 2.699 1.00 8.62 456 ILE A CA 1
ATOM 3386 C C . ILE A 1 457 ? 104.380 38.487 2.071 1.00 9.62 456 ILE A C 1
ATOM 3387 O O . ILE A 1 457 ? 104.420 38.868 0.898 1.00 8.30 456 ILE A O 1
ATOM 3392 N N . GLU A 1 458 ? 103.329 38.726 2.869 1.00 8.15 457 GLU A N 1
ATOM 3393 C CA . GLU A 1 458 ? 102.124 39.413 2.394 1.00 8.59 457 GLU A CA 1
ATOM 3394 C C . GLU A 1 458 ? 102.383 40.851 1.912 1.00 8.51 457 GLU A C 1
ATOM 3395 O O . GLU A 1 458 ? 101.835 41.272 0.892 1.00 10.07 457 GLU A O 1
ATOM 3401 N N . LYS A 1 459 ? 103.194 41.591 2.674 1.00 8.43 458 LYS A N 1
ATOM 3402 C CA . LYS A 1 459 ? 103.473 42.996 2.425 1.00 9.96 458 LYS A CA 1
ATOM 3403 C C . LYS A 1 459 ? 104.203 43.153 1.079 1.00 9.85 458 LYS A C 1
ATOM 3404 O O . LYS A 1 459 ? 103.878 44.047 0.310 1.00 15.79 458 LYS A O 1
ATOM 3410 N N . ASN A 1 460 ? 105.097 42.212 0.796 1.00 8.13 459 ASN A N 1
ATOM 3411 C CA . ASN A 1 460 ? 106.027 42.268 -0.348 1.00 9.51 459 ASN A CA 1
ATOM 3412 C C . ASN A 1 460 ? 105.645 41.360 -1.502 1.00 11.64 459 ASN A C 1
ATOM 3413 O O . ASN A 1 460 ? 106.315 41.360 -2.556 1.00 9.87 459 ASN A O 1
ATOM 3418 N N . SER A 1 461 ? 104.556 40.613 -1.355 1.00 10.25 460 SER A N 1
ATOM 3419 C CA . SER A 1 461 ? 104.157 39.674 -2.391 1.00 11.35 460 SER A CA 1
ATOM 3420 C C . SER A 1 461 ? 103.851 40.391 -3.699 1.00 9.58 460 SER A C 1
ATOM 3421 O O . SER A 1 461 ? 103.081 41.338 -3.699 1.00 13.14 460 SER A O 1
ATOM 3424 N N . PRO A 1 462 ? 104.379 39.873 -4.823 1.00 12.81 461 PRO A N 1
ATOM 3425 C CA . PRO A 1 462 ? 104.067 40.464 -6.130 1.00 14.88 461 PRO A CA 1
ATOM 3426 C C . PRO A 1 462 ? 102.659 40.143 -6.585 1.00 16.54 461 PRO A C 1
ATOM 3427 O O . PRO A 1 462 ? 102.222 40.653 -7.616 1.00 20.92 461 PRO A O 1
ATOM 3431 N N . TYR A 1 463 ? 101.932 39.312 -5.828 1.00 15.50 462 TYR A N 1
ATOM 3432 C CA . TYR A 1 463 ? 100.562 39.002 -6.148 1.00 15.26 462 TYR A CA 1
ATOM 3433 C C . TYR A 1 463 ? 99.545 39.742 -5.318 1.00 15.45 462 TYR A C 1
ATOM 3434 O O . TYR A 1 463 ? 98.356 39.567 -5.511 1.00 16.88 462 TYR A O 1
ATOM 3443 N N . ASN A 1 464 ? 99.997 40.593 -4.418 1.00 16.86 463 ASN A N 1
ATOM 3444 C CA . ASN A 1 464 ? 99.086 41.380 -3.597 1.00 19.61 463 ASN A CA 1
ATOM 3445 C C . ASN A 1 464 ? 99.061 42.811 -4.108 1.00 21.40 463 ASN A C 1
ATOM 3446 O O . ASN A 1 464 ? 100.018 43.251 -4.710 1.00 21.49 463 ASN A O 1
ATOM 3451 N N . GLU A 1 465 ? 97.972 43.515 -3.867 1.00 24.03 464 GLU A N 1
ATOM 3452 C CA . GLU A 1 465 ? 97.903 44.945 -4.154 1.00 32.27 464 GLU A CA 1
ATOM 3453 C C . GLU A 1 465 ? 97.832 45.676 -2.848 1.00 29.73 464 GLU A C 1
ATOM 3454 O O . GLU A 1 465 ? 96.944 45.425 -2.038 1.00 27.51 464 GLU A O 1
ATOM 3460 N N . ASN A 1 466 ? 98.806 46.547 -2.616 1.00 33.52 465 ASN A N 1
ATOM 3461 C CA . ASN A 1 466 ? 98.930 47.206 -1.325 1.00 35.54 465 ASN A CA 1
ATOM 3462 C C . ASN A 1 466 ? 98.936 46.216 -0.163 1.00 33.83 465 ASN A C 1
ATOM 3463 O O . ASN A 1 466 ? 98.213 46.386 0.815 1.00 34.73 465 ASN A O 1
ATOM 3468 N N . GLY A 1 467 ? 99.749 45.175 -0.286 1.00 31.06 466 GLY A N 1
ATOM 3469 C CA . GLY A 1 467 ? 99.889 44.201 0.776 1.00 27.58 466 GLY A CA 1
ATOM 3470 C C . GLY A 1 467 ? 98.647 43.398 1.064 1.00 26.99 466 GLY A C 1
ATOM 3471 O O . GLY A 1 467 ? 98.510 42.841 2.158 1.00 24.63 466 GLY A O 1
ATOM 3480 N N . PHE A 1 469 ? 95.876 40.365 -0.517 1.00 15.06 468 PHE A N 1
ATOM 3481 C CA . PHE A 1 469 ? 95.635 39.344 -1.552 1.00 14.69 468 PHE A CA 1
ATOM 3482 C C . PHE A 1 469 ? 94.214 39.546 -2.093 1.00 15.28 468 PHE A C 1
ATOM 3483 O O . PHE A 1 469 ? 93.337 39.888 -1.324 1.00 13.59 468 PHE A O 1
ATOM 3491 N N . PRO A 1 470 ? 93.998 39.362 -3.408 1.00 15.07 469 PRO A N 1
ATOM 3492 C CA . PRO A 1 470 ? 92.642 39.582 -3.930 1.00 15.04 469 PRO A CA 1
ATOM 3493 C C . PRO A 1 470 ? 91.607 38.697 -3.276 1.00 14.14 469 PRO A C 1
ATOM 3494 O O . PRO A 1 470 ? 91.922 37.570 -2.874 1.00 11.24 469 PRO A O 1
ATOM 3498 N N . LEU A 1 471 ? 90.380 39.191 -3.196 1.00 13.60 470 LEU A N 1
ATOM 3499 C CA . LEU A 1 471 ? 89.272 38.426 -2.641 1.00 11.14 470 LEU A CA 1
ATOM 3500 C C . LEU A 1 471 ? 88.251 38.242 -3.747 1.00 13.29 470 LEU A C 1
ATOM 3501 O O . LEU A 1 471 ? 87.977 39.188 -4.515 1.00 10.77 470 LEU A O 1
ATOM 3506 N N . PRO A 1 472 ? 87.678 37.041 -3.844 1.00 12.79 471 PRO A N 1
ATOM 3507 C CA . PRO A 1 472 ? 86.816 36.743 -4.967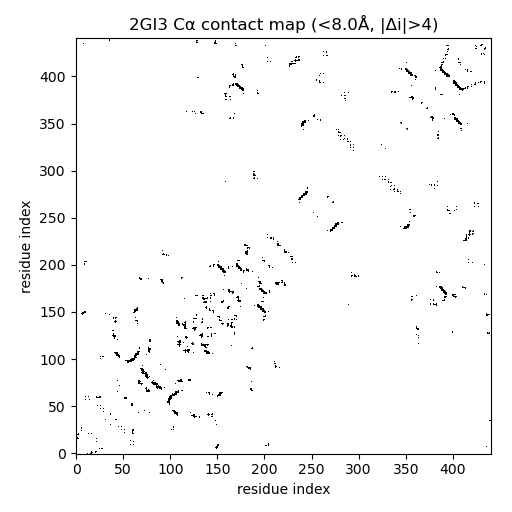 1.00 14.95 471 PRO A CA 1
ATOM 3508 C C . PRO A 1 472 ? 85.440 37.401 -4.817 1.00 15.36 471 PRO A C 1
ATOM 3509 O O . PRO A 1 472 ? 84.931 37.572 -3.716 1.00 15.79 471 PRO A O 1
ATOM 3513 N N . GLU A 1 473 ? 84.852 37.768 -5.942 1.00 16.05 472 GLU A N 1
ATOM 3514 C CA . GLU A 1 473 ? 83.595 38.482 -5.967 1.00 17.54 472 GLU A CA 1
ATOM 3515 C C . GLU A 1 473 ? 82.510 37.555 -6.540 1.00 15.25 472 GLU A C 1
ATOM 3516 O O . GLU A 1 473 ? 82.237 37.549 -7.735 1.00 20.09 472 GLU A O 1
ATOM 3522 N N . VAL A 1 474 ? 81.915 36.766 -5.649 1.00 15.83 473 VAL A N 1
ATOM 3523 C CA . VAL A 1 474 ? 80.858 35.833 -6.004 1.00 15.70 473 VAL A CA 1
ATOM 3524 C C . VAL A 1 474 ? 79.660 36.606 -6.589 1.00 15.84 473 VAL A C 1
ATOM 3525 O O . VAL A 1 474 ? 79.321 37.676 -6.096 1.00 11.36 473 VAL A O 1
ATOM 3529 N N . LYS A 1 475 ? 79.071 36.079 -7.663 1.00 18.62 474 LYS A N 1
ATOM 3530 C CA . LYS A 1 475 ? 77.924 36.722 -8.329 1.00 20.69 474 LYS A CA 1
ATOM 3531 C C . LYS A 1 475 ? 76.667 36.382 -7.548 1.00 21.95 474 LYS A C 1
ATOM 3532 O O . LYS A 1 475 ? 76.374 35.213 -7.339 1.00 23.25 474 LYS A O 1
ATOM 3535 N N . ALA A 1 476 ? 75.912 37.395 -7.144 1.00 25.41 475 ALA A N 1
ATOM 3536 C CA . ALA A 1 476 ? 74.627 37.193 -6.446 1.00 30.23 475 ALA A CA 1
ATOM 3537 C C . ALA A 1 476 ? 73.585 36.469 -7.323 1.00 33.15 475 ALA A C 1
ATOM 3538 O O . ALA A 1 476 ? 73.654 36.507 -8.554 1.00 36.68 475 ALA A O 1
#

Secondary structure (DSSP, 8-state):
---S-GGG--HHHHTTS-HHHHTTHHHHHHHHHHHHHHHH--EEEEPPP-PPP--STTTT-EEEEETTB-------TT-GGGTT----S--HHHH--TTS-EEEEEE--STT---SSTT-SS----BTTBTTB---SSSHHHHHHHHT---EEEEEESSSTTHHHHHHHTSEEEEPPTTSB--TTB--S-TTT-EEEEEESSHHHHHH---SBS-BTTBTT--S----SSTTTTS-----EEEEGGGGGS---HHHHHHHHHHHHHHHHTT--EEEE--TTGGGHHHHHHHHHHHHHHT---S--HHHHHHHH--HHHHHHHHHHHHHTTT--HHHHHHHHHHHHHHHSSEEEEES-SS-PPBTTT---HHHHH--TTTHHHHHHT--EEEEEEEEETTEEEEEEEE--TT-HHHHHHHHHHHHHH-TTSS----------

Solvent-accessible surface area: 18380 Å² total

Nearest PDB structures (foldseek):
  2gi3-assembly1_A-2  TM=1.002E+00  e=9.397E-91  Thermotoga maritima
  1obl-assembly1_B  TM=8.393E-01  e=1.196E-30  Bradyrhizobium japonicum
  1o9q-assembly1_A  TM=8.466E-01  e=3.930E-30  Bradyrhizobium japonicum
  1o9p-assembly1_B  TM=8.416E-01  e=5.960E-30  Bradyrhizobium japonicum
  1obk-assembly1_B  TM=8.481E-01  e=1.455E-29  Bradyrhizobium japonicum

Radius of gyration: 21.05 Å; Cα contacts (8 Å, |Δi|>4): 1074; chains: 1; bounding box: 59×68×46 Å

Sequence (441 aa):
GIDLDFRKLTIEECLKLSEEEREKLPQLSLETIKRLDPHVKAFISVRENVSVEKKGKFWGIPVAIKDNILTLGRTTCASRILENYESVFDATVVKKKEAGFVVVGKANLDEFAGSSTERSAFFPTRNPWDLERVPGGSSGGSAAAVSAGVVAALGSDTGGSVRQPASLCGVVGYKPTYGLVSRYGLVAFASSLDQIGPITKTVRDAAILEIISGRDENDATTVNRKVDFLSEIEEGVSGKFAVPEEIYEHDIEEGVSERFEEALKLLERLGAKVERVKIPHIKYSVATYYVIAPAEASSNTRNVGFGEEVRRRIIGTFTLSAAYYEAYFNKAKVRRKISDELNEVLSQYDAILTPTSPVTAFKIGEIKDPLTYYLDIFTIPANLAGLPAISVPFGFSNNLPVGVQVIGRRFADGKVFRIARAIEKNSPYNENGFPLPEVKA